Protein 5AZ9 (pdb70)

B-factor: mean 36.37, std 15.9, range [17.92, 110.33]

Foldseek 3Di:
DFDPQAFEEEDAPQFLQVLLVVLQVVLCVVPVHHYHYDHDDPLLVPCVPDHTFKYKDWLLSCLVCVVVVFFDFDDADDVLCVQFDVVQQLSQFHPLTGFWAFWFKWWKWKKFQCVLPVDQDQAPVCQVVVQVVVVVVQAAAEAEALLFCLFQQLQLPFQPADQFDDDNRYTDLVHGRLQDPSNLQRLVSVLVCCVVPRDPLPGHHVNRLVCVLQVRYGIYMDIPVSVVSSVVSPRNMDTAADHHYPNGGRAHEMITTTMTGTSPHPCNVVVNCSVSVRQLDLSNQCSRCVSPNRQQTRRVVNSVVVCVPVNSVRRVVNNVRHDHPHSDPLVVLQRVLVSQLSSCCSVVVDPNNVSSVRSVVSSVVVVVLVVLLVVLVVCVVVPCPDPRLVSVLSNQVSDPDCPVVLVVVCVPDDPVVNVVNVVVD

CATH classification: 1.20.960.10

GO terms:
  GO:0030943 mitochondrion targeting sequence binding (F, IDA)
  GO:0014850 response to muscle activity (P, IEP)
  GO:1905242 response to 3,3',5-triiodo-L-thyronine (P, IEP)
  GO:0005515 protein binding (F, IPI)
  GO:0005741 mitochondrial outer membrane (C, IDA)
  GO:0030150 protein import into mitochondrial matrix (P, IMP)

Structure (mmCIF, N/CA/C/O backbone):
data_5AZ9
#
_entry.id   5AZ9
#
_cell.length_a   160.476
_cell.length_b   71.396
_cell.length_c   47.538
_cell.angle_alpha   90.00
_cell.angle_beta   104.91
_cell.angle_gamma   90.00
#
_symmetry.space_group_name_H-M   'C 1 2 1'
#
loop_
_entity.id
_entity.type
_entity.pdbx_description
1 polymer 'Maltose-binding periplasmic protein,Mitochondrial import receptor subunit TOM20 homolog'
2 water water
#
loop_
_atom_site.group_PDB
_atom_site.id
_atom_site.type_symbol
_atom_site.label_atom_id
_atom_site.label_alt_id
_atom_site.label_comp_id
_atom_site.label_asym_id
_atom_site.label_entity_id
_atom_site.label_seq_id
_atom_site.pdbx_PDB_ins_code
_atom_site.Cartn_x
_atom_site.Cartn_y
_atom_site.Cartn_z
_atom_site.occupancy
_atom_site.B_iso_or_equiv
_atom_site.auth_seq_id
_atom_site.auth_comp_id
_atom_site.auth_asym_id
_atom_site.auth_atom_id
_atom_site.pdbx_PDB_model_num
ATOM 1 N N . LYS A 1 2 ? 172.347 -11.817 40.392 1.00 53.08 2 LYS A N 1
ATOM 2 C CA . LYS A 1 2 ? 173.056 -10.487 40.331 1.00 54.64 2 LYS A CA 1
ATOM 3 C C . LYS A 1 2 ? 174.588 -10.577 40.229 1.00 55.54 2 LYS A C 1
ATOM 4 O O . LYS A 1 2 ? 175.236 -11.207 41.047 1.00 60.76 2 LYS A O 1
ATOM 10 N N . ILE A 1 3 ? 175.144 -9.908 39.217 1.00 47.67 3 ILE A N 1
ATOM 11 C CA . ILE A 1 3 ? 176.560 -9.616 39.092 1.00 41.51 3 ILE A CA 1
ATOM 12 C C . ILE A 1 3 ? 177.007 -8.592 40.154 1.00 43.37 3 ILE A C 1
ATOM 13 O O . ILE A 1 3 ? 176.418 -7.525 40.247 1.00 47.18 3 ILE A O 1
ATOM 18 N N . GLU A 1 4 ? 178.077 -8.861 40.879 1.00 40.75 4 GLU A N 1
ATOM 19 C CA . GLU A 1 4 ? 178.617 -7.898 41.858 1.00 42.55 4 GLU A CA 1
ATOM 20 C C . GLU A 1 4 ? 180.068 -7.770 41.603 1.00 40.14 4 GLU A C 1
ATOM 21 O O . GLU A 1 4 ? 180.732 -8.763 41.242 1.00 35.58 4 GLU A O 1
ATOM 27 N N . GLU A 1 5 ? 180.582 -6.572 41.823 1.00 36.76 5 GLU A N 1
ATOM 28 C CA . GLU A 1 5 ? 181.975 -6.349 41.678 1.00 38.97 5 GLU A CA 1
ATOM 29 C C . GLU A 1 5 ? 182.684 -7.203 42.704 1.00 41.65 5 GLU A C 1
ATOM 30 O O . GLU A 1 5 ? 182.213 -7.329 43.827 1.00 40.46 5 GLU A O 1
ATOM 36 N N . GLY A 1 6 ? 183.797 -7.822 42.297 1.00 36.13 6 GLY A N 1
ATOM 37 C CA . GLY A 1 6 ? 184.657 -8.583 43.184 1.00 33.97 6 GLY A CA 1
ATOM 38 C C . GLY A 1 6 ? 184.315 -10.040 43.430 1.00 35.56 6 GLY A C 1
ATOM 39 O O . GLY A 1 6 ? 184.925 -10.668 44.264 1.00 35.63 6 GLY A O 1
ATOM 40 N N . LYS A 1 7 ? 183.347 -10.562 42.715 1.00 30.42 7 LYS A N 1
ATOM 41 C CA . LYS A 1 7 ? 183.180 -11.970 42.587 1.00 32.97 7 LYS A CA 1
ATOM 42 C C . LYS A 1 7 ? 182.853 -12.313 41.115 1.00 30.61 7 LYS A C 1
ATOM 43 O O . LYS A 1 7 ? 182.470 -11.413 40.308 1.00 31.31 7 LYS A O 1
ATOM 49 N N . LEU A 1 8 ? 182.903 -13.613 40.815 1.00 28.29 8 LEU A N 1
ATOM 50 C CA . LEU A 1 8 ? 182.508 -14.114 39.499 1.00 27.11 8 LEU A CA 1
ATOM 51 C C . LEU A 1 8 ? 181.363 -15.086 39.603 1.00 27.06 8 LEU A C 1
ATOM 52 O O . LEU A 1 8 ? 181.319 -15.963 40.488 1.00 29.96 8 LEU A O 1
ATOM 57 N N . VAL A 1 9 ? 180.394 -14.906 38.719 1.00 28.11 9 VAL A N 1
ATOM 58 C CA . VAL A 1 9 ? 179.321 -15.872 38.469 1.00 27.29 9 VAL A CA 1
ATOM 59 C C . VAL A 1 9 ? 179.480 -16.367 37.026 1.00 27.53 9 VAL A C 1
ATOM 60 O O . VAL A 1 9 ? 179.652 -15.594 36.122 1.00 26.36 9 VAL A O 1
ATOM 64 N N . ILE A 1 10 ? 179.407 -17.674 36.871 1.00 24.45 10 ILE A N 1
ATOM 65 C CA . ILE A 1 10 ? 179.592 -18.338 35.591 1.00 25.29 10 ILE A CA 1
ATOM 66 C C . ILE A 1 10 ? 178.438 -19.251 35.282 1.00 26.86 10 ILE A C 1
ATOM 67 O O . ILE A 1 10 ? 177.990 -20.001 36.158 1.00 29.64 10 ILE A O 1
ATOM 72 N N . TRP A 1 11 ? 177.924 -19.202 34.050 1.00 23.65 11 TRP A N 1
ATOM 73 C CA . TRP A 1 11 ? 176.888 -20.139 33.577 1.00 27.40 11 TRP A CA 1
ATOM 74 C C . TRP A 1 11 ? 177.408 -21.119 32.531 1.00 24.29 11 TRP A C 1
ATOM 75 O O . TRP A 1 11 ? 178.165 -20.726 31.659 1.00 24.64 11 TRP A O 1
ATOM 86 N N . ILE A 1 12 ? 177.022 -22.384 32.676 1.00 22.36 12 ILE A N 1
ATOM 87 C CA . ILE A 1 12 ? 177.373 -23.451 31.758 1.00 24.17 12 ILE A CA 1
ATOM 88 C C . ILE A 1 12 ? 176.204 -24.425 31.769 1.00 22.54 12 ILE A C 1
ATOM 89 O O . ILE A 1 12 ? 175.424 -24.539 32.730 1.00 26.08 12 ILE A O 1
ATOM 94 N N . ASN A 1 13 ? 175.991 -25.100 30.686 1.00 22.30 13 ASN A N 1
ATOM 95 C CA . ASN A 1 13 ? 174.826 -25.958 30.580 1.00 26.98 13 ASN A CA 1
ATOM 96 C C . ASN A 1 13 ? 174.960 -27.174 31.453 1.00 28.04 13 ASN A C 1
ATOM 97 O O . ASN A 1 13 ? 176.067 -27.601 31.757 1.00 25.69 13 ASN A O 1
ATOM 102 N N . GLY A 1 14 ? 173.818 -27.671 31.863 1.00 26.22 14 GLY A N 1
ATOM 103 C CA . GLY A 1 14 ? 173.684 -28.865 32.706 1.00 25.86 14 GLY A CA 1
ATOM 104 C C . GLY A 1 14 ? 174.177 -30.157 32.201 1.00 26.30 14 GLY A C 1
ATOM 105 O O . GLY A 1 14 ? 174.300 -31.091 32.993 1.00 29.22 14 GLY A O 1
ATOM 106 N N . ASP A 1 15 ? 174.509 -30.241 30.918 1.00 27.02 15 ASP A N 1
ATOM 107 C CA . ASP A 1 15 ? 175.154 -31.421 30.370 1.00 26.21 15 ASP A CA 1
ATOM 108 C C . ASP A 1 15 ? 176.658 -31.373 30.393 1.00 25.55 15 ASP A C 1
ATOM 109 O O . ASP A 1 15 ? 177.269 -32.334 29.957 1.00 26.77 15 ASP A O 1
ATOM 114 N N . LYS A 1 16 ? 177.286 -30.319 30.905 1.00 23.48 16 LYS A N 1
ATOM 115 C CA . LYS A 1 16 ? 178.727 -30.244 30.893 1.00 25.46 16 LYS A CA 1
ATOM 116 C C . LYS A 1 16 ? 179.224 -30.495 32.326 1.00 24.76 16 LYS A C 1
ATOM 117 O O . LYS A 1 16 ? 178.426 -30.679 33.269 1.00 26.41 16 LYS A O 1
ATOM 123 N N . GLY A 1 17 ? 180.531 -30.463 32.447 1.00 24.03 17 GLY A N 1
ATOM 124 C CA . GLY A 1 17 ? 181.266 -30.808 33.702 1.00 23.27 17 GLY A CA 1
ATOM 125 C C . GLY A 1 17 ? 181.281 -29.646 34.661 1.00 22.01 17 GLY A C 1
ATOM 126 O O . GLY A 1 17 ? 182.360 -29.107 34.983 1.00 21.51 17 GLY A O 1
ATOM 127 N N . TYR A 1 18 ? 180.089 -29.247 35.146 1.00 20.81 18 TYR A N 1
ATOM 128 C CA . TYR A 1 18 ? 180.023 -28.020 35.956 1.00 24.11 18 TYR A CA 1
ATOM 129 C C . TYR A 1 18 ? 180.637 -28.133 37.382 1.00 24.25 18 TYR A C 1
ATOM 130 O O . TYR A 1 18 ? 181.207 -27.154 37.960 1.00 23.39 18 TYR A O 1
ATOM 139 N N . ASN A 1 19 ? 180.627 -29.354 37.919 1.00 23.40 19 ASN A N 1
ATOM 140 C CA . ASN A 1 19 ? 181.357 -29.615 39.166 1.00 23.62 19 ASN A CA 1
ATOM 141 C C . ASN A 1 19 ? 182.836 -29.500 38.969 1.00 24.21 19 ASN A C 1
ATOM 142 O O . ASN A 1 19 ? 183.565 -28.916 39.809 1.00 26.14 19 ASN A O 1
ATOM 147 N N . GLY A 1 20 ? 183.333 -29.969 37.831 1.00 25.45 20 GLY A N 1
ATOM 148 C CA . GLY A 1 20 ? 184.772 -29.804 37.521 1.00 24.82 20 GLY A CA 1
ATOM 149 C C . GLY A 1 20 ? 185.117 -28.339 37.364 1.00 24.61 20 GLY A C 1
ATOM 150 O O . GLY A 1 20 ? 186.136 -27.864 37.840 1.00 23.78 20 GLY A O 1
ATOM 151 N N . LEU A 1 21 ? 184.251 -27.606 36.653 1.00 22.60 21 LEU A N 1
ATOM 152 C CA . LEU A 1 21 ? 184.462 -26.167 36.495 1.00 22.73 21 LEU A CA 1
ATOM 153 C C . LEU A 1 21 ? 184.450 -25.462 37.862 1.00 21.94 21 LEU A C 1
ATOM 154 O O . LEU A 1 21 ? 185.273 -24.614 38.124 1.00 21.09 21 LEU A O 1
ATOM 159 N N . ALA A 1 22 ? 183.574 -25.903 38.782 1.00 23.50 22 ALA A N 1
ATOM 160 C CA . ALA A 1 22 ? 183.535 -25.335 40.110 1.00 26.65 22 ALA A CA 1
ATOM 161 C C . ALA A 1 22 ? 184.799 -25.607 40.901 1.00 28.58 22 ALA A C 1
ATOM 162 O O . ALA A 1 22 ? 185.203 -24.787 41.715 1.00 26.56 22 ALA A O 1
ATOM 164 N N . GLU A 1 23 ? 185.409 -26.769 40.704 1.00 28.48 23 GLU A N 1
ATOM 165 C CA . GLU A 1 23 ? 186.723 -27.008 41.266 1.00 29.33 23 GLU A CA 1
ATOM 166 C C . GLU A 1 23 ? 187.761 -26.014 40.768 1.00 28.59 23 GLU A C 1
ATOM 167 O O . GLU A 1 23 ? 188.639 -25.592 41.540 1.00 27.52 23 GLU A O 1
ATOM 173 N N . VAL A 1 24 ? 187.699 -25.632 39.487 1.00 25.96 24 VAL A N 1
ATOM 174 C CA . VAL A 1 24 ? 188.687 -24.640 39.005 1.00 25.62 24 VAL A CA 1
ATOM 175 C C . VAL A 1 24 ? 188.402 -23.319 39.772 1.00 25.39 24 VAL A C 1
ATOM 176 O O . VAL A 1 24 ? 189.287 -22.554 40.148 1.00 27.00 24 VAL A O 1
ATOM 180 N N . GLY A 1 25 ? 187.125 -23.080 39.962 1.00 23.14 25 GLY A N 1
ATOM 181 C CA . GLY A 1 25 ? 186.642 -21.914 40.658 1.00 27.59 25 GLY A CA 1
ATOM 182 C C . GLY A 1 25 ? 187.144 -21.879 42.100 1.00 27.70 25 GLY A C 1
ATOM 183 O O . GLY A 1 25 ? 187.517 -20.828 42.620 1.00 27.88 25 GLY A O 1
ATOM 184 N N . LYS A 1 26 ? 187.122 -23.026 42.741 1.00 29.00 26 LYS A N 1
ATOM 185 C CA . LYS A 1 26 ? 187.651 -23.149 44.098 1.00 32.07 26 LYS A CA 1
ATOM 186 C C . LYS A 1 26 ? 189.105 -22.880 44.192 1.00 33.07 26 LYS A C 1
ATOM 187 O O . LYS A 1 26 ? 189.567 -22.236 45.120 1.00 32.68 26 LYS A O 1
ATOM 193 N N . LYS A 1 27 ? 189.862 -23.344 43.224 1.00 30.59 27 LYS A N 1
ATOM 194 C CA . LYS A 1 27 ? 191.275 -23.018 43.174 1.00 31.19 27 LYS A CA 1
ATOM 195 C C . LYS A 1 27 ? 191.476 -21.524 43.002 1.00 29.81 27 LYS A C 1
ATOM 196 O O . LYS A 1 27 ? 192.281 -20.883 43.731 1.00 29.35 27 LYS A O 1
ATOM 202 N N . PHE A 1 28 ? 190.700 -20.946 42.099 1.00 27.68 28 PHE A N 1
ATOM 203 C CA . PHE A 1 28 ? 190.817 -19.534 41.831 1.00 25.97 28 PHE A CA 1
ATOM 204 C C . PHE A 1 28 ? 190.567 -18.725 43.138 1.00 30.28 28 PHE A C 1
ATOM 205 O O . PHE A 1 28 ? 191.343 -17.785 43.472 1.00 29.53 28 PHE A O 1
ATOM 213 N N . GLU A 1 29 ? 189.499 -19.099 43.835 1.00 30.24 29 GLU A N 1
ATOM 214 C CA . GLU A 1 29 ? 189.121 -18.444 45.097 1.00 33.50 29 GLU A CA 1
ATOM 215 C C . GLU A 1 29 ? 190.183 -18.568 46.183 1.00 37.73 29 GLU A C 1
ATOM 216 O O . GLU A 1 29 ? 190.563 -17.571 46.853 1.00 35.98 29 GLU A O 1
ATOM 222 N N . LYS A 1 30 ? 190.691 -19.782 46.337 1.00 33.66 30 LYS A N 1
ATOM 223 C CA . LYS A 1 30 ? 191.783 -19.998 47.248 1.00 38.42 30 LYS A CA 1
ATOM 224 C C . LYS A 1 30 ? 192.984 -19.129 46.906 1.00 43.74 30 LYS A C 1
ATOM 225 O O . LYS A 1 30 ? 193.614 -18.606 47.812 1.00 39.98 30 LYS A O 1
ATOM 231 N N . ASP A 1 31 ? 193.364 -18.963 45.635 1.00 33.74 31 ASP A N 1
ATOM 232 C CA . ASP A 1 31 ? 194.601 -18.214 45.371 1.00 32.32 31 ASP A CA 1
ATOM 233 C C . ASP A 1 31 ? 194.314 -16.723 45.449 1.00 36.07 31 ASP A C 1
ATOM 234 O O . ASP A 1 31 ? 195.176 -15.979 45.851 1.00 40.42 31 ASP A O 1
ATOM 239 N N . THR A 1 32 ? 193.134 -16.271 45.027 1.00 34.16 32 THR A N 1
ATOM 240 C CA . THR A 1 32 ? 192.876 -14.847 44.844 1.00 34.97 32 THR A CA 1
ATOM 241 C C . THR A 1 32 ? 191.933 -14.218 45.822 1.00 33.92 32 THR A C 1
ATOM 242 O O . THR A 1 32 ? 191.767 -13.008 45.822 1.00 31.67 32 THR A O 1
ATOM 246 N N . GLY A 1 33 ? 191.283 -15.025 46.631 1.00 35.19 33 GLY A N 1
ATOM 247 C CA . GLY A 1 33 ? 190.228 -14.519 47.456 1.00 36.40 33 GLY A CA 1
ATOM 248 C C . GLY A 1 33 ? 188.931 -14.245 46.771 1.00 39.81 33 GLY A C 1
ATOM 249 O O . GLY A 1 33 ? 187.935 -13.913 47.429 1.00 37.06 33 GLY A O 1
ATOM 250 N N . ILE A 1 34 ? 188.875 -14.395 45.453 1.00 37.90 34 ILE A N 1
ATOM 251 C CA . ILE A 1 34 ? 187.644 -14.094 44.727 1.00 35.70 34 ILE A CA 1
ATOM 252 C C . ILE A 1 34 ? 186.695 -15.312 44.624 1.00 36.27 34 ILE A C 1
ATOM 253 O O . ILE A 1 34 ? 187.043 -16.369 44.083 1.00 35.46 34 ILE A O 1
ATOM 258 N N . LYS A 1 35 ? 185.482 -15.129 45.132 1.00 34.29 35 LYS A N 1
ATOM 259 C CA . LYS A 1 35 ? 184.431 -16.115 45.135 1.00 36.26 35 LYS A CA 1
ATOM 260 C C . LYS A 1 35 ? 183.977 -16.425 43.679 1.00 32.03 35 LYS A C 1
ATOM 261 O O . LYS A 1 35 ? 183.787 -15.491 42.884 1.00 32.25 35 LYS A O 1
ATOM 267 N N . VAL A 1 36 ? 183.866 -17.695 43.319 1.00 29.60 36 VAL A N 1
ATOM 268 C CA . VAL A 1 36 ? 183.463 -18.085 41.925 1.00 29.42 36 VAL A CA 1
ATOM 269 C C . VAL A 1 36 ? 182.290 -18.991 42.125 1.00 30.50 36 VAL A C 1
ATOM 270 O O . VAL A 1 36 ? 182.423 -19.968 42.862 1.00 34.40 36 VAL A O 1
ATOM 274 N N . THR A 1 37 ? 181.140 -18.625 41.569 1.00 28.66 37 THR A N 1
ATOM 275 C CA . THR A 1 37 ? 179.955 -19.431 41.644 1.00 27.00 37 THR A CA 1
ATOM 276 C C . THR A 1 37 ? 179.602 -19.912 40.234 1.00 28.98 37 THR A C 1
ATOM 277 O O . THR A 1 37 ? 179.460 -19.077 39.332 1.00 26.72 37 THR A O 1
ATOM 281 N N . VAL A 1 38 ? 179.563 -21.224 40.045 1.00 25.15 38 VAL A N 1
ATOM 282 C CA . VAL A 1 38 ? 179.081 -21.837 38.844 1.00 24.68 38 VAL A CA 1
ATOM 283 C C . VAL A 1 38 ? 177.637 -22.242 38.927 1.00 29.33 38 VAL A C 1
ATOM 284 O O . VAL A 1 38 ? 177.259 -22.961 39.843 1.00 26.40 38 VAL A O 1
ATOM 288 N N . GLU A 1 39 ? 176.804 -21.853 37.940 1.00 23.16 39 GLU A N 1
ATOM 289 C CA . GLU A 1 39 ? 175.428 -22.274 37.886 1.00 24.50 39 GLU A CA 1
ATOM 290 C C . GLU A 1 39 ? 175.128 -22.906 36.576 1.00 27.48 39 GLU A C 1
ATOM 291 O O . GLU A 1 39 ? 175.820 -22.654 35.570 1.00 25.92 39 GLU A O 1
ATOM 297 N N . HIS A 1 40 ? 174.099 -23.718 36.556 1.00 23.76 40 HIS A N 1
ATOM 298 C CA . HIS A 1 40 ? 173.598 -24.328 35.298 1.00 28.85 40 HIS A CA 1
ATOM 299 C C . HIS A 1 40 ? 172.117 -24.140 35.087 1.00 25.79 40 HIS A C 1
ATOM 300 O O . HIS A 1 40 ? 171.338 -25.103 35.005 1.00 25.16 40 HIS A O 1
ATOM 307 N N . PRO A 1 41 ? 171.687 -22.878 34.911 1.00 31.60 41 PRO A N 1
ATOM 308 C CA . PRO A 1 41 ? 170.231 -22.638 34.835 1.00 31.23 41 PRO A CA 1
ATOM 309 C C . PRO A 1 41 ? 169.544 -23.195 33.643 1.00 29.95 41 PRO A C 1
ATOM 310 O O . PRO A 1 41 ? 170.130 -23.349 32.600 1.00 29.62 41 PRO A O 1
ATOM 314 N N . ASP A 1 42 ? 168.280 -23.514 33.790 1.00 29.40 42 ASP A N 1
ATOM 315 C CA . ASP A 1 42 ? 167.448 -23.809 32.653 1.00 30.46 42 ASP A CA 1
ATOM 316 C C . ASP A 1 42 ? 167.413 -22.616 31.697 1.00 28.28 42 ASP A C 1
ATOM 317 O O . ASP A 1 42 ? 167.432 -21.490 32.133 1.00 30.27 42 ASP A O 1
ATOM 322 N N . LYS A 1 43 ? 167.392 -22.894 30.406 1.00 33.46 43 LYS A N 1
ATOM 323 C CA . LYS A 1 43 ? 167.239 -21.808 29.391 1.00 38.29 43 LYS A CA 1
ATOM 324 C C . LYS A 1 43 ? 168.285 -20.674 29.535 1.00 34.15 43 LYS A C 1
ATOM 325 O O . LYS A 1 43 ? 168.033 -19.495 29.296 1.00 34.19 43 LYS A O 1
ATOM 331 N N . LEU A 1 44 ? 169.501 -21.045 29.930 1.00 31.43 44 LEU A N 1
ATOM 332 C CA . LEU A 1 44 ? 170.470 -20.042 30.269 1.00 32.22 44 LEU A CA 1
ATOM 333 C C . LEU A 1 44 ? 170.763 -19.169 29.065 1.00 27.90 44 LEU A C 1
ATOM 334 O O . LEU A 1 44 ? 171.044 -17.951 29.221 1.00 27.15 44 LEU A O 1
ATOM 339 N N . GLU A 1 45 ? 170.690 -19.775 27.877 1.00 28.98 45 GLU A N 1
ATOM 340 C CA . GLU A 1 45 ? 171.127 -19.061 26.641 1.00 31.99 45 GLU A CA 1
ATOM 341 C C . GLU A 1 45 ? 170.017 -18.118 26.199 1.00 35.46 45 GLU A C 1
ATOM 342 O O . GLU A 1 45 ? 170.293 -17.089 25.575 1.00 36.42 45 GLU A O 1
ATOM 348 N N . GLU A 1 46 ? 168.798 -18.422 26.654 1.00 35.07 46 GLU A N 1
ATOM 349 C CA . GLU A 1 46 ? 167.641 -17.506 26.537 1.00 34.97 46 GLU A CA 1
ATOM 350 C C . GLU A 1 46 ? 167.608 -16.377 27.564 1.00 37.61 46 GLU A C 1
ATOM 351 O O . GLU A 1 46 ? 167.134 -15.261 27.252 1.00 37.76 46 GLU A O 1
ATOM 357 N N . LYS A 1 47 ? 168.112 -16.615 28.773 1.00 29.90 47 LYS A N 1
ATOM 358 C CA . LYS A 1 47 ? 168.145 -15.619 29.843 1.00 30.47 47 LYS A CA 1
ATOM 359 C C . LYS A 1 47 ? 169.302 -14.684 29.770 1.00 35.00 47 LYS A C 1
ATOM 360 O O . LYS A 1 47 ? 169.253 -13.587 30.349 1.00 33.84 47 LYS A O 1
ATOM 366 N N . PHE A 1 48 ? 170.372 -15.080 29.079 1.00 30.28 48 PHE A N 1
ATOM 367 C CA . PHE A 1 48 ? 171.561 -14.238 29.137 1.00 30.47 48 PHE A CA 1
ATOM 368 C C . PHE A 1 48 ? 171.298 -12.780 28.756 1.00 31.07 48 PHE A C 1
ATOM 369 O O . PHE A 1 48 ? 171.835 -11.888 29.396 1.00 36.84 48 PHE A O 1
ATOM 377 N N . PRO A 1 49 ? 170.532 -12.550 27.681 1.00 31.77 49 PRO A N 1
ATOM 378 C CA . PRO A 1 49 ? 170.333 -11.153 27.204 1.00 37.49 49 PRO A CA 1
ATOM 379 C C . PRO A 1 49 ? 169.642 -10.185 28.185 1.00 43.35 49 PRO A C 1
ATOM 380 O O . PRO A 1 49 ? 169.730 -8.981 28.019 1.00 44.51 49 PRO A O 1
ATOM 384 N N . GLN A 1 50 ? 168.951 -10.696 29.187 1.00 42.41 50 GLN A N 1
ATOM 385 C CA . GLN A 1 50 ? 168.246 -9.808 30.087 1.00 49.90 50 GLN A CA 1
ATOM 386 C C . GLN A 1 50 ? 169.017 -9.699 31.371 1.00 43.26 50 GLN A C 1
ATOM 387 O O . GLN A 1 50 ? 169.382 -8.606 31.772 1.00 44.74 50 GLN A O 1
ATOM 393 N N . VAL A 1 51 ? 169.221 -10.815 32.037 1.00 42.98 51 VAL A N 1
ATOM 394 C CA . VAL A 1 51 ? 169.981 -10.829 33.269 1.00 49.19 51 VAL A CA 1
ATOM 395 C C . VAL A 1 51 ? 170.961 -11.948 33.104 1.00 45.76 51 VAL A C 1
ATOM 396 O O . VAL A 1 51 ? 170.576 -13.096 33.090 1.00 58.12 51 VAL A O 1
ATOM 400 N N . GLY A 1 52 ? 172.217 -11.619 33.006 1.00 40.43 52 GLY A N 1
ATOM 401 C CA . GLY A 1 52 ? 173.238 -12.651 32.848 1.00 36.10 52 GLY A CA 1
ATOM 402 C C . GLY A 1 52 ? 174.373 -12.522 33.832 1.00 33.79 52 GLY A C 1
ATOM 403 O O . GLY A 1 52 ? 174.563 -11.497 34.452 1.00 33.92 52 GLY A O 1
ATOM 404 N N . PRO A 1 53 ? 175.228 -13.571 33.909 1.00 28.78 53 PRO A N 1
ATOM 405 C CA . PRO A 1 53 ? 176.371 -13.694 34.794 1.00 29.34 53 PRO A CA 1
ATOM 406 C C . PRO A 1 53 ? 177.610 -13.020 34.187 1.00 28.13 53 PRO A C 1
ATOM 407 O O . PRO A 1 53 ? 177.473 -12.373 33.076 1.00 29.24 53 PRO A O 1
ATOM 411 N N . ASP A 1 54 ? 178.757 -13.146 34.874 1.00 26.46 54 ASP A N 1
ATOM 412 C CA . ASP A 1 54 ? 180.012 -12.571 34.385 1.00 25.36 54 ASP A CA 1
ATOM 413 C C . ASP A 1 54 ? 180.497 -13.312 33.145 1.00 25.49 54 ASP A C 1
ATOM 414 O O . ASP A 1 54 ? 181.016 -12.698 32.211 1.00 24.27 54 ASP A O 1
ATOM 419 N N . ILE A 1 55 ? 180.401 -14.628 33.208 1.00 23.39 55 ILE A N 1
ATOM 420 C CA . ILE A 1 55 ? 180.947 -15.494 32.143 1.00 25.33 55 ILE A CA 1
ATOM 421 C C . ILE A 1 55 ? 179.870 -16.470 31.733 1.00 24.28 55 ILE A C 1
ATOM 422 O O . ILE A 1 55 ? 179.177 -17.039 32.607 1.00 23.66 55 ILE A O 1
ATOM 427 N N . ILE A 1 56 ? 179.689 -16.679 30.417 1.00 22.57 56 ILE A N 1
ATOM 428 C CA . ILE A 1 56 ? 178.787 -17.663 29.866 1.00 23.38 56 ILE A CA 1
ATOM 429 C C . ILE A 1 56 ? 179.539 -18.649 28.956 1.00 23.88 56 ILE A C 1
ATOM 430 O O . ILE A 1 56 ? 180.304 -18.237 28.093 1.00 24.56 56 ILE A O 1
ATOM 435 N N . PHE A 1 57 ? 179.302 -19.940 29.181 1.00 22.75 57 PHE A N 1
ATOM 436 C CA . PHE A 1 57 ? 179.777 -21.024 28.327 1.00 22.52 57 PHE A CA 1
ATOM 437 C C . PHE A 1 57 ? 178.657 -21.593 27.496 1.00 24.86 57 PHE A C 1
ATOM 43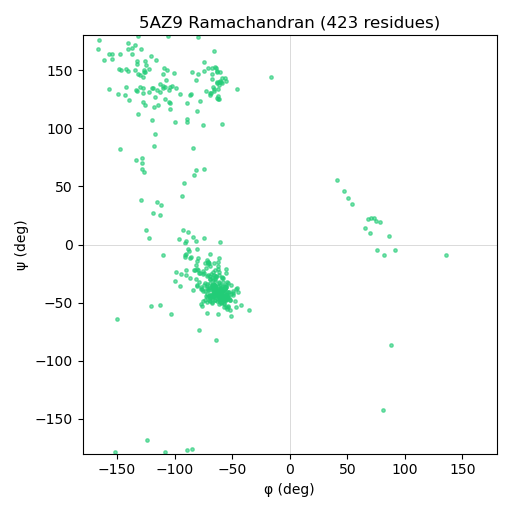8 O O . PHE A 1 57 ? 177.618 -22.052 28.039 1.00 24.24 57 PHE A O 1
ATOM 446 N N . TRP A 1 58 ? 178.856 -21.567 26.172 1.00 23.31 5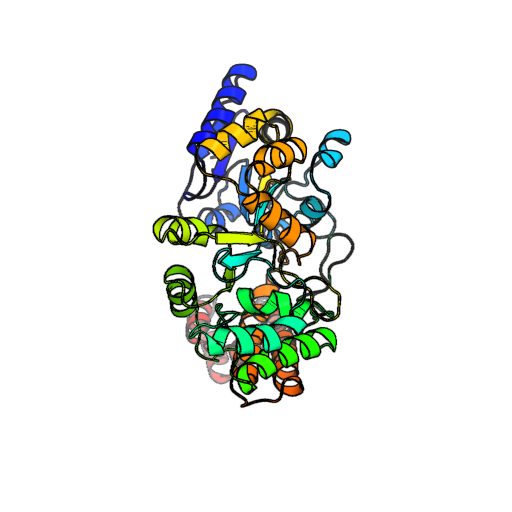8 TRP A N 1
ATOM 447 C CA . TRP A 1 58 ? 177.853 -22.032 25.201 1.00 24.73 58 TRP A CA 1
ATOM 448 C C . TRP A 1 58 ? 178.519 -22.311 23.855 1.00 21.68 58 TRP A C 1
ATOM 449 O O . TRP A 1 58 ? 179.629 -21.921 23.675 1.00 20.40 58 TRP A O 1
ATOM 460 N N . ALA A 1 59 ? 177.884 -23.123 23.026 1.00 24.17 59 ALA A N 1
ATOM 461 C CA . ALA A 1 59 ? 178.277 -23.264 21.625 1.00 25.39 59 ALA A CA 1
ATOM 462 C C . ALA A 1 59 ? 178.516 -21.842 21.014 1.00 24.79 59 ALA A C 1
ATOM 463 O O . ALA A 1 59 ? 177.713 -20.908 21.140 1.00 23.85 59 ALA A O 1
ATOM 465 N N . HIS A 1 60 ? 179.638 -21.686 20.290 1.00 20.86 60 HIS A N 1
ATOM 466 C CA . HIS A 1 60 ? 180.008 -20.397 19.695 1.00 21.23 60 HIS A CA 1
ATOM 467 C C . HIS A 1 60 ? 178.969 -19.798 18.825 1.00 23.59 60 HIS A C 1
ATOM 468 O O . HIS A 1 60 ? 178.941 -18.575 18.769 1.00 24.11 60 HIS A O 1
ATOM 475 N N . ASP A 1 61 ? 178.167 -20.603 18.122 1.00 22.75 61 ASP A N 1
ATOM 476 C CA . ASP A 1 61 ? 177.271 -20.028 17.107 1.00 24.67 61 ASP A CA 1
ATOM 477 C C . ASP A 1 61 ? 176.180 -19.157 17.739 1.00 27.82 61 ASP A C 1
ATOM 478 O O . ASP A 1 61 ? 175.827 -18.119 17.168 1.00 29.98 61 ASP A O 1
ATOM 483 N N . ARG A 1 62 ? 175.860 -19.390 19.017 1.00 25.56 62 ARG A N 1
ATOM 484 C CA . ARG A 1 62 ? 174.850 -18.572 19.659 1.00 26.97 62 ARG A CA 1
ATOM 485 C C . ARG A 1 62 ? 175.411 -17.194 19.962 1.00 30.92 62 ARG A C 1
ATOM 486 O O . ARG A 1 62 ? 174.654 -16.214 20.089 1.00 31.84 62 ARG A O 1
ATOM 494 N N . PHE A 1 63 ? 176.725 -17.089 20.099 1.00 27.88 63 PHE A N 1
ATOM 495 C CA . PHE A 1 63 ? 177.298 -15.833 20.494 1.00 26.78 63 PHE A CA 1
ATOM 496 C C . PHE A 1 63 ? 177.196 -14.726 19.435 1.00 28.24 63 PHE A C 1
ATOM 497 O O . PHE A 1 63 ? 177.403 -13.569 19.799 1.00 29.31 63 PHE A O 1
ATOM 505 N N . GLY A 1 64 ? 176.959 -15.043 18.153 1.00 29.66 64 GLY A N 1
ATOM 506 C CA . GLY A 1 64 ? 176.811 -13.983 17.141 1.00 30.07 64 GLY A CA 1
ATOM 507 C C . GLY A 1 64 ? 175.643 -13.048 17.510 1.00 30.35 64 GLY A C 1
ATOM 508 O O . GLY A 1 64 ? 175.789 -11.817 17.469 1.00 31.12 64 GLY A O 1
ATOM 509 N N . GLY A 1 65 ? 174.537 -13.638 17.930 1.00 29.07 65 GLY A N 1
ATOM 510 C CA . GLY A 1 65 ? 173.334 -12.860 18.359 1.00 32.69 65 GLY A CA 1
ATOM 511 C C . GLY A 1 65 ? 173.648 -11.891 19.491 1.00 34.33 65 GLY A C 1
ATOM 512 O O . GLY A 1 65 ? 173.352 -10.677 19.451 1.00 33.67 65 GLY A O 1
ATOM 513 N N . TYR A 1 66 ? 174.293 -12.432 20.510 1.00 30.99 66 TYR A N 1
ATOM 514 C CA . TYR A 1 66 ? 174.744 -11.652 21.601 1.00 28.86 66 TYR A CA 1
ATOM 515 C C . TYR A 1 66 ? 175.673 -10.576 21.161 1.00 29.18 66 TYR A C 1
ATOM 516 O O . TYR A 1 66 ? 175.592 -9.461 21.643 1.00 30.58 66 TYR A O 1
ATOM 525 N N . ALA A 1 67 ? 176.615 -10.869 20.281 1.00 26.50 67 ALA A N 1
ATOM 526 C CA . ALA A 1 67 ? 177.523 -9.842 19.896 1.00 28.99 67 ALA A CA 1
ATOM 527 C C . ALA A 1 67 ? 176.801 -8.768 19.072 1.00 27.13 67 ALA A C 1
ATOM 528 O O . ALA A 1 67 ? 177.145 -7.577 19.172 1.00 30.66 67 ALA A O 1
ATOM 530 N N . GLN A 1 68 ? 175.862 -9.205 18.257 1.00 32.27 68 GLN A N 1
ATOM 531 C CA . GLN A 1 68 ? 175.087 -8.260 17.404 1.00 36.66 68 GLN A CA 1
ATOM 532 C C . GLN A 1 68 ? 174.391 -7.230 18.285 1.00 38.11 68 GLN A C 1
ATOM 533 O O . GLN A 1 68 ? 174.234 -6.072 17.893 1.00 36.49 68 GLN A O 1
ATOM 539 N N . SER A 1 69 ? 174.009 -7.662 19.486 1.00 35.63 69 SER A N 1
ATOM 540 C CA . SER A 1 69 ? 173.344 -6.802 20.491 1.00 36.02 69 SER A CA 1
ATOM 541 C C . SER A 1 69 ? 174.290 -6.107 21.427 1.00 34.15 69 SER A C 1
ATOM 542 O O . SER A 1 69 ? 173.816 -5.498 22.333 1.00 36.48 69 SER A O 1
ATOM 545 N N . GLY A 1 70 ? 175.610 -6.255 21.266 1.00 32.41 70 GLY A N 1
ATOM 546 C CA . GLY A 1 70 ? 176.573 -5.597 22.129 1.00 32.07 70 GLY A CA 1
ATOM 547 C C . GLY A 1 70 ? 176.700 -6.218 23.505 1.00 30.85 70 GLY A C 1
ATOM 548 O O . GLY A 1 70 ? 177.181 -5.581 24.424 1.00 30.69 70 GLY A O 1
ATOM 549 N N . LEU A 1 71 ? 176.281 -7.474 23.639 1.00 29.46 71 LEU A N 1
ATOM 550 C CA . LEU A 1 71 ? 176.156 -8.112 24.992 1.00 29.84 71 LEU A CA 1
ATOM 551 C C . LEU A 1 71 ? 177.465 -8.755 25.477 1.00 31.91 71 LEU A C 1
ATOM 552 O O . LEU A 1 71 ? 177.581 -9.121 26.671 1.00 28.84 71 LEU A O 1
ATOM 557 N N . LEU A 1 72 ? 178.457 -8.888 24.584 1.00 27.55 72 LEU A N 1
ATOM 558 C CA . LEU A 1 72 ? 179.757 -9.532 24.964 1.00 26.79 72 LEU A CA 1
ATOM 559 C C . LEU A 1 72 ? 180.864 -8.530 24.938 1.00 29.21 72 LEU A C 1
ATOM 560 O O . LEU A 1 72 ? 180.922 -7.696 24.027 1.00 33.22 72 LEU A O 1
ATOM 565 N N . ALA A 1 73 ? 181.728 -8.587 25.930 1.00 24.87 73 ALA A N 1
ATOM 566 C CA . ALA A 1 73 ? 182.939 -7.833 25.925 1.00 27.38 73 ALA A CA 1
ATOM 567 C C . ALA A 1 73 ? 183.887 -8.363 24.824 1.00 30.32 73 ALA A C 1
ATOM 568 O O . ALA A 1 73 ? 183.931 -9.571 24.552 1.00 26.15 73 ALA A O 1
ATOM 570 N N . GLU A 1 74 ? 184.597 -7.440 24.170 1.00 27.97 74 GLU A N 1
ATOM 571 C CA . GLU A 1 74 ? 185.741 -7.781 23.355 1.00 30.15 74 GLU A CA 1
ATOM 572 C C . GLU A 1 74 ? 186.798 -8.405 24.245 1.00 27.00 74 GLU A C 1
ATOM 573 O O . GLU A 1 74 ? 187.213 -7.882 25.291 1.00 28.22 74 GLU A O 1
ATOM 579 N N . ILE A 1 75 ? 187.218 -9.582 23.872 1.00 25.01 75 ILE A N 1
ATOM 580 C CA . ILE A 1 75 ? 188.273 -10.221 24.618 1.00 25.32 75 ILE A CA 1
ATOM 581 C C . ILE A 1 75 ? 189.636 -9.732 24.122 1.00 29.62 75 ILE A C 1
ATOM 582 O O . ILE A 1 75 ? 189.795 -9.356 22.971 1.00 33.23 75 ILE A O 1
ATOM 587 N N . THR A 1 76 ? 190.579 -9.692 25.027 1.00 25.62 76 THR A N 1
ATOM 588 C CA . THR A 1 76 ? 191.858 -9.094 24.799 1.00 28.83 76 THR A CA 1
ATOM 589 C C . THR A 1 76 ? 192.936 -10.032 25.304 1.00 26.10 76 THR A C 1
ATOM 590 O O . THR A 1 76 ? 193.486 -9.814 26.359 1.00 29.16 76 THR A O 1
ATOM 594 N N . PRO A 1 77 ? 193.187 -11.150 24.600 1.00 28.89 77 PRO A N 1
ATOM 595 C CA . PRO A 1 77 ? 194.020 -12.199 25.168 1.00 27.59 77 PRO A CA 1
ATOM 596 C C . PRO A 1 77 ? 195.490 -11.859 25.188 1.00 31.51 77 PRO A C 1
ATOM 597 O O . PRO A 1 77 ? 195.939 -11.111 24.342 1.00 29.93 77 PRO A O 1
ATOM 601 N N . ASP A 1 78 ? 196.238 -12.369 26.167 1.00 28.50 78 ASP A N 1
ATOM 602 C CA . ASP A 1 78 ? 197.697 -12.184 26.143 1.00 29.09 78 ASP A CA 1
ATOM 603 C C . ASP A 1 78 ? 198.252 -12.845 24.865 1.00 34.62 78 ASP A C 1
ATOM 604 O O . ASP A 1 78 ? 197.651 -13.796 24.314 1.00 30.36 78 ASP A O 1
ATOM 609 N N . LYS A 1 79 ? 199.332 -12.252 24.353 1.00 36.13 79 LYS A N 1
ATOM 610 C CA . LYS A 1 79 ? 199.856 -12.523 22.970 1.00 35.75 79 LYS A CA 1
ATOM 611 C C . LYS A 1 79 ? 200.407 -13.968 22.842 1.00 31.40 79 LYS A C 1
ATOM 612 O O . LYS A 1 79 ? 200.003 -14.726 21.946 1.00 30.10 79 LYS A O 1
ATOM 618 N N . ALA A 1 80 ? 201.266 -14.380 23.775 1.00 29.78 80 ALA A N 1
ATOM 619 C CA . ALA A 1 80 ? 201.730 -15.754 23.751 1.00 29.85 80 ALA A CA 1
ATOM 620 C C . ALA A 1 80 ? 200.602 -16.760 24.013 1.00 29.78 80 ALA A C 1
ATOM 621 O O . ALA A 1 80 ? 200.578 -17.861 23.447 1.00 27.13 80 ALA A O 1
ATOM 623 N N . PHE A 1 81 ? 199.661 -16.392 24.879 1.00 27.26 81 PHE A N 1
ATOM 624 C CA . PHE A 1 81 ? 198.514 -17.256 25.137 1.00 27.53 81 PHE A CA 1
ATOM 625 C C . PHE A 1 81 ? 197.702 -17.605 23.869 1.00 26.37 81 PHE A C 1
ATOM 626 O O . PHE A 1 81 ? 197.268 -18.706 23.703 1.00 25.39 81 PHE A O 1
ATOM 634 N N . GLN A 1 82 ? 197.523 -16.649 22.977 1.00 26.75 82 GLN A N 1
ATOM 635 C CA . GLN A 1 82 ? 196.789 -16.864 21.743 1.00 29.22 82 GLN A CA 1
ATOM 636 C C . GLN A 1 82 ? 197.337 -17.993 20.888 1.00 25.84 82 GLN A C 1
ATOM 637 O O . GLN A 1 82 ? 196.608 -18.816 20.320 1.00 26.13 82 GLN A O 1
ATOM 643 N N . ASP A 1 83 ? 198.645 -18.076 20.875 1.00 25.26 83 ASP A N 1
ATOM 644 C CA . ASP A 1 83 ? 199.343 -19.123 20.134 1.00 28.28 83 ASP A CA 1
ATOM 645 C C . ASP A 1 83 ? 199.201 -20.481 20.781 1.00 28.96 83 ASP A C 1
ATOM 646 O O . ASP A 1 83 ? 199.558 -21.475 20.190 1.00 28.09 83 ASP A O 1
ATOM 651 N N . LYS A 1 84 ? 198.730 -20.530 22.021 1.00 24.24 84 LYS A N 1
ATOM 652 C CA . LYS A 1 84 ? 198.560 -21.782 22.711 1.00 23.55 84 LYS A CA 1
ATOM 653 C C . LYS A 1 84 ? 197.286 -22.528 22.303 1.00 23.17 84 LYS A C 1
ATOM 654 O O . LYS A 1 84 ? 197.137 -23.717 22.689 1.00 21.27 84 LYS A O 1
ATOM 660 N N . LEU A 1 85 ? 196.383 -21.871 21.585 1.00 22.36 85 LEU A N 1
ATOM 661 C CA . LEU A 1 85 ? 195.167 -22.505 21.086 1.00 25.29 85 LEU A CA 1
ATOM 662 C C . LEU A 1 85 ? 195.249 -22.674 19.610 1.00 23.67 85 LEU A C 1
ATOM 663 O O . LEU A 1 85 ? 195.905 -21.928 18.968 1.00 26.15 85 LEU A O 1
ATOM 668 N N . TYR A 1 86 ? 194.574 -23.674 19.080 1.00 25.71 86 TYR A N 1
ATOM 669 C CA . TYR A 1 86 ? 194.630 -23.945 17.633 1.00 27.88 86 TYR A CA 1
ATOM 670 C C . TYR A 1 86 ? 194.049 -22.724 16.931 1.00 26.84 86 TYR A C 1
ATOM 671 O O . TYR A 1 86 ? 193.038 -22.229 17.309 1.00 24.56 86 TYR A O 1
ATOM 680 N N . PRO A 1 87 ? 194.709 -22.222 15.881 1.00 26.27 87 PRO A N 1
ATOM 681 C CA . PRO A 1 87 ? 194.219 -21.040 15.218 1.00 26.15 87 PRO A CA 1
ATOM 682 C C . PRO A 1 87 ? 192.835 -21.091 14.704 1.00 22.05 87 PRO A C 1
ATOM 683 O O . PRO A 1 87 ? 192.135 -20.090 14.782 1.00 26.59 87 PRO A O 1
ATOM 687 N N . PHE A 1 88 ? 192.416 -22.234 14.178 1.00 25.67 88 PHE A N 1
ATOM 688 C CA . PHE A 1 88 ? 191.090 -22.275 13.626 1.00 25.64 88 PHE A CA 1
ATOM 689 C C . PHE A 1 88 ? 190.010 -22.037 14.713 1.00 25.00 88 PHE A C 1
ATOM 690 O O . PHE A 1 88 ? 188.890 -21.627 14.388 1.00 24.88 88 PHE A O 1
ATOM 698 N N . THR A 1 89 ? 190.309 -22.368 15.959 1.00 23.65 89 THR A N 1
ATOM 699 C CA . THR A 1 89 ? 189.339 -22.152 17.018 1.00 22.55 89 THR A CA 1
ATOM 700 C C . THR A 1 89 ? 189.062 -20.689 17.240 1.00 23.68 89 THR A C 1
ATOM 701 O O . THR A 1 89 ? 187.901 -20.286 17.556 1.00 25.64 89 THR A O 1
ATOM 705 N N . TRP A 1 90 ? 190.041 -19.836 17.083 1.00 24.15 90 TRP A N 1
ATOM 706 C CA . TRP A 1 90 ? 189.798 -18.405 17.267 1.00 26.72 90 TRP A CA 1
ATOM 707 C C . TRP A 1 90 ? 188.842 -17.862 16.200 1.00 26.79 90 TRP A C 1
ATOM 708 O O . TRP A 1 90 ? 188.112 -16.884 16.404 1.00 27.75 90 TRP A O 1
ATOM 719 N N . ASP A 1 91 ? 188.813 -18.502 15.059 1.00 27.28 91 ASP A N 1
ATOM 720 C CA . ASP A 1 91 ? 187.876 -18.106 14.019 1.00 31.67 91 ASP A CA 1
ATOM 721 C C . ASP A 1 91 ? 186.455 -18.417 14.322 1.00 31.60 91 ASP A C 1
ATOM 722 O O . ASP A 1 91 ? 185.547 -17.955 13.625 1.00 34.45 91 ASP A O 1
ATOM 727 N N . ALA A 1 92 ? 186.228 -19.274 15.287 1.00 28.03 92 ALA A N 1
ATOM 728 C CA . ALA A 1 92 ? 184.834 -19.549 15.700 1.00 25.05 92 ALA A CA 1
ATOM 729 C C . ALA A 1 92 ? 184.287 -18.464 16.633 1.00 24.22 92 ALA A C 1
ATOM 730 O O . ALA A 1 92 ? 183.073 -18.463 16.879 1.00 26.43 92 ALA A O 1
ATOM 732 N N . VAL A 1 93 ? 185.181 -17.613 17.173 1.00 21.60 93 VAL A N 1
ATOM 733 C CA . VAL A 1 93 ? 184.813 -16.644 18.212 1.00 23.51 93 VAL A CA 1
ATOM 734 C C . VAL A 1 93 ? 185.059 -15.220 17.700 1.00 24.86 93 VAL A C 1
ATOM 735 O O . VAL A 1 93 ? 185.271 -14.295 18.470 1.00 25.60 93 VAL A O 1
ATOM 739 N N . ARG A 1 94 ? 184.985 -15.069 16.364 1.00 26.42 94 ARG A N 1
ATOM 740 C CA . ARG A 1 94 ? 184.999 -13.746 15.724 1.00 28.40 94 ARG A CA 1
ATOM 741 C C . ARG A 1 94 ? 183.638 -13.308 15.286 1.00 27.84 94 ARG A C 1
ATOM 742 O O . ARG A 1 94 ? 182.887 -14.058 14.668 1.00 28.43 94 ARG A O 1
ATOM 750 N N . TYR A 1 95 ? 183.337 -12.040 15.556 1.00 29.85 95 TYR A N 1
ATOM 751 C CA . TYR A 1 95 ? 182.111 -11.431 15.092 1.00 28.46 95 TYR A CA 1
ATOM 752 C C . TYR A 1 95 ? 182.415 -10.030 14.644 1.00 30.56 95 TYR A C 1
ATOM 753 O O . TYR A 1 95 ? 182.996 -9.218 15.377 1.00 28.20 95 TYR A O 1
ATOM 762 N N . ASN A 1 96 ? 182.048 -9.750 13.393 1.00 36.96 96 ASN A N 1
ATOM 763 C CA . ASN A 1 96 ? 182.375 -8.471 12.815 1.00 40.78 96 ASN A CA 1
ATOM 764 C C . ASN A 1 96 ? 183.842 -8.140 12.979 1.00 42.07 96 ASN A C 1
ATOM 765 O O . ASN A 1 96 ? 184.198 -7.023 13.322 1.00 38.77 96 ASN A O 1
ATOM 770 N N . GLY A 1 97 ? 184.700 -9.147 12.802 1.00 38.55 97 GLY A N 1
ATOM 771 C CA . GLY A 1 97 ? 186.132 -8.933 12.919 1.00 39.92 97 GLY A CA 1
ATOM 772 C C . GLY A 1 97 ? 186.721 -8.925 14.334 1.00 43.13 97 GLY A C 1
ATOM 773 O O . GLY A 1 97 ? 187.956 -8.947 14.453 1.00 40.26 97 GLY A O 1
ATOM 774 N N . LYS A 1 98 ? 185.886 -8.924 15.403 1.00 37.23 98 LYS A N 1
ATOM 775 C CA . LYS A 1 98 ? 186.395 -8.756 16.774 1.00 34.39 98 LYS A CA 1
ATOM 776 C C . LYS A 1 98 ? 186.260 -10.060 17.552 1.00 27.54 98 LYS A C 1
ATOM 777 O O . LYS A 1 98 ? 185.306 -10.761 17.337 1.00 25.35 98 LYS A O 1
ATOM 783 N N . LEU A 1 99 ? 187.196 -10.309 18.456 1.00 27.46 99 LEU A N 1
ATOM 784 C CA . LEU A 1 99 ? 187.178 -11.535 19.327 1.00 25.80 99 LEU A CA 1
ATOM 785 C C . LEU A 1 99 ? 186.189 -11.295 20.413 1.00 20.92 99 LEU A C 1
ATOM 786 O O . LEU A 1 99 ? 186.267 -10.323 21.158 1.00 22.71 99 LEU A O 1
ATOM 791 N N . ILE A 1 100 ? 185.231 -12.206 20.495 1.00 23.39 100 ILE A N 1
ATOM 792 C CA . ILE A 1 100 ? 184.131 -12.085 21.458 1.00 24.05 100 ILE A CA 1
ATOM 793 C C . ILE A 1 100 ? 183.980 -13.252 22.438 1.00 25.76 100 ILE A C 1
ATOM 794 O O . ILE A 1 100 ? 183.010 -13.294 23.189 1.00 22.75 100 ILE A O 1
ATOM 799 N N . ALA A 1 101 ? 184.905 -14.200 22.419 1.00 22.59 101 ALA A N 1
ATOM 800 C CA . ALA A 1 101 ? 184.861 -15.272 23.410 1.00 21.88 101 ALA A CA 1
ATOM 801 C C . ALA A 1 101 ? 186.183 -15.995 23.359 1.00 24.77 101 ALA A C 1
ATOM 802 O O . ALA A 1 101 ? 186.974 -15.782 22.431 1.00 24.57 101 ALA A O 1
ATOM 804 N N . TYR A 1 102 ? 186.413 -16.843 24.367 1.00 20.85 102 TYR A N 1
ATOM 805 C CA . TYR A 1 102 ? 187.542 -17.785 24.339 1.00 20.64 102 TYR A CA 1
ATOM 806 C C . TYR A 1 102 ? 187.039 -19.107 23.908 1.00 24.08 102 TYR A C 1
ATOM 807 O O . TYR A 1 102 ? 186.100 -19.648 24.480 1.00 23.27 102 TYR A O 1
ATOM 816 N N . PRO A 1 103 ? 187.758 -19.773 22.970 1.00 22.29 103 PRO A N 1
ATOM 817 C CA . PRO A 1 103 ? 187.337 -21.104 22.609 1.00 21.86 103 PRO A CA 1
ATOM 818 C C . PRO A 1 103 ? 187.804 -22.099 23.628 1.00 21.08 103 PRO A C 1
ATOM 819 O O . PRO A 1 103 ? 188.896 -21.949 24.133 1.00 23.29 103 PRO A O 1
ATOM 823 N N . ILE A 1 104 ? 187.021 -23.139 23.849 1.00 20.84 104 ILE A N 1
ATOM 824 C CA . ILE A 1 104 ? 187.344 -24.189 24.861 1.00 20.84 104 ILE A CA 1
ATOM 825 C C . ILE A 1 104 ? 187.474 -25.586 24.256 1.00 20.84 104 ILE A C 1
ATOM 826 O O . ILE A 1 104 ? 188.496 -26.273 24.450 1.00 21.94 104 ILE A O 1
ATOM 831 N N . ALA A 1 105 ? 186.456 -26.030 23.502 1.00 20.79 105 ALA A N 1
ATOM 832 C CA . ALA A 1 105 ? 186.461 -27.363 22.932 1.00 19.76 105 ALA A CA 1
ATOM 833 C C . ALA A 1 105 ? 185.747 -27.387 21.596 1.00 23.08 105 ALA A C 1
ATOM 834 O O . ALA A 1 105 ? 185.007 -26.436 21.263 1.00 22.76 105 ALA A O 1
ATOM 836 N N . VAL A 1 106 ? 185.976 -28.455 20.865 1.00 20.87 106 VAL A N 1
ATOM 837 C CA . VAL A 1 106 ? 185.499 -28.572 19.486 1.00 21.07 106 VAL A CA 1
ATOM 838 C C . VAL A 1 106 ? 184.833 -29.906 19.300 1.00 20.93 106 VAL A C 1
ATOM 839 O O . VAL A 1 106 ? 185.258 -30.946 19.862 1.00 19.91 106 VAL A O 1
ATOM 843 N N . GLU A 1 107 ? 183.818 -29.896 18.454 1.00 19.30 107 GLU A N 1
ATOM 844 C CA . GLU A 1 107 ? 183.067 -31.083 18.148 1.00 20.46 107 GLU A CA 1
ATOM 845 C C . GLU A 1 107 ? 182.657 -31.133 16.682 1.00 21.98 107 GLU A C 1
ATOM 846 O O . GLU A 1 107 ? 182.259 -30.096 16.099 1.00 23.25 107 GLU A O 1
ATOM 852 N N . ALA A 1 108 ? 182.837 -32.310 16.082 1.00 19.65 108 ALA A N 1
ATOM 853 C CA . ALA A 1 108 ? 182.429 -32.518 14.717 1.00 19.54 108 ALA A CA 1
ATOM 854 C C . ALA A 1 108 ? 182.220 -33.989 14.502 1.00 19.41 108 ALA A C 1
ATOM 855 O O . ALA A 1 108 ? 182.768 -34.859 15.251 1.00 22.04 108 ALA A O 1
ATOM 857 N N . LEU A 1 109 ? 181.541 -34.299 13.423 1.00 19.38 109 LEU A N 1
ATOM 858 C CA . LEU A 1 109 ? 181.376 -35.690 12.988 1.00 19.53 109 LEU A CA 1
ATOM 859 C C . LEU A 1 109 ? 182.717 -36.348 12.581 1.00 22.60 109 LEU A C 1
ATOM 860 O O . LEU A 1 109 ? 183.583 -35.697 12.017 1.00 19.81 109 LEU A O 1
ATOM 865 N N . SER A 1 110 ? 182.776 -37.668 12.718 1.00 19.71 110 SER A N 1
ATOM 866 C CA . SER A 1 110 ? 183.830 -38.475 12.164 1.00 21.84 110 SER A CA 1
ATOM 867 C C . SER A 1 110 ? 183.265 -39.702 11.468 1.00 21.28 110 SER A C 1
ATOM 868 O O . SER A 1 110 ? 182.089 -40.033 11.598 1.00 22.74 110 SER A O 1
ATOM 871 N N . LEU A 1 111 ? 184.144 -40.396 10.789 1.00 21.17 111 LEU A N 1
ATOM 872 C CA . LEU A 1 111 ? 183.842 -41.710 10.232 1.00 21.77 111 LEU A CA 1
ATOM 873 C C . LEU A 1 111 ? 184.084 -42.753 11.304 1.00 23.51 111 LEU A C 1
ATOM 874 O O . LEU A 1 111 ? 185.143 -42.759 11.947 1.00 21.79 111 LEU A O 1
ATOM 879 N N . ILE A 1 112 ? 183.093 -43.603 11.497 1.00 20.39 112 ILE A N 1
ATOM 880 C CA . ILE A 1 112 ? 183.187 -44.604 12.521 1.00 22.79 112 ILE A CA 1
ATOM 881 C C . ILE A 1 112 ? 183.092 -45.894 11.754 1.00 22.85 112 ILE A C 1
ATOM 882 O O . ILE A 1 112 ? 182.218 -46.024 10.881 1.00 24.07 112 ILE A O 1
ATOM 887 N N . TYR A 1 113 ? 183.969 -46.866 12.083 1.00 23.52 113 TYR A N 1
ATOM 888 C CA . TYR A 1 113 ? 184.128 -48.074 11.270 1.00 22.10 113 TYR A CA 1
ATOM 889 C C . TYR A 1 113 ? 184.328 -49.340 12.101 1.00 25.51 113 TYR A C 1
ATOM 890 O O . TYR A 1 113 ? 184.856 -49.294 13.192 1.00 24.55 113 TYR A O 1
ATOM 899 N N . ASN A 1 114 ? 183.849 -50.449 11.537 1.00 23.26 114 ASN A N 1
ATOM 900 C CA . ASN A 1 114 ? 183.980 -51.773 12.171 1.00 24.64 114 ASN A CA 1
ATOM 901 C C . ASN A 1 114 ? 185.271 -52.416 11.736 1.00 21.23 114 ASN A C 1
ATOM 902 O O . ASN A 1 114 ? 185.417 -52.794 10.585 1.00 26.43 114 ASN A O 1
ATOM 907 N N . LYS A 1 115 ? 186.260 -52.434 12.660 1.00 23.51 115 LYS A N 1
ATOM 908 C CA . LYS A 1 115 ? 187.570 -52.893 12.323 1.00 23.57 115 LYS A CA 1
ATOM 909 C C . LYS A 1 115 ? 187.635 -54.372 11.939 1.00 26.82 115 LYS A C 1
ATOM 910 O O . LYS A 1 115 ? 188.523 -54.807 11.171 1.00 27.24 115 LYS A O 1
ATOM 916 N N . ASP A 1 116 ? 186.715 -55.161 12.480 1.00 27.76 116 ASP A N 1
ATOM 917 C CA . ASP A 1 116 ? 186.648 -56.559 12.082 1.00 30.85 116 ASP A CA 1
ATOM 918 C C . ASP A 1 116 ? 186.155 -56.703 10.659 1.00 31.39 116 ASP A C 1
ATOM 919 O O . ASP A 1 116 ? 186.736 -57.459 9.898 1.00 33.63 116 ASP A O 1
ATOM 924 N N . LEU A 1 117 ? 185.073 -56.016 10.293 1.00 29.94 117 LEU A N 1
ATOM 925 C CA . LEU A 1 117 ? 184.567 -56.049 8.926 1.00 30.12 117 LEU A CA 1
ATOM 926 C C . LEU A 1 117 ? 185.454 -55.354 7.938 1.00 33.49 117 LEU A C 1
ATOM 927 O O . LEU A 1 117 ? 185.481 -55.719 6.744 1.00 35.95 117 LEU A O 1
ATOM 932 N N . LEU A 1 118 ? 186.181 -54.333 8.422 1.00 28.54 118 LEU A N 1
ATOM 933 C CA . LEU A 1 118 ? 186.804 -53.348 7.531 1.00 27.29 118 LEU A CA 1
ATOM 934 C C . LEU A 1 118 ? 188.116 -52.838 8.123 1.00 26.08 118 LEU A C 1
ATOM 935 O O . LEU A 1 118 ? 188.142 -51.769 8.750 1.00 27.83 118 LEU A O 1
ATOM 940 N N . PRO A 1 119 ? 189.203 -53.602 7.929 1.00 25.89 119 PRO A N 1
ATOM 941 C CA . PRO A 1 119 ? 190.445 -53.204 8.588 1.00 24.70 119 PRO A CA 1
ATOM 942 C C . PRO A 1 119 ? 191.067 -51.994 7.913 1.00 25.45 119 PRO A C 1
ATOM 943 O O . PRO A 1 119 ? 191.946 -51.396 8.484 1.00 26.00 119 PRO A O 1
ATOM 947 N N . ASN A 1 120 ? 190.633 -51.670 6.692 1.00 26.04 120 ASN A N 1
ATOM 948 C CA . ASN A 1 120 ? 191.244 -50.634 5.930 1.00 27.00 120 ASN A CA 1
ATOM 949 C C . ASN A 1 120 ? 190.141 -49.689 5.464 1.00 27.52 120 ASN A C 1
ATOM 950 O O . ASN A 1 120 ? 189.751 -49.723 4.338 1.00 27.56 120 ASN A O 1
ATOM 955 N N . PRO A 1 121 ? 189.610 -48.876 6.351 1.00 26.24 121 PRO A N 1
ATOM 956 C CA . PRO A 1 121 ? 188.553 -47.934 5.952 1.00 27.61 121 PRO A CA 1
ATOM 957 C C . PRO A 1 121 ? 188.975 -47.022 4.794 1.00 28.23 121 PRO A C 1
ATOM 958 O O . PRO A 1 121 ? 190.153 -46.640 4.661 1.00 24.42 121 PRO A O 1
ATOM 962 N N . PRO A 1 122 ? 188.051 -46.771 3.871 1.00 27.92 122 PRO A N 1
ATOM 963 C CA . PRO A 1 122 ? 188.401 -46.075 2.655 1.00 26.28 122 PRO A CA 1
ATOM 964 C C . PRO A 1 122 ? 188.805 -44.647 2.918 1.00 24.85 122 PRO A C 1
ATOM 965 O O . PRO A 1 122 ? 188.133 -43.980 3.689 1.00 26.73 122 PRO A O 1
ATOM 969 N N . LYS A 1 123 ? 189.893 -44.204 2.283 1.00 24.01 123 LYS A N 1
ATOM 970 C CA . LYS A 1 123 ? 190.289 -42.758 2.304 1.00 25.14 123 LYS A CA 1
ATOM 971 C C . LYS A 1 123 ? 189.402 -41.863 1.470 1.00 24.36 123 LYS A C 1
ATOM 972 O O . LYS A 1 123 ? 189.348 -40.693 1.709 1.00 26.06 123 LYS A O 1
ATOM 978 N N . THR A 1 124 ? 188.667 -42.430 0.502 1.00 25.26 124 THR A N 1
ATOM 979 C CA . THR A 1 124 ? 187.818 -41.653 -0.446 1.00 26.20 124 THR A CA 1
ATOM 980 C C . THR A 1 124 ? 186.370 -42.144 -0.475 1.00 26.14 124 THR A C 1
ATOM 981 O O . THR A 1 124 ? 186.087 -43.340 -0.316 1.00 26.47 124 THR A O 1
ATOM 985 N N . TRP A 1 125 ? 185.447 -41.236 -0.751 1.00 24.24 125 TRP A N 1
ATOM 986 C CA . TRP A 1 125 ? 184.085 -41.583 -0.938 1.00 23.79 125 TRP A CA 1
ATOM 987 C C . TRP A 1 125 ? 183.978 -42.453 -2.186 1.00 25.78 125 TRP A C 1
ATOM 988 O O . TRP A 1 125 ? 183.114 -43.336 -2.279 1.00 25.71 125 TRP A O 1
ATOM 999 N N . GLU A 1 126 ? 184.866 -42.189 -3.131 1.00 28.41 126 GLU A N 1
ATOM 1000 C CA . G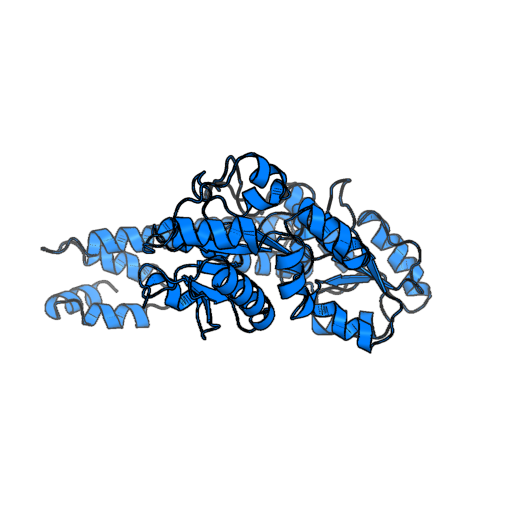LU A 1 126 ? 184.795 -42.823 -4.466 1.00 27.52 126 GLU A CA 1
ATOM 1001 C C . GLU A 1 126 ? 185.016 -44.335 -4.413 1.00 31.81 126 GLU A C 1
ATOM 1002 O O . GLU A 1 126 ? 184.493 -45.070 -5.259 1.00 29.23 126 GLU A O 1
ATOM 1008 N N . GLU A 1 127 ? 185.751 -44.777 -3.406 1.00 26.60 127 GLU A N 1
ATOM 1009 C CA . GLU A 1 127 ? 185.939 -46.160 -3.128 1.00 30.58 127 GLU A CA 1
ATOM 1010 C C . GLU A 1 127 ? 184.747 -46.944 -2.573 1.00 26.84 127 GLU A C 1
ATOM 1011 O O . GLU A 1 127 ? 184.788 -48.162 -2.602 1.00 29.05 127 GLU A O 1
ATOM 1017 N N . ILE A 1 128 ? 183.730 -46.262 -2.065 1.00 27.64 128 ILE A N 1
ATOM 1018 C CA . ILE A 1 128 ? 182.660 -46.862 -1.303 1.00 31.14 128 ILE A CA 1
ATOM 1019 C C . ILE A 1 128 ? 181.744 -47.737 -2.149 1.00 32.80 128 ILE A C 1
ATOM 1020 O O . ILE A 1 128 ? 181.334 -48.774 -1.667 1.00 30.07 128 ILE A O 1
ATOM 1025 N N . PRO A 1 129 ? 181.457 -47.347 -3.405 1.00 32.81 129 PRO A N 1
ATOM 1026 C CA . PRO A 1 129 ? 180.693 -48.313 -4.232 1.00 33.66 129 PRO A CA 1
ATOM 1027 C C . PRO A 1 129 ? 181.318 -49.680 -4.411 1.00 31.78 129 PRO A C 1
ATOM 1028 O O . PRO A 1 129 ? 180.622 -50.679 -4.161 1.00 34.81 129 PRO A O 1
ATOM 1032 N N . ALA A 1 130 ? 182.577 -49.747 -4.821 1.00 37.49 130 ALA A N 1
ATOM 1033 C CA . ALA A 1 130 ? 183.228 -51.051 -4.951 1.00 37.40 130 ALA A CA 1
ATOM 1034 C C . ALA A 1 130 ? 183.325 -51.799 -3.601 1.00 41.11 130 ALA A C 1
ATOM 1035 O O . ALA A 1 130 ? 183.144 -53.028 -3.534 1.00 36.21 130 ALA A O 1
ATOM 1037 N N . LEU A 1 131 ? 183.539 -51.075 -2.494 1.00 34.01 131 LEU A N 1
ATOM 1038 C CA . LEU A 1 131 ? 183.542 -51.727 -1.206 1.00 31.37 131 LEU A CA 1
ATOM 1039 C C . LEU A 1 131 ? 182.161 -52.285 -0.806 1.00 29.70 131 LEU A C 1
ATOM 1040 O O . LEU A 1 131 ? 182.081 -53.424 -0.284 1.00 35.23 131 LEU A O 1
ATOM 1045 N N . ASP A 1 132 ? 181.105 -51.524 -1.012 1.00 30.15 132 ASP A N 1
ATOM 1046 C CA . ASP A 1 132 ? 179.766 -52.002 -0.703 1.00 32.95 132 ASP A CA 1
ATOM 1047 C C . ASP A 1 132 ? 179.419 -53.312 -1.475 1.00 34.49 132 ASP A C 1
ATOM 1048 O O . ASP A 1 132 ? 178.872 -54.245 -0.897 1.00 35.93 132 ASP A O 1
ATOM 1053 N N . LYS A 1 133 ? 179.735 -53.330 -2.748 1.00 41.97 133 LYS A N 1
ATOM 1054 C CA . LYS A 1 133 ? 179.546 -54.504 -3.574 1.00 46.75 133 LYS A CA 1
ATOM 1055 C C . LYS A 1 133 ? 180.261 -55.707 -2.961 1.00 46.36 133 LYS A C 1
ATOM 1056 O O . LYS A 1 133 ? 179.692 -56.776 -2.886 1.00 41.24 133 LYS A O 1
ATOM 1062 N N . GLU A 1 134 ? 181.473 -55.521 -2.480 1.00 43.48 134 GLU A N 1
ATOM 1063 C CA . GLU A 1 134 ? 182.187 -56.599 -1.817 1.00 43.42 134 GLU A CA 1
ATOM 1064 C C . GLU A 1 134 ? 181.511 -57.020 -0.531 1.00 43.78 134 GLU A C 1
ATOM 1065 O O . GLU A 1 134 ? 181.295 -58.219 -0.274 1.00 49.25 134 GLU A O 1
ATOM 1071 N N . LEU A 1 135 ? 181.103 -56.059 0.278 1.00 35.79 135 LEU A N 1
ATOM 1072 C CA . LEU A 1 135 ? 180.482 -56.402 1.557 1.00 37.45 135 LEU A CA 1
ATOM 1073 C C . LEU A 1 135 ? 179.088 -57.039 1.348 1.00 39.29 135 LEU A C 1
ATOM 1074 O O . LEU A 1 135 ? 178.687 -57.886 2.152 1.00 38.38 135 LEU A O 1
ATOM 1079 N N . LYS A 1 136 ? 178.364 -56.617 0.312 1.00 37.36 136 LYS A N 1
ATOM 1080 C CA . LYS A 1 136 ? 177.005 -57.157 0.049 1.00 38.99 136 LYS A CA 1
ATOM 1081 C C . LYS A 1 136 ? 177.108 -58.666 -0.234 1.00 43.36 136 LYS A C 1
ATOM 1082 O O . LYS A 1 136 ? 176.309 -59.449 0.275 1.00 47.75 136 LYS A O 1
ATOM 1088 N N . ALA A 1 137 ? 178.135 -59.061 -0.967 1.00 42.42 137 ALA A N 1
ATOM 1089 C CA . ALA A 1 137 ? 178.483 -60.483 -1.128 1.00 45.43 137 ALA A CA 1
ATOM 1090 C C . ALA A 1 137 ? 178.833 -61.221 0.163 1.00 52.42 137 ALA A C 1
ATOM 1091 O O . ALA A 1 137 ? 179.178 -62.384 0.099 1.00 60.52 137 ALA A O 1
ATOM 1093 N N . LYS A 1 138 ? 178.767 -60.564 1.316 1.00 46.73 138 LYS A N 1
ATOM 1094 C CA . LYS A 1 138 ? 178.974 -61.200 2.629 1.00 42.98 138 LYS A CA 1
ATOM 1095 C C . LYS A 1 138 ? 177.799 -60.960 3.526 1.00 38.91 138 LYS A C 1
ATOM 1096 O O . LYS A 1 138 ? 177.884 -61.164 4.742 1.00 48.37 138 LYS A O 1
ATOM 1102 N N . GLY A 1 139 ? 176.698 -60.478 2.959 1.00 35.47 139 GLY A N 1
ATOM 1103 C CA . GLY A 1 139 ? 175.539 -60.163 3.741 1.00 38.58 139 GLY A CA 1
ATOM 1104 C C . GLY A 1 139 ? 175.628 -58.846 4.487 1.00 39.64 139 GLY A C 1
ATOM 1105 O O . GLY A 1 139 ? 174.846 -58.596 5.395 1.00 40.17 139 GLY A O 1
ATOM 1106 N N . LYS A 1 140 ? 176.529 -57.960 4.071 1.00 37.04 140 LYS A N 1
ATOM 1107 C CA . LYS A 1 140 ? 176.747 -56.752 4.854 1.00 35.49 140 LYS A CA 1
ATOM 1108 C C . LYS A 1 140 ? 176.714 -55.541 3.888 1.00 37.64 140 LYS A C 1
ATOM 1109 O O . LYS A 1 140 ? 176.529 -55.720 2.705 1.00 39.63 140 LYS A O 1
ATOM 1115 N N . SER A 1 141 ? 176.883 -54.335 4.425 1.00 34.82 141 SER A N 1
ATOM 1116 C CA . SER A 1 141 ? 176.895 -53.108 3.630 1.00 32.49 141 SER A CA 1
ATOM 1117 C C . SER A 1 141 ? 178.092 -52.264 4.063 1.00 31.83 141 SER A C 1
ATOM 1118 O O . SER A 1 141 ? 178.615 -52.419 5.190 1.00 30.74 141 SER A O 1
ATOM 1121 N N . ALA A 1 142 ? 178.516 -51.372 3.173 1.00 32.74 142 ALA A N 1
ATOM 1122 C CA . ALA A 1 142 ? 179.629 -50.507 3.516 1.00 32.69 142 ALA A CA 1
ATOM 1123 C C . ALA A 1 142 ? 179.266 -49.437 4.483 1.00 28.81 142 ALA A C 1
ATOM 1124 O O . ALA A 1 142 ? 179.958 -49.288 5.506 1.00 29.08 142 ALA A O 1
ATOM 1126 N N . LEU A 1 143 ? 178.175 -48.739 4.237 1.00 28.34 143 LEU A N 1
ATOM 1127 C CA . LEU A 1 143 ? 177.908 -47.505 4.950 1.00 29.69 143 LEU A CA 1
ATOM 1128 C C . LEU A 1 143 ? 176.466 -47.238 5.138 1.00 30.64 143 LEU A C 1
ATOM 1129 O O . LEU A 1 143 ? 175.708 -47.274 4.173 1.00 32.26 143 LEU A O 1
ATOM 1134 N N . MET A 1 144 ? 176.119 -46.953 6.368 1.00 29.89 144 MET A N 1
ATOM 1135 C CA . MET A 1 144 ? 174.865 -46.365 6.735 1.00 28.42 144 MET A CA 1
ATOM 1136 C C . MET A 1 144 ? 175.008 -45.200 7.700 1.00 27.20 144 MET A C 1
ATOM 1137 O O . MET A 1 144 ? 175.627 -45.282 8.811 1.00 29.80 144 MET A O 1
ATOM 1142 N N . PHE A 1 145 ? 174.325 -44.127 7.356 1.00 27.01 145 PHE A N 1
ATOM 1143 C CA . PHE A 1 145 ? 174.249 -42.951 8.247 1.00 26.26 145 PHE A CA 1
ATOM 1144 C C . PHE A 1 145 ? 172.980 -42.124 8.000 1.00 29.87 145 PHE A C 1
ATOM 1145 O O . PHE A 1 145 ? 172.308 -42.339 7.006 1.00 34.68 145 PHE A O 1
ATOM 1153 N N . ASN A 1 146 ? 172.638 -41.258 8.935 1.00 28.93 146 ASN A N 1
ATOM 1154 C CA . ASN A 1 146 ? 171.438 -40.461 8.883 1.00 30.58 146 ASN A CA 1
ATOM 1155 C C . ASN A 1 146 ? 171.374 -39.567 7.625 1.00 33.08 146 ASN A C 1
ATOM 1156 O O . ASN A 1 146 ? 172.052 -38.557 7.525 1.00 35.64 146 ASN A O 1
ATOM 1161 N N . LEU A 1 147 ? 170.560 -39.966 6.650 1.00 27.47 147 LEU A N 1
ATOM 1162 C CA . LEU A 1 147 ? 170.419 -39.193 5.445 1.00 31.17 147 LEU A CA 1
ATOM 1163 C C . LEU A 1 147 ? 169.346 -38.122 5.546 1.00 34.15 147 LEU A C 1
ATOM 1164 O O . LEU A 1 147 ? 169.209 -37.288 4.648 1.00 35.99 147 LEU A O 1
ATOM 1169 N N . GLN A 1 148 ? 168.618 -38.106 6.628 1.00 33.67 148 GLN A N 1
ATOM 1170 C CA . GLN A 1 148 ? 167.443 -37.196 6.697 1.00 37.85 148 GLN A CA 1
ATOM 1171 C C . GLN A 1 148 ? 167.770 -35.764 7.085 1.00 37.30 148 GLN A C 1
ATOM 1172 O O . GLN A 1 148 ? 166.998 -34.854 6.842 1.00 34.36 148 GLN A O 1
ATOM 1178 N N . GLU A 1 149 ? 168.908 -35.551 7.742 1.00 35.15 149 GLU A N 1
ATOM 1179 C CA . GLU A 1 149 ? 169.251 -34.247 8.294 1.00 29.67 149 GLU A CA 1
ATOM 1180 C C . GLU A 1 149 ? 170.514 -33.724 7.620 1.00 30.70 149 GLU A C 1
ATOM 1181 O O . GLU A 1 149 ? 171.527 -34.420 7.584 1.00 30.55 149 GLU A O 1
ATOM 1187 N N . PRO A 1 150 ? 170.465 -32.518 7.093 1.00 27.98 150 PRO A N 1
ATOM 1188 C CA . PRO A 1 150 ? 171.636 -32.045 6.419 1.00 28.53 150 PRO A CA 1
ATOM 1189 C C . PRO A 1 150 ? 172.864 -31.902 7.250 1.00 25.11 150 PRO A C 1
ATOM 1190 O O . PRO A 1 150 ? 173.933 -31.852 6.671 1.00 23.23 150 PRO A O 1
ATOM 1194 N N . TYR A 1 151 ? 172.735 -31.798 8.571 1.00 28.44 151 TYR A N 1
ATOM 1195 C CA . TYR A 1 151 ? 173.924 -31.866 9.432 1.00 23.55 151 TYR A CA 1
ATOM 1196 C C . TYR A 1 151 ? 174.778 -33.057 9.075 1.00 23.83 151 TYR A C 1
ATOM 1197 O O . TYR A 1 151 ? 176.037 -32.944 9.011 1.00 24.56 151 TYR A O 1
ATOM 1206 N N . PHE A 1 152 ? 174.153 -34.210 8.781 1.00 22.76 152 PHE A N 1
ATOM 1207 C CA . PHE A 1 152 ? 174.921 -35.423 8.432 1.00 24.64 152 PHE A CA 1
ATOM 1208 C C . PHE A 1 152 ? 175.428 -35.564 6.989 1.00 23.32 152 PHE A C 1
ATOM 1209 O O . PHE A 1 152 ? 176.428 -36.253 6.721 1.00 22.39 152 PHE A O 1
ATOM 1217 N N . THR A 1 153 ? 174.697 -34.982 6.031 1.00 24.02 153 THR A N 1
ATOM 1218 C CA . THR A 1 153 ? 174.993 -35.148 4.608 1.00 25.21 153 THR A CA 1
ATOM 1219 C C . THR A 1 153 ? 175.876 -33.984 4.069 1.00 22.91 153 THR A C 1
ATOM 1220 O O . THR A 1 153 ? 176.609 -34.115 3.070 1.00 26.40 153 THR A O 1
ATOM 1224 N N . TRP A 1 154 ? 175.800 -32.831 4.728 1.00 23.67 154 TRP A N 1
ATOM 1225 C CA . TRP A 1 154 ? 176.633 -31.697 4.398 1.00 24.34 154 TRP A CA 1
ATOM 1226 C C . TRP A 1 154 ? 178.131 -31.954 4.260 1.00 24.01 154 TRP A C 1
ATOM 1227 O O . TRP A 1 154 ? 178.764 -31.363 3.335 1.00 24.96 154 TRP A O 1
ATOM 1238 N N . PRO A 1 155 ? 178.758 -32.764 5.137 1.00 26.04 155 PRO A N 1
ATOM 1239 C CA . PRO A 1 155 ? 180.187 -32.945 4.929 1.00 22.38 155 PRO A CA 1
ATOM 1240 C C . PRO A 1 155 ? 180.589 -33.341 3.517 1.00 25.71 155 PRO A C 1
ATOM 1241 O O . PRO A 1 155 ? 181.655 -32.884 3.016 1.00 21.72 155 PRO A O 1
ATOM 1245 N N . LEU A 1 156 ? 179.818 -34.263 2.925 1.00 23.71 156 LEU A N 1
ATOM 1246 C CA . LEU A 1 156 ? 180.030 -34.650 1.541 1.00 23.92 156 LEU A CA 1
ATOM 1247 C C . LEU A 1 156 ? 179.717 -33.552 0.536 1.00 22.92 156 LEU A C 1
ATOM 1248 O O . LEU A 1 156 ? 180.476 -33.337 -0.421 1.00 22.62 156 LEU A O 1
ATOM 1253 N N . ILE A 1 157 ? 178.595 -32.859 0.749 1.00 25.50 157 ILE A N 1
ATOM 1254 C CA . ILE A 1 157 ? 178.132 -31.824 -0.171 1.00 22.82 157 ILE A CA 1
ATOM 1255 C C . ILE A 1 157 ? 179.104 -30.674 -0.205 1.00 23.01 157 ILE A C 1
ATOM 1256 O O . ILE A 1 157 ? 179.347 -30.060 -1.262 1.00 23.91 157 ILE A O 1
ATOM 1261 N N . ALA A 1 158 ? 179.687 -30.331 0.939 1.00 21.46 158 ALA A N 1
ATOM 1262 C CA . ALA A 1 158 ? 180.638 -29.220 1.026 1.00 21.35 158 ALA A CA 1
ATOM 1263 C C . ALA A 1 158 ? 182.017 -29.544 0.457 1.00 21.47 158 ALA A C 1
ATOM 1264 O O . ALA A 1 158 ? 182.769 -28.621 0.119 1.00 21.46 158 ALA A O 1
ATOM 1266 N N . ALA A 1 159 ? 182.387 -30.811 0.379 1.00 22.21 159 ALA A N 1
ATOM 1267 C CA . ALA A 1 159 ? 183.793 -31.175 0.104 1.00 23.47 159 ALA A CA 1
ATOM 1268 C C . ALA A 1 159 ? 184.404 -30.515 -1.124 1.00 23.13 159 ALA A C 1
ATOM 1269 O O . ALA A 1 159 ? 185.481 -29.945 -1.065 1.00 21.71 159 ALA A O 1
ATOM 1271 N N . ASP A 1 160 ? 183.657 -30.525 -2.238 1.00 23.29 160 ASP A N 1
ATOM 1272 C CA . ASP A 1 160 ? 184.197 -29.991 -3.496 1.00 24.81 160 ASP A CA 1
ATOM 1273 C C . ASP A 1 160 ? 183.848 -28.540 -3.684 1.00 27.91 160 ASP A C 1
ATOM 1274 O O . ASP A 1 160 ? 184.045 -27.998 -4.768 1.00 27.14 160 ASP A O 1
ATOM 1279 N N . GLY A 1 161 ? 183.356 -27.867 -2.636 1.00 24.87 161 GLY A N 1
ATOM 1280 C CA . GLY A 1 161 ? 183.134 -26.435 -2.741 1.00 27.05 161 GLY A CA 1
ATOM 1281 C C . GLY A 1 161 ? 181.847 -25.837 -2.213 1.00 25.51 161 GLY A C 1
ATOM 1282 O O . GLY A 1 161 ? 181.703 -24.647 -2.223 1.00 27.01 161 GLY A O 1
ATOM 1283 N N . GLY A 1 162 ? 180.887 -26.666 -1.838 1.00 27.78 162 GLY A N 1
ATOM 1284 C CA . GLY A 1 162 ? 179.705 -26.183 -1.104 1.00 28.37 162 GLY A CA 1
ATOM 1285 C C . GLY A 1 162 ? 180.029 -25.423 0.202 1.00 25.48 162 GLY A C 1
ATOM 1286 O O . GLY A 1 162 ? 181.017 -25.654 0.855 1.00 28.05 162 GLY A O 1
ATOM 1287 N N . TYR A 1 163 ? 179.255 -24.397 0.498 1.00 26.02 163 TYR A N 1
ATOM 1288 C CA . TYR A 1 163 ? 179.377 -23.697 1.756 1.00 28.42 163 TYR A CA 1
ATOM 1289 C C . TYR A 1 163 ? 178.026 -23.039 2.086 1.00 29.72 163 TYR A C 1
ATOM 1290 O O . TYR A 1 163 ? 177.213 -22.839 1.195 1.00 25.67 163 TYR A O 1
ATOM 1299 N N . ALA A 1 164 ? 177.827 -22.715 3.364 1.00 29.22 164 ALA A N 1
ATOM 1300 C CA . ALA A 1 164 ? 176.593 -22.062 3.765 1.00 28.77 164 ALA A CA 1
ATOM 1301 C C . ALA A 1 164 ? 176.677 -20.575 3.403 1.00 25.28 164 ALA A C 1
ATOM 1302 O O . ALA A 1 164 ? 176.028 -20.132 2.465 1.00 27.85 164 ALA A O 1
ATOM 1304 N N . PHE A 1 165 ? 177.471 -19.847 4.159 1.00 27.56 165 PHE A N 1
ATOM 1305 C CA . PHE A 1 165 ? 177.802 -18.436 3.886 1.00 28.36 165 PHE A CA 1
ATOM 1306 C C . PHE A 1 165 ? 179.306 -18.249 3.880 1.00 29.25 165 PHE A C 1
ATOM 1307 O O . PHE A 1 165 ? 180.039 -18.839 4.684 1.00 29.72 165 PHE A O 1
ATOM 1315 N N . LYS A 1 166 ? 179.761 -17.379 3.006 1.00 31.46 166 LYS A N 1
ATOM 1316 C CA . LYS A 1 166 ? 181.181 -17.112 2.866 1.00 34.78 166 LYS A CA 1
ATOM 1317 C C . LYS A 1 166 ? 181.815 -16.374 4.062 1.00 37.27 166 LYS A C 1
ATOM 1318 O O . LYS A 1 166 ? 181.285 -15.368 4.512 1.00 30.59 166 LYS A O 1
ATOM 1324 N N . TYR A 1 167 ? 182.918 -16.907 4.600 1.00 30.05 167 TYR A N 1
ATOM 1325 C CA . TYR A 1 167 ? 183.577 -16.309 5.772 1.00 33.33 167 TYR A CA 1
ATOM 1326 C C . TYR A 1 167 ? 184.849 -15.737 5.307 1.00 37.14 167 TYR A C 1
ATOM 1327 O O . TYR A 1 167 ? 185.573 -16.390 4.540 1.00 29.72 167 TYR A O 1
ATOM 1336 N N . GLU A 1 168 ? 185.122 -14.524 5.759 1.00 38.75 168 GLU A N 1
ATOM 1337 C CA . GLU A 1 168 ? 186.384 -13.845 5.463 1.00 44.69 168 GLU A CA 1
ATOM 1338 C C . GLU A 1 168 ? 186.650 -12.786 6.536 1.00 43.30 168 GLU A C 1
ATOM 1339 O O . GLU A 1 168 ? 185.706 -12.069 6.921 1.00 39.57 168 GLU A O 1
ATOM 1345 N N . ASN A 1 169 ? 187.904 -12.761 7.034 1.00 45.17 169 ASN A N 1
ATOM 1346 C CA . ASN A 1 169 ? 188.382 -11.830 8.089 1.00 46.57 169 ASN A CA 1
ATOM 1347 C C . ASN A 1 169 ? 187.379 -11.600 9.239 1.00 41.85 169 ASN A C 1
ATOM 1348 O O . ASN A 1 169 ? 187.007 -10.475 9.547 1.00 38.84 169 ASN A O 1
ATOM 1353 N N . GLY A 1 170 ? 186.955 -12.702 9.856 1.00 40.99 170 GLY A N 1
ATOM 1354 C CA . GLY A 1 170 ? 186.065 -12.659 11.032 1.00 43.71 170 GLY A CA 1
ATOM 1355 C C . GLY A 1 170 ? 184.641 -12.167 10.777 1.00 45.03 170 GLY A C 1
ATOM 1356 O O . GLY A 1 170 ? 183.978 -11.698 11.732 1.00 40.35 170 GLY A O 1
ATOM 1357 N N . LYS A 1 171 ? 184.195 -12.264 9.512 1.00 33.85 171 LYS A N 1
ATOM 1358 C CA . LYS A 1 171 ? 182.860 -11.878 9.078 1.00 39.13 171 LYS A CA 1
ATOM 1359 C C . LYS A 1 171 ? 182.305 -12.835 8.010 1.00 32.98 171 LYS A C 1
ATOM 1360 O O . LYS A 1 171 ? 183.068 -13.413 7.275 1.00 37.30 171 LYS A O 1
ATOM 1366 N N . TYR A 1 172 ? 180.964 -12.981 7.953 1.00 30.76 172 TYR A N 1
ATOM 1367 C CA . TYR A 1 172 ? 180.220 -13.741 6.976 1.00 31.19 172 TYR A CA 1
ATOM 1368 C C . TYR A 1 172 ? 179.532 -12.769 6.063 1.00 40.24 172 TYR A C 1
ATOM 1369 O O . TYR A 1 172 ? 179.041 -11.735 6.508 1.00 35.85 172 TYR A O 1
ATOM 1378 N N . ASP A 1 173 ? 179.476 -13.095 4.781 1.00 34.71 173 ASP A N 1
ATOM 1379 C CA . ASP A 1 173 ? 178.737 -12.313 3.834 1.00 32.16 173 ASP A CA 1
ATOM 1380 C C . ASP A 1 173 ? 177.415 -12.963 3.575 1.00 30.82 173 ASP A C 1
ATOM 1381 O O . ASP A 1 173 ? 177.343 -13.969 2.904 1.00 31.67 173 ASP A O 1
ATOM 1386 N N . ILE A 1 174 ? 176.304 -12.413 4.118 1.00 35.34 174 ILE A N 1
ATOM 1387 C CA . ILE A 1 174 ? 174.993 -13.118 3.987 1.00 38.15 174 ILE A CA 1
ATOM 1388 C C . ILE A 1 174 ? 174.481 -13.109 2.560 1.00 37.16 174 ILE A C 1
ATOM 1389 O O . ILE A 1 174 ? 173.532 -13.784 2.235 1.00 38.57 174 ILE A O 1
ATOM 1394 N N . LYS A 1 175 ? 175.144 -12.357 1.686 1.00 36.59 175 LYS A N 1
ATOM 1395 C CA . LYS A 1 175 ? 174.744 -12.363 0.287 1.00 36.38 175 LYS A CA 1
ATOM 1396 C C . LYS A 1 175 ? 175.412 -13.492 -0.447 1.00 34.49 175 LYS A C 1
ATOM 1397 O O . LYS A 1 175 ? 175.009 -13.793 -1.526 1.00 35.97 175 LYS A O 1
ATOM 1403 N N . ASP A 1 176 ? 176.390 -14.176 0.147 1.00 32.10 176 ASP A N 1
ATOM 1404 C CA . ASP A 1 176 ? 177.160 -15.112 -0.632 1.00 31.60 176 ASP A CA 1
ATOM 1405 C C . ASP A 1 176 ? 176.943 -16.499 -0.086 1.00 28.75 176 ASP A C 1
ATOM 1406 O O . ASP A 1 176 ? 177.567 -16.866 0.917 1.00 30.52 176 ASP A O 1
ATOM 1411 N N . VAL A 1 177 ? 176.000 -17.197 -0.695 1.00 29.13 177 VAL A N 1
ATOM 1412 C CA . VAL A 1 177 ? 175.524 -18.496 -0.254 1.00 31.99 177 VAL A CA 1
ATOM 1413 C C . VAL A 1 177 ? 176.035 -19.542 -1.240 1.00 29.00 177 VAL A C 1
ATOM 1414 O O . VAL A 1 177 ? 175.951 -19.332 -2.438 1.00 30.38 177 VAL A O 1
ATOM 1418 N N . GLY A 1 178 ? 176.531 -20.650 -0.741 1.00 30.85 178 GLY A N 1
ATOM 1419 C CA . GLY A 1 178 ? 177.261 -21.656 -1.579 1.00 28.46 178 GLY A CA 1
ATOM 1420 C C . GLY A 1 178 ? 176.522 -22.956 -1.730 1.00 30.47 178 GLY A C 1
ATOM 1421 O O . GLY A 1 178 ? 177.162 -24.054 -1.732 1.00 28.84 178 GLY A O 1
ATOM 1422 N N . VAL A 1 179 ? 175.180 -22.877 -1.779 1.00 29.77 179 VAL A N 1
ATOM 1423 C CA . VAL A 1 179 ? 174.415 -24.088 -1.782 1.00 30.08 179 VAL A CA 1
ATOM 1424 C C . VAL A 1 179 ? 174.204 -24.674 -3.144 1.00 29.77 179 VAL A C 1
ATOM 1425 O O . VAL A 1 179 ? 174.000 -25.897 -3.254 1.00 33.56 179 VAL A O 1
ATOM 1429 N N . ASP A 1 180 ? 174.176 -23.839 -4.183 1.00 29.08 180 ASP A N 1
ATOM 1430 C CA . ASP A 1 180 ? 173.948 -24.377 -5.503 1.00 33.93 180 ASP A CA 1
ATOM 1431 C C . ASP A 1 180 ? 175.168 -24.251 -6.397 1.00 34.17 180 ASP A C 1
ATOM 1432 O O . ASP A 1 180 ? 175.051 -24.309 -7.598 1.00 42.93 180 ASP A O 1
ATOM 1437 N N . ASN A 1 181 ? 176.344 -24.186 -5.829 1.00 31.58 181 ASN A N 1
ATOM 1438 C CA . ASN A 1 181 ? 177.508 -24.166 -6.711 1.00 31.12 181 ASN A CA 1
ATOM 1439 C C . ASN A 1 181 ? 177.925 -25.531 -7.264 1.00 30.24 181 ASN A C 1
ATOM 1440 O O . ASN A 1 181 ? 177.318 -26.564 -6.964 1.00 30.63 181 ASN A O 1
ATOM 1445 N N . ALA A 1 182 ? 178.962 -25.546 -8.088 1.00 28.80 182 ALA A N 1
ATOM 1446 C CA . ALA A 1 182 ? 179.357 -26.786 -8.730 1.00 29.31 182 ALA A CA 1
ATOM 1447 C C . ALA A 1 182 ? 179.790 -27.839 -7.688 1.00 29.41 182 ALA A C 1
ATOM 1448 O O . ALA A 1 182 ? 179.553 -29.020 -7.835 1.00 28.01 182 ALA A O 1
ATOM 1450 N N . GLY A 1 183 ? 180.476 -27.381 -6.659 1.00 24.56 183 GLY A N 1
ATOM 1451 C CA . GLY A 1 183 ? 180.958 -28.312 -5.612 1.00 26.93 183 GLY A CA 1
ATOM 1452 C C . GLY A 1 183 ? 179.807 -28.955 -4.852 1.00 23.86 183 GLY A C 1
ATOM 1453 O O . GLY A 1 183 ? 179.819 -30.177 -4.619 1.00 24.30 183 GLY A O 1
ATOM 1454 N N . ALA A 1 184 ? 178.855 -28.132 -4.434 1.00 24.86 184 ALA A N 1
ATOM 1455 C CA . ALA A 1 184 ? 177.641 -28.684 -3.796 1.00 25.17 184 ALA A CA 1
ATOM 1456 C C . ALA A 1 184 ? 176.902 -29.618 -4.705 1.00 26.23 184 ALA A C 1
ATOM 1457 O O . ALA A 1 184 ? 176.399 -30.669 -4.266 1.00 25.65 184 ALA A O 1
ATOM 1459 N N . LYS A 1 185 ? 176.792 -29.288 -6.000 1.00 26.92 185 LYS A N 1
ATOM 1460 C CA . LYS A 1 185 ? 176.114 -30.221 -6.900 1.00 27.87 185 LYS A CA 1
ATOM 1461 C C . LYS A 1 185 ? 176.874 -31.554 -7.059 1.00 26.16 185 LYS A C 1
ATOM 1462 O O . LYS A 1 185 ? 176.284 -32.664 -7.091 1.00 29.49 185 LYS A O 1
ATOM 1468 N N . ALA A 1 186 ? 178.196 -31.454 -7.154 1.00 28.08 186 ALA A N 1
ATOM 1469 C CA . ALA A 1 186 ? 179.054 -32.658 -7.330 1.00 25.84 186 ALA A CA 1
ATOM 1470 C C . ALA A 1 186 ? 178.853 -33.623 -6.159 1.00 27.93 186 ALA A C 1
ATOM 1471 O O . ALA A 1 186 ? 178.599 -34.844 -6.338 1.00 25.71 186 ALA A O 1
ATOM 1473 N N . GLY A 1 187 ? 178.871 -33.070 -4.959 1.00 27.26 187 GLY A N 1
ATOM 1474 C CA . GLY A 1 187 ? 178.715 -33.901 -3.734 1.00 28.21 187 GLY A CA 1
ATOM 1475 C C . GLY A 1 187 ? 177.334 -34.497 -3.602 1.00 27.44 187 GLY A C 1
ATOM 1476 O O . GLY A 1 187 ? 177.181 -35.679 -3.282 1.00 27.76 187 GLY A O 1
ATOM 1477 N N . LEU A 1 188 ? 176.300 -33.687 -3.821 1.00 25.22 188 LEU A N 1
ATOM 1478 C CA . LEU A 1 188 ? 174.943 -34.228 -3.704 1.00 27.90 188 LEU A CA 1
ATOM 1479 C C . LEU A 1 188 ? 174.656 -35.281 -4.829 1.00 28.87 188 LEU A C 1
ATOM 1480 O O . LEU A 1 188 ? 173.954 -36.259 -4.600 1.00 27.61 188 LEU A O 1
ATOM 1485 N N . THR A 1 189 ? 175.213 -35.039 -6.020 1.00 30.53 189 THR A N 1
ATOM 1486 C CA . THR A 1 189 ? 175.208 -36.049 -7.103 1.00 32.96 189 THR A CA 1
ATOM 1487 C C . THR A 1 189 ? 175.819 -37.381 -6.664 1.00 35.13 189 THR A C 1
ATOM 1488 O O . THR A 1 189 ? 175.240 -38.466 -6.913 1.00 30.23 189 THR A O 1
ATOM 1492 N N . PHE A 1 190 ? 176.991 -37.314 -6.020 1.00 31.62 190 PHE A N 1
ATOM 1493 C CA . PHE A 1 190 ? 177.612 -38.539 -5.518 1.00 31.14 190 PHE A CA 1
ATOM 1494 C C . PHE A 1 190 ? 176.720 -39.252 -4.521 1.00 28.82 190 PHE A C 1
ATOM 1495 O O . PHE A 1 190 ? 176.544 -40.466 -4.606 1.00 33.36 190 PHE A O 1
ATOM 1503 N N . LEU A 1 191 ? 176.115 -38.495 -3.627 1.00 26.79 191 LEU A N 1
ATOM 1504 C CA . LEU A 1 191 ? 175.188 -39.068 -2.614 1.00 32.14 191 LEU A CA 1
ATOM 1505 C C . LEU A 1 191 ? 173.953 -39.771 -3.254 1.00 35.45 191 LEU A C 1
ATOM 1506 O O . LEU A 1 191 ? 173.639 -40.918 -2.965 1.00 32.47 191 LEU A O 1
ATOM 1511 N N . VAL A 1 192 ? 173.308 -39.042 -4.139 1.00 32.36 192 VAL A N 1
ATOM 1512 C CA . VAL A 1 192 ? 172.191 -39.530 -4.919 1.00 34.64 192 VAL A CA 1
ATOM 1513 C C . VAL A 1 192 ? 172.522 -40.771 -5.720 1.00 33.76 192 VAL A C 1
ATOM 1514 O O . VAL A 1 192 ? 171.771 -41.777 -5.680 1.00 38.20 192 VAL A O 1
ATOM 1518 N N . ASP A 1 193 ? 173.664 -40.746 -6.374 1.00 32.65 193 ASP A N 1
ATOM 1519 C CA . ASP A 1 193 ? 174.158 -41.901 -7.060 1.00 33.97 193 ASP A CA 1
ATOM 1520 C C . ASP A 1 193 ? 174.352 -43.086 -6.132 1.00 39.09 193 ASP A C 1
ATOM 1521 O O . ASP A 1 193 ? 173.957 -44.196 -6.493 1.00 34.54 193 ASP A O 1
ATOM 1526 N N . LEU A 1 194 ? 174.904 -42.899 -4.924 1.00 33.05 194 LEU A N 1
ATOM 1527 C CA . LEU A 1 194 ? 175.017 -44.063 -4.035 1.00 30.83 194 LEU A CA 1
ATOM 1528 C C . LEU A 1 194 ? 173.658 -44.727 -3.818 1.00 36.67 194 LEU A C 1
ATOM 1529 O O . LEU A 1 194 ? 173.559 -45.963 -3.680 1.00 41.22 194 LEU A O 1
ATOM 1534 N N . ILE A 1 195 ? 172.618 -43.905 -3.735 1.00 37.93 195 ILE A N 1
ATOM 1535 C CA . ILE A 1 195 ? 171.287 -44.395 -3.443 1.00 41.26 195 ILE A CA 1
ATOM 1536 C C . ILE A 1 195 ? 170.697 -45.073 -4.667 1.00 42.16 195 ILE A C 1
ATOM 1537 O O . ILE A 1 195 ? 170.202 -46.201 -4.540 1.00 39.42 195 ILE A O 1
ATOM 1542 N N . LYS A 1 196 ? 170.764 -44.423 -5.830 1.00 42.71 196 LYS A N 1
ATOM 1543 C CA . LYS A 1 196 ? 170.333 -45.052 -7.109 1.00 40.89 196 LYS A CA 1
ATOM 1544 C C . LYS A 1 196 ? 171.028 -46.368 -7.387 1.00 47.68 196 LYS A C 1
ATOM 1545 O O . LYS A 1 196 ? 170.419 -47.280 -7.967 1.00 50.27 196 LYS A O 1
ATOM 1551 N N . ASN A 1 197 ? 172.300 -46.495 -6.997 1.00 36.49 197 ASN A N 1
ATOM 1552 C CA . ASN A 1 197 ? 173.032 -47.743 -7.163 1.00 35.78 197 ASN A CA 1
ATOM 1553 C C . ASN A 1 197 ? 172.929 -48.743 -6.048 1.00 30.51 197 ASN A C 1
ATOM 1554 O O . ASN A 1 197 ? 173.678 -49.716 -6.016 1.00 35.21 197 ASN A O 1
ATOM 1559 N N . LYS A 1 198 ? 172.015 -48.495 -5.142 1.00 34.86 198 LYS A N 1
ATOM 1560 C CA . LYS A 1 198 ? 171.636 -49.426 -4.105 1.00 42.16 198 LYS A CA 1
ATOM 1561 C C . LYS A 1 198 ? 172.736 -49.617 -3.033 1.00 45.70 198 LYS A C 1
ATOM 1562 O O . LYS A 1 198 ? 172.730 -50.604 -2.310 1.00 41.28 198 LYS A O 1
ATOM 1568 N N . HIS A 1 199 ? 173.634 -48.637 -2.900 1.00 39.65 199 HIS A N 1
ATOM 1569 C CA . HIS A 1 199 ? 174.629 -48.686 -1.859 1.00 35.71 199 HIS A CA 1
ATOM 1570 C C . HIS A 1 199 ? 174.126 -47.999 -0.577 1.00 36.37 199 HIS A C 1
ATOM 1571 O O . HIS A 1 199 ? 174.579 -48.278 0.546 1.00 34.31 199 HIS A O 1
ATOM 1578 N N . MET A 1 200 ? 173.144 -47.111 -0.690 1.00 33.88 200 MET A N 1
ATOM 1579 C CA . MET A 1 200 ? 172.422 -46.672 0.459 1.00 30.73 200 MET A CA 1
ATOM 1580 C C . MET A 1 200 ? 170.919 -46.544 0.082 1.00 34.20 200 MET A C 1
ATOM 1581 O O . MET A 1 200 ? 170.576 -46.552 -1.087 1.00 36.76 200 MET A O 1
ATOM 1586 N N . ASN A 1 201 ? 170.097 -46.384 1.102 1.00 36.10 201 ASN A N 1
ATOM 1587 C CA . ASN A 1 201 ? 168.644 -46.281 1.015 1.00 43.99 201 ASN A CA 1
ATOM 1588 C C . ASN A 1 201 ? 168.260 -44.902 1.410 1.00 42.14 201 ASN A C 1
ATOM 1589 O O . ASN A 1 201 ? 168.690 -44.446 2.466 1.00 39.54 201 ASN A O 1
ATOM 1594 N N . ALA A 1 202 ? 167.423 -44.250 0.609 1.00 39.33 202 ALA A N 1
ATOM 1595 C CA . ALA A 1 202 ? 166.909 -42.941 0.957 1.00 38.43 202 ALA A CA 1
ATOM 1596 C C . ALA A 1 202 ? 166.191 -42.829 2.312 1.00 36.70 202 ALA A C 1
ATOM 1597 O O . ALA A 1 202 ? 166.134 -41.732 2.871 1.00 37.78 202 ALA A O 1
ATOM 1599 N N . ASP A 1 203 ? 165.634 -43.905 2.877 1.00 36.65 203 ASP A N 1
ATOM 1600 C CA . ASP A 1 203 ? 164.931 -43.797 4.178 1.00 39.04 203 ASP A CA 1
ATOM 1601 C C . ASP A 1 203 ? 165.797 -43.974 5.420 1.00 35.03 203 ASP A C 1
ATOM 1602 O O . ASP A 1 203 ? 165.315 -43.824 6.556 1.00 34.52 203 ASP A O 1
ATOM 1607 N N . THR A 1 204 ? 167.077 -44.282 5.213 1.00 39.72 204 THR A N 1
ATOM 1608 C CA . THR A 1 204 ? 167.940 -44.448 6.379 1.00 36.87 204 THR A CA 1
ATOM 1609 C C . THR A 1 204 ? 168.018 -43.134 7.158 1.00 38.06 204 THR A C 1
ATOM 1610 O O . THR A 1 204 ? 168.283 -42.069 6.588 1.00 39.30 204 THR A O 1
ATOM 1614 N N . ASP A 1 205 ? 167.738 -43.244 8.450 1.00 31.99 205 ASP A N 1
ATOM 1615 C CA . ASP A 1 205 ? 167.733 -42.161 9.392 1.00 34.19 205 ASP A CA 1
ATOM 1616 C C . ASP A 1 205 ? 168.681 -42.508 10.523 1.00 27.17 205 ASP A C 1
ATOM 1617 O O . ASP A 1 205 ? 169.405 -43.489 10.419 1.00 30.73 205 ASP A O 1
ATOM 1622 N N . TYR A 1 206 ? 168.617 -41.744 11.596 1.00 30.91 206 TYR A N 1
ATOM 1623 C CA . TYR A 1 206 ? 169.507 -41.877 12.741 1.00 33.90 206 TYR A CA 1
ATOM 1624 C C . TYR A 1 206 ? 169.398 -43.237 13.429 1.00 38.56 206 TYR A C 1
ATOM 1625 O O . TYR A 1 206 ? 170.401 -43.925 13.671 1.00 29.94 206 TYR A O 1
ATOM 1634 N N . SER A 1 207 ? 168.166 -43.667 13.690 1.00 38.20 207 SER A N 1
ATOM 1635 C CA . SER A 1 207 ? 167.945 -44.922 14.430 1.00 36.18 207 SER A CA 1
ATOM 1636 C C . SER A 1 207 ? 168.335 -46.103 13.659 1.00 33.25 207 SER A C 1
ATOM 1637 O O . SER A 1 207 ? 168.935 -47.035 14.194 1.00 35.30 207 SER A O 1
ATOM 1640 N N . ILE A 1 208 ? 167.940 -46.100 12.407 1.00 31.42 208 ILE A N 1
ATOM 1641 C CA . ILE A 1 208 ? 168.207 -47.182 11.524 1.00 32.53 208 ILE A CA 1
ATOM 1642 C C . ILE A 1 208 ? 169.721 -47.332 11.331 1.00 35.95 208 ILE A C 1
ATOM 1643 O O . ILE A 1 208 ? 170.221 -48.425 11.227 1.00 27.92 208 ILE A O 1
ATOM 1648 N N . ALA A 1 209 ? 170.469 -46.243 11.217 1.00 32.12 209 ALA A N 1
ATOM 1649 C CA . ALA A 1 209 ? 171.941 -46.416 10.916 1.00 30.07 209 ALA A CA 1
ATOM 1650 C C . ALA A 1 209 ? 172.635 -46.838 12.196 1.00 29.78 209 ALA A C 1
ATOM 1651 O O . ALA A 1 209 ? 173.534 -47.682 12.162 1.00 31.02 209 ALA A O 1
ATOM 1653 N N . GLU A 1 210 ? 172.192 -46.262 13.319 1.00 29.15 210 GLU A N 1
ATOM 1654 C CA . GLU A 1 210 ? 172.738 -46.569 14.593 1.00 31.82 210 GLU A CA 1
ATOM 1655 C C . GLU A 1 210 ? 172.597 -48.060 14.894 1.00 37.40 210 GLU A C 1
ATOM 1656 O O . GLU A 1 210 ? 173.567 -48.729 15.325 1.00 28.90 210 GLU A O 1
ATOM 1662 N N . ALA A 1 211 ? 171.409 -48.594 14.657 1.00 34.08 211 ALA A N 1
ATOM 1663 C CA . ALA A 1 211 ? 171.167 -49.943 15.050 1.00 35.37 211 ALA A CA 1
ATOM 1664 C C . ALA A 1 211 ? 171.941 -50.810 14.113 1.00 33.14 211 ALA A C 1
ATOM 1665 O O . ALA A 1 211 ? 172.540 -51.771 14.529 1.00 32.81 211 ALA A O 1
ATOM 1667 N N . ALA A 1 212 ? 171.941 -50.508 12.814 1.00 31.75 212 ALA A N 1
ATOM 1668 C CA . ALA A 1 212 ? 172.717 -51.348 11.901 1.00 30.75 212 ALA A CA 1
ATOM 1669 C C . ALA A 1 212 ? 174.197 -51.402 12.236 1.00 36.10 212 ALA A C 1
ATOM 1670 O O . ALA A 1 212 ? 174.816 -52.467 12.277 1.00 32.23 212 ALA A O 1
ATOM 1672 N N . PHE A 1 213 ? 174.814 -50.254 12.427 1.00 32.05 213 PHE A N 1
ATOM 1673 C CA . PHE A 1 213 ? 176.237 -50.329 12.804 1.00 27.24 213 PHE A CA 1
ATOM 1674 C C . PHE A 1 213 ? 176.474 -51.086 14.141 1.00 26.76 213 PHE A C 1
ATOM 1675 O O . PHE A 1 213 ? 177.404 -51.888 14.266 1.00 29.33 213 PHE A O 1
ATOM 1683 N N . ASN A 1 214 ? 175.667 -50.784 15.153 1.00 30.41 214 ASN A N 1
ATOM 1684 C CA . ASN A 1 214 ? 175.834 -51.393 16.457 1.00 30.47 214 ASN A CA 1
ATOM 1685 C C . ASN A 1 214 ? 175.453 -52.881 16.511 1.00 33.82 214 ASN A C 1
ATOM 1686 O O . ASN A 1 214 ? 175.894 -53.580 17.411 1.00 31.43 214 ASN A O 1
ATOM 1691 N N . LYS A 1 215 ? 174.755 -53.371 15.503 1.00 33.45 215 LYS A N 1
ATOM 1692 C CA . LYS A 1 215 ? 174.537 -54.813 15.366 1.00 37.08 215 LYS A CA 1
ATOM 1693 C C . LYS A 1 215 ? 175.533 -55.496 14.438 1.00 39.41 215 LYS A C 1
ATOM 1694 O O . LYS A 1 215 ? 175.371 -56.685 14.191 1.00 35.39 215 LYS A O 1
ATOM 1700 N N . GLY A 1 216 ? 176.556 -54.787 13.902 1.00 34.74 216 GLY A N 1
ATOM 1701 C CA . GLY A 1 216 ? 177.512 -55.397 12.984 1.00 31.19 216 GLY A CA 1
ATOM 1702 C C . GLY A 1 216 ? 177.011 -55.701 11.595 1.00 31.75 216 GLY A C 1
ATOM 1703 O O . GLY A 1 216 ? 177.570 -56.479 10.896 1.00 35.68 216 GLY A O 1
ATOM 1704 N N . GLU A 1 217 ? 175.972 -55.024 11.163 1.00 31.01 217 GLU A N 1
ATOM 1705 C CA . GLU A 1 217 ? 175.418 -55.220 9.857 1.00 33.09 217 GLU A CA 1
ATOM 1706 C C . GLU A 1 217 ? 176.010 -54.343 8.813 1.00 33.98 217 GLU A C 1
ATOM 1707 O O . GLU A 1 217 ? 176.005 -54.721 7.648 1.00 32.74 217 GLU A O 1
ATOM 1713 N N . THR A 1 218 ? 176.536 -53.168 9.214 1.00 34.14 218 THR A N 1
ATOM 1714 C CA . THR A 1 218 ? 177.184 -52.278 8.247 1.00 32.98 218 THR A CA 1
ATOM 1715 C C . THR A 1 218 ? 178.611 -51.939 8.775 1.00 30.84 218 THR A C 1
ATOM 1716 O O . THR A 1 218 ? 178.845 -51.863 9.997 1.00 29.61 218 THR A O 1
ATOM 1720 N N . ALA A 1 219 ? 179.525 -51.726 7.838 1.00 28.57 219 ALA A N 1
ATOM 1721 C CA . ALA A 1 219 ? 180.942 -51.519 8.174 1.00 30.88 219 ALA A CA 1
ATOM 1722 C C . ALA A 1 219 ? 181.297 -50.108 8.635 1.00 27.83 219 ALA A C 1
ATOM 1723 O O . ALA A 1 219 ? 182.321 -49.957 9.319 1.00 26.93 219 ALA A O 1
ATOM 1725 N N . MET A 1 220 ? 180.465 -49.123 8.289 1.00 26.75 220 MET A N 1
ATOM 1726 C CA . MET A 1 220 ? 180.734 -47.687 8.600 1.00 24.78 220 MET A CA 1
ATOM 1727 C C . MET A 1 220 ? 179.459 -46.947 8.863 1.00 26.53 220 MET A C 1
ATOM 1728 O O . MET A 1 220 ? 178.400 -47.260 8.297 1.00 27.14 220 MET A O 1
ATOM 1733 N N . THR A 1 221 ? 179.586 -45.944 9.700 1.00 23.77 221 THR A N 1
ATOM 1734 C CA . THR A 1 221 ? 178.597 -44.966 9.938 1.00 24.25 221 THR A CA 1
ATOM 1735 C C . THR A 1 221 ? 179.289 -43.656 10.070 1.00 23.76 221 THR A C 1
ATOM 1736 O O . THR A 1 221 ? 180.533 -43.630 10.033 1.00 23.45 221 THR A O 1
ATOM 1740 N N . ILE A 1 222 ? 178.502 -42.598 10.158 1.00 22.36 222 ILE A N 1
ATOM 1741 C CA . ILE A 1 222 ? 179.064 -41.237 10.362 1.00 24.32 222 ILE A CA 1
ATOM 1742 C C . ILE A 1 222 ? 178.349 -40.672 11.521 1.00 22.28 222 ILE A C 1
ATOM 1743 O O . ILE A 1 222 ? 177.117 -40.546 11.498 1.00 24.48 222 ILE A O 1
ATOM 1748 N N . ASN A 1 223 ? 179.063 -40.274 12.555 1.00 22.06 223 ASN A N 1
ATOM 1749 C CA . ASN A 1 223 ? 178.385 -39.797 13.710 1.00 21.64 223 ASN A CA 1
ATOM 1750 C C . ASN A 1 223 ? 179.354 -39.079 14.594 1.00 23.45 223 ASN A C 1
ATOM 1751 O O . ASN A 1 223 ? 180.529 -38.984 14.253 1.00 21.61 223 ASN A O 1
ATOM 1756 N N . GLY A 1 224 ? 178.864 -38.515 15.669 1.00 21.32 224 GLY A N 1
ATOM 1757 C CA . GLY A 1 224 ? 179.649 -37.698 16.596 1.00 22.64 224 GLY A CA 1
ATOM 1758 C C . GLY A 1 224 ? 179.901 -38.383 17.918 1.00 23.25 224 GLY A C 1
ATOM 1759 O O . GLY A 1 224 ? 179.477 -39.538 18.120 1.00 24.93 224 GLY A O 1
ATOM 1760 N N . PRO A 1 225 ? 180.584 -37.702 18.817 1.00 23.91 225 PRO A N 1
ATOM 1761 C CA . PRO A 1 225 ? 181.031 -38.282 20.087 1.00 23.06 225 PRO A CA 1
ATOM 1762 C C . PRO A 1 225 ? 179.887 -38.683 21.004 1.00 26.16 225 PRO A C 1
ATOM 1763 O O . PRO A 1 225 ? 180.066 -39.606 21.791 1.00 25.77 225 PRO A O 1
ATOM 1767 N N . TRP A 1 226 ? 178.757 -37.980 20.918 1.00 24.65 226 TRP A N 1
ATOM 1768 C CA . TRP A 1 226 ? 177.488 -38.373 21.631 1.00 25.95 226 TRP A CA 1
ATOM 1769 C C . TRP A 1 226 ? 177.025 -39.803 21.304 1.00 28.23 226 TRP A C 1
ATOM 1770 O O . TRP A 1 226 ? 176.286 -40.444 22.064 1.00 30.97 226 TRP A O 1
ATOM 1781 N N . ALA A 1 227 ? 177.459 -40.360 20.202 1.00 24.22 227 ALA A N 1
ATOM 1782 C CA . ALA A 1 227 ? 177.073 -41.744 19.854 1.00 27.47 227 ALA A CA 1
ATOM 1783 C C . ALA A 1 227 ? 178.023 -42.826 20.362 1.00 25.43 227 ALA A C 1
ATOM 1784 O O . ALA A 1 227 ? 177.678 -44.028 20.206 1.00 28.16 227 ALA A O 1
ATOM 1786 N N . TRP A 1 228 ? 179.199 -42.456 20.906 1.00 23.94 228 TRP A N 1
ATOM 1787 C CA . TRP A 1 228 ? 180.248 -43.489 21.241 1.00 25.47 228 TRP A CA 1
ATOM 1788 C C . TRP A 1 228 ? 179.800 -44.498 22.326 1.00 26.45 228 TRP A C 1
ATOM 1789 O O . TRP A 1 228 ? 180.051 -45.684 22.216 1.00 28.15 228 TRP A O 1
ATOM 1800 N N . SER A 1 229 ? 179.111 -43.974 23.301 1.00 29.67 229 SER A N 1
ATOM 1801 C CA . SER A 1 229 ? 178.699 -44.759 24.513 1.00 31.97 229 SER A CA 1
ATOM 1802 C C . SER A 1 229 ? 177.814 -45.954 24.104 1.00 31.26 229 SER A C 1
ATOM 1803 O O . SER A 1 229 ? 178.053 -47.103 24.499 1.00 33.01 229 SER A O 1
ATOM 1806 N N . ASN A 1 230 ? 176.837 -45.712 23.245 1.00 29.79 230 ASN A N 1
ATOM 1807 C CA . ASN A 1 230 ? 176.069 -46.793 22.639 1.00 30.82 230 ASN A CA 1
ATOM 1808 C C . ASN A 1 230 ? 176.875 -47.833 21.866 1.00 32.55 230 ASN A C 1
ATOM 1809 O O . ASN A 1 230 ? 176.534 -49.038 21.892 1.00 28.24 230 ASN A O 1
ATOM 1814 N N . ILE A 1 231 ? 177.932 -47.397 21.133 1.00 27.85 231 ILE A N 1
ATOM 1815 C CA . ILE A 1 231 ? 178.690 -48.363 20.421 1.00 27.85 231 ILE A CA 1
ATOM 1816 C C . ILE A 1 231 ? 179.524 -49.193 21.462 1.00 26.03 231 ILE A C 1
ATOM 1817 O O . ILE A 1 231 ? 179.731 -50.388 21.276 1.00 30.18 231 ILE A O 1
ATOM 1822 N N . ASP A 1 232 ? 179.964 -48.531 22.536 1.00 28.28 232 ASP A N 1
ATOM 1823 C CA . ASP A 1 232 ? 180.727 -49.206 23.615 1.00 31.39 232 ASP A CA 1
ATOM 1824 C C . ASP A 1 232 ? 179.911 -50.385 24.187 1.00 32.31 232 ASP A C 1
ATOM 1825 O O . ASP A 1 232 ? 180.393 -51.530 24.311 1.00 28.66 232 ASP A O 1
ATOM 1830 N N . THR A 1 233 ? 178.661 -50.075 24.466 1.00 33.77 233 THR A N 1
ATOM 1831 C CA . THR A 1 233 ? 177.707 -51.050 24.952 1.00 35.81 233 THR A CA 1
ATOM 1832 C C . THR A 1 233 ? 177.556 -52.174 23.976 1.00 37.05 233 THR A C 1
ATOM 1833 O O . THR A 1 233 ? 177.507 -53.344 24.378 1.00 36.35 233 THR A O 1
ATOM 1837 N N . SER A 1 234 ? 177.526 -51.865 22.678 1.00 33.95 234 SER A N 1
ATOM 1838 C CA . SER A 1 234 ? 177.370 -52.883 21.693 1.00 30.86 234 SER A CA 1
ATOM 1839 C C . SER A 1 234 ? 178.546 -53.928 21.573 1.00 31.50 234 SER A C 1
ATOM 1840 O O . SER A 1 234 ? 178.399 -54.964 20.957 1.00 34.28 234 SER A O 1
ATOM 1843 N N . LYS A 1 235 ? 179.732 -53.566 22.021 1.00 29.45 235 LYS A N 1
ATOM 1844 C CA . LYS A 1 235 ? 180.929 -54.357 21.874 1.00 31.48 235 LYS A CA 1
ATOM 1845 C C . LYS A 1 235 ? 181.469 -54.479 20.472 1.00 28.82 235 LYS A C 1
ATOM 1846 O O . LYS A 1 235 ? 182.319 -55.308 20.247 1.00 30.91 235 LYS A O 1
ATOM 1852 N N . VAL A 1 236 ? 180.949 -53.703 19.497 1.00 27.89 236 VAL A N 1
ATOM 1853 C CA . VAL A 1 236 ? 181.556 -53.673 18.162 1.00 28.72 236 VAL A CA 1
ATOM 1854 C C . VAL A 1 236 ? 183.043 -53.211 18.303 1.00 25.53 236 VAL A C 1
ATOM 1855 O O . VAL A 1 236 ? 183.365 -52.325 19.140 1.00 27.39 236 VAL A O 1
ATOM 1859 N N . ASN A 1 237 ? 183.948 -53.841 17.559 1.00 28.22 237 ASN A N 1
ATOM 1860 C CA . ASN A 1 237 ? 185.362 -53.443 17.619 1.00 27.26 237 ASN A CA 1
ATOM 1861 C C . ASN A 1 237 ? 185.492 -52.268 16.646 1.00 29.08 237 ASN A C 1
ATOM 1862 O O . ASN A 1 237 ? 185.809 -52.469 15.453 1.00 26.30 237 ASN A O 1
ATOM 1867 N N . TYR A 1 238 ? 185.150 -51.092 17.146 1.00 27.72 238 TYR A N 1
ATOM 1868 C CA . TYR A 1 238 ? 185.076 -49.855 16.325 1.00 25.02 238 TYR A CA 1
ATOM 1869 C C . TYR A 1 238 ? 186.273 -48.930 16.442 1.00 24.51 238 TYR A C 1
ATOM 1870 O O . TYR A 1 238 ? 186.949 -48.794 17.490 1.00 21.81 238 TYR A O 1
ATOM 1879 N N . GLY A 1 239 ? 186.532 -48.266 15.326 1.00 23.45 239 GLY A N 1
ATOM 1880 C CA . GLY A 1 239 ? 187.457 -47.178 15.296 1.00 24.14 239 GLY A CA 1
ATOM 1881 C C . GLY A 1 239 ? 186.759 -45.894 14.833 1.00 22.81 239 GLY A C 1
ATOM 1882 O O . GLY A 1 239 ? 185.665 -45.941 14.260 1.00 25.74 239 GLY A O 1
ATOM 1883 N N . VAL A 1 240 ? 187.396 -44.769 15.104 1.00 20.97 240 VAL A N 1
ATOM 1884 C CA . VAL A 1 240 ? 186.910 -43.449 14.720 1.00 21.29 240 VAL A CA 1
ATOM 1885 C C . VAL A 1 240 ? 188.051 -42.811 13.999 1.00 21.47 240 VAL A C 1
ATOM 1886 O O . VAL A 1 240 ? 189.157 -42.783 14.524 1.00 20.92 240 VAL A O 1
ATOM 1890 N N . THR A 1 241 ? 187.797 -42.257 12.824 1.00 20.16 241 THR A N 1
ATOM 1891 C CA . THR A 1 241 ? 188.850 -41.766 11.957 1.00 21.71 241 THR A CA 1
ATOM 1892 C C . THR A 1 241 ? 188.376 -40.610 11.070 1.00 20.05 241 THR A C 1
ATOM 1893 O O . THR A 1 241 ? 187.258 -40.121 11.164 1.00 20.46 241 THR A O 1
ATOM 1897 N N . VAL A 1 242 ? 189.298 -40.154 10.250 1.00 18.41 242 VAL A N 1
ATOM 1898 C CA . VAL A 1 242 ? 189.041 -39.113 9.334 1.00 20.23 242 VAL A CA 1
ATOM 1899 C C . VAL A 1 242 ? 187.930 -39.506 8.333 1.00 20.18 242 VAL A C 1
ATOM 1900 O O . VAL A 1 242 ? 187.906 -40.589 7.835 1.00 20.44 242 VAL A O 1
ATOM 1904 N N . LEU A 1 243 ? 187.075 -38.560 8.021 1.00 19.99 243 LEU A N 1
ATOM 1905 C CA . LEU A 1 243 ? 186.086 -38.753 6.948 1.00 20.23 243 LEU A CA 1
ATOM 1906 C C . LEU A 1 243 ? 186.770 -38.944 5.619 1.00 23.41 243 LEU A C 1
ATOM 1907 O O . LEU A 1 243 ? 187.904 -38.463 5.391 1.00 22.22 243 LEU A O 1
ATOM 1912 N N . PRO A 1 244 ? 186.119 -39.708 4.755 1.00 22.45 244 PRO A N 1
ATOM 1913 C CA . PRO A 1 244 ? 186.660 -39.861 3.430 1.00 24.82 244 PRO A CA 1
ATOM 1914 C C . PRO A 1 244 ? 186.699 -38.524 2.680 1.00 21.85 244 PRO A C 1
ATOM 1915 O O . PRO A 1 244 ? 185.853 -37.636 2.903 1.00 23.52 244 PRO A O 1
ATOM 1919 N N . THR A 1 245 ? 187.690 -38.408 1.823 1.00 20.35 245 THR A N 1
ATOM 1920 C CA . THR A 1 245 ? 187.787 -37.301 0.879 1.00 21.86 245 THR A CA 1
ATOM 1921 C C . THR A 1 245 ? 186.787 -37.468 -0.269 1.00 23.27 245 THR A C 1
ATOM 1922 O O . THR A 1 245 ? 186.331 -38.601 -0.607 1.00 23.06 245 THR A O 1
ATOM 1926 N N . PHE A 1 246 ? 186.462 -36.359 -0.889 1.00 22.36 246 PHE A N 1
ATOM 1927 C CA . PHE A 1 246 ? 185.665 -36.456 -2.168 1.00 21.59 246 PHE A CA 1
ATOM 1928 C C . PHE A 1 246 ? 186.333 -35.532 -3.175 1.00 23.17 246 PHE A C 1
ATOM 1929 O O . PHE A 1 246 ? 186.704 -34.408 -2.840 1.00 24.77 246 PHE A O 1
ATOM 1937 N N . LYS A 1 247 ? 186.547 -36.046 -4.396 1.00 25.23 247 LYS A N 1
ATOM 1938 C CA . LYS A 1 247 ? 187.282 -35.283 -5.413 1.00 24.08 247 LYS A CA 1
ATOM 1939 C C . LYS A 1 247 ? 188.544 -34.704 -4.783 1.00 24.58 247 LYS A C 1
ATOM 1940 O O . LYS A 1 247 ? 188.892 -33.545 -4.980 1.00 24.84 247 LYS A O 1
ATOM 1946 N N . GLY A 1 248 ? 189.259 -35.571 -4.032 1.00 23.82 248 GLY A N 1
ATOM 1947 C CA . GLY A 1 248 ? 190.514 -35.289 -3.430 1.00 24.38 248 GLY A CA 1
ATOM 1948 C C . GLY A 1 248 ? 190.555 -34.230 -2.345 1.00 23.82 248 GLY A C 1
ATOM 1949 O O . GLY A 1 248 ? 191.620 -33.765 -1.986 1.00 24.21 248 GLY A O 1
ATOM 1950 N N . GLN A 1 249 ? 189.404 -33.833 -1.821 1.00 23.43 249 GLN A N 1
ATOM 1951 C CA . GLN A 1 249 ? 189.306 -32.809 -0.818 1.00 22.63 249 GLN A CA 1
ATOM 1952 C C . GLN A 1 249 ? 188.616 -33.378 0.390 1.00 19.36 249 GLN A C 1
ATOM 1953 O O . GLN A 1 249 ? 187.718 -34.218 0.286 1.00 22.06 249 GLN A O 1
ATOM 1959 N N . PRO A 1 250 ? 188.944 -32.837 1.570 1.00 23.62 250 PRO A N 1
ATOM 1960 C CA . PRO A 1 250 ? 188.282 -33.404 2.755 1.00 22.53 250 PRO A CA 1
ATOM 1961 C C . PRO A 1 250 ? 186.807 -33.149 2.839 1.00 21.42 250 PRO A C 1
ATOM 1962 O O . PRO A 1 250 ? 186.348 -32.103 2.391 1.00 21.39 250 PRO A O 1
ATOM 1966 N N . SER A 1 251 ? 186.051 -34.124 3.409 1.00 22.84 251 SER A N 1
ATOM 1967 C CA . SER A 1 251 ? 184.678 -33.911 3.842 1.00 23.25 251 SER A CA 1
ATOM 1968 C C . SER A 1 251 ? 184.722 -32.811 4.885 1.00 22.18 251 SER A C 1
ATOM 1969 O O . SER A 1 251 ? 185.714 -32.699 5.649 1.00 21.60 251 SER A O 1
ATOM 1972 N N . LYS A 1 252 ? 183.772 -31.933 4.832 1.00 19.12 252 LYS A N 1
ATOM 1973 C CA . LYS A 1 252 ? 183.826 -30.782 5.734 1.00 21.13 252 LYS A CA 1
ATOM 1974 C C . LYS A 1 252 ? 182.619 -30.772 6.671 1.00 25.08 252 LYS A C 1
ATOM 1975 O O . LYS A 1 252 ? 181.574 -30.070 6.403 1.00 22.24 252 LYS A O 1
ATOM 1981 N N . PRO A 1 253 ? 182.745 -31.518 7.793 1.00 22.95 253 PRO A N 1
ATOM 1982 C CA . PRO A 1 253 ? 181.685 -31.367 8.786 1.00 22.69 253 PRO A CA 1
ATOM 1983 C C . PRO A 1 253 ? 181.551 -29.988 9.418 1.00 20.84 253 PRO A C 1
ATOM 1984 O O . PRO A 1 253 ? 182.508 -29.224 9.471 1.00 20.47 253 PRO A O 1
ATOM 1988 N N . PHE A 1 254 ? 180.317 -29.666 9.838 1.00 20.80 254 PHE A N 1
ATOM 1989 C CA . PHE A 1 254 ? 180.091 -28.525 10.666 1.00 20.76 254 PHE A CA 1
ATOM 1990 C C . PHE A 1 254 ? 180.740 -28.704 12.046 1.00 20.29 254 PHE A C 1
ATOM 1991 O O . PHE A 1 254 ? 180.674 -29.780 12.649 1.00 24.29 254 PHE A O 1
ATOM 1999 N N . VAL A 1 255 ? 181.431 -27.648 12.469 1.00 21.11 255 VAL A N 1
ATOM 2000 C CA . VAL A 1 255 ? 182.190 -27.660 13.741 1.00 20.89 255 VAL A CA 1
ATOM 2001 C C . VAL A 1 255 ? 181.502 -26.786 14.767 1.00 20.82 255 VAL A C 1
ATOM 2002 O O . VAL A 1 255 ? 181.255 -25.564 14.513 1.00 20.30 255 VAL A O 1
ATOM 2006 N N . GLY A 1 256 ? 181.195 -27.357 15.931 1.00 22.84 256 GLY A N 1
ATOM 2007 C CA . GLY A 1 256 ? 180.724 -26.518 17.072 1.00 23.10 256 GLY A CA 1
ATOM 2008 C C . GLY A 1 256 ? 181.881 -26.378 18.086 1.00 20.37 256 GLY A C 1
ATOM 2009 O O . GLY A 1 256 ? 182.553 -27.353 18.433 1.00 20.09 256 GLY A O 1
ATOM 2010 N N . VAL A 1 257 ? 182.077 -25.186 18.568 1.00 21.09 257 VAL A N 1
ATOM 2011 C CA . VAL A 1 257 ? 183.135 -24.851 19.514 1.00 21.25 257 VAL A CA 1
ATOM 2012 C C . VAL A 1 257 ? 182.525 -24.301 20.814 1.00 22.39 257 VAL A C 1
ATOM 2013 O O . VAL A 1 257 ? 182.063 -23.154 20.876 1.00 24.24 257 VAL A O 1
ATOM 2017 N N . LEU A 1 258 ? 182.564 -25.081 21.869 1.00 20.16 258 LEU A N 1
ATOM 2018 C CA . LEU A 1 258 ? 182.158 -24.590 23.198 1.00 19.36 258 LEU A CA 1
ATOM 2019 C C . LEU A 1 258 ? 183.103 -23.449 23.547 1.00 20.71 258 LEU A C 1
ATOM 2020 O O . LEU A 1 258 ? 184.343 -23.563 23.455 1.00 21.26 258 LEU A O 1
ATOM 2025 N N . SER A 1 259 ? 182.506 -22.308 23.852 1.00 20.38 259 SER A N 1
ATOM 2026 C CA . SER A 1 259 ? 183.204 -21.078 24.075 1.00 19.34 259 SER A CA 1
ATOM 2027 C C . SER A 1 259 ? 182.732 -20.338 25.356 1.00 21.50 259 SER A C 1
ATOM 2028 O O . SER A 1 259 ? 181.672 -20.590 25.849 1.00 20.32 259 SER A O 1
ATOM 2031 N N . ALA A 1 260 ? 183.628 -19.524 25.874 1.00 20.31 260 ALA A N 1
ATOM 2032 C CA . ALA A 1 260 ? 183.367 -18.725 27.037 1.00 22.75 260 ALA A CA 1
ATOM 2033 C C . ALA A 1 260 ? 183.449 -17.262 26.742 1.00 21.72 260 ALA A C 1
ATOM 2034 O O . ALA A 1 260 ? 184.524 -16.716 26.450 1.00 20.08 260 ALA A O 1
ATOM 2036 N N . GLY A 1 261 ? 182.294 -16.610 26.946 1.00 23.80 261 GLY A N 1
ATOM 2037 C CA . GLY A 1 261 ? 182.149 -15.179 26.704 1.00 24.12 261 GLY A CA 1
ATOM 2038 C C . GLY A 1 261 ? 182.068 -14.425 28.001 1.00 24.03 261 GLY A C 1
ATOM 2039 O O . GLY A 1 261 ? 181.634 -15.002 29.043 1.00 25.78 261 GLY A O 1
ATOM 2040 N N . ILE A 1 262 ? 182.538 -13.179 27.982 1.00 26.43 262 ILE A N 1
ATOM 2041 C CA . ILE A 1 262 ? 182.496 -12.290 29.143 1.00 25.93 262 ILE A CA 1
ATOM 2042 C C . ILE A 1 262 ? 181.371 -11.249 28.886 1.00 29.59 262 ILE A C 1
ATOM 2043 O O . ILE A 1 262 ? 181.264 -10.647 27.820 1.00 25.88 262 ILE A O 1
ATOM 2048 N N . ASN A 1 263 ? 180.533 -11.046 29.897 1.00 27.65 263 ASN A N 1
ATOM 2049 C CA . ASN A 1 263 ? 179.347 -10.200 29.776 1.00 29.31 263 ASN A CA 1
ATOM 2050 C C . ASN A 1 263 ? 179.826 -8.751 29.605 1.00 23.49 263 ASN A C 1
ATOM 2051 O O . ASN A 1 263 ? 180.647 -8.280 30.389 1.00 25.51 263 ASN A O 1
ATOM 2056 N N . ALA A 1 264 ? 179.305 -8.045 28.595 1.00 26.91 264 ALA A N 1
ATOM 2057 C CA . ALA A 1 264 ? 179.721 -6.662 28.451 1.00 27.60 264 ALA A CA 1
ATOM 2058 C C . ALA A 1 264 ? 179.381 -5.868 29.735 1.00 29.86 264 ALA A C 1
ATOM 2059 O O . ALA A 1 264 ? 180.081 -4.916 30.077 1.00 34.22 264 ALA A O 1
ATOM 2061 N N . ALA A 1 265 ? 178.341 -6.284 30.448 1.00 33.27 265 ALA A N 1
ATOM 2062 C CA . ALA A 1 265 ? 177.929 -5.582 31.659 1.00 35.62 265 ALA A CA 1
ATOM 2063 C C . ALA A 1 265 ? 178.758 -5.924 32.890 1.00 35.79 265 ALA A C 1
ATOM 2064 O O . ALA A 1 265 ? 178.570 -5.330 33.914 1.00 33.97 265 ALA A O 1
ATOM 2066 N N . SER A 1 266 ? 179.707 -6.858 32.820 1.00 29.96 266 SER A N 1
ATOM 2067 C CA . SER A 1 266 ? 180.452 -7.203 34.011 1.00 27.87 266 SER A CA 1
ATOM 2068 C C . SER A 1 266 ? 181.455 -6.175 34.487 1.00 30.92 266 SER A C 1
ATOM 2069 O O . SER A 1 266 ? 182.243 -5.683 33.681 1.00 29.23 266 SER A O 1
ATOM 2072 N N . PRO A 1 267 ? 181.464 -5.829 35.808 1.00 33.84 267 PRO A N 1
ATOM 2073 C CA . PRO A 1 267 ? 182.552 -4.967 36.293 1.00 36.07 267 PRO A CA 1
ATOM 2074 C C . PRO A 1 267 ? 183.797 -5.776 36.625 1.00 34.37 267 PRO A C 1
ATOM 2075 O O . PRO A 1 267 ? 184.784 -5.228 37.136 1.00 34.10 267 PRO A O 1
ATOM 2079 N N . ASN A 1 268 ? 183.775 -7.071 36.310 1.00 30.91 268 ASN A N 1
ATOM 2080 C CA . ASN A 1 268 ? 184.870 -7.955 36.687 1.00 29.36 268 ASN A CA 1
ATOM 2081 C C . ASN A 1 268 ? 185.593 -8.511 35.471 1.00 30.51 268 ASN A C 1
ATOM 2082 O O . ASN A 1 268 ? 186.047 -9.652 35.483 1.00 30.39 268 ASN A O 1
ATOM 2087 N N . LYS A 1 269 ? 185.733 -7.713 34.431 1.00 28.27 269 LYS A N 1
ATOM 2088 C CA . LYS A 1 269 ? 186.283 -8.273 33.172 1.00 29.75 269 LYS A CA 1
ATOM 2089 C C . LYS A 1 269 ? 187.727 -8.739 33.291 1.00 30.23 269 LYS A C 1
ATOM 2090 O O . LYS A 1 269 ? 188.124 -9.749 32.621 1.00 26.74 269 LYS A O 1
ATOM 2096 N N . GLU A 1 270 ? 188.542 -8.042 34.103 1.00 30.43 270 GLU A N 1
ATOM 2097 C CA . GLU A 1 270 ? 189.918 -8.445 34.248 1.00 31.98 270 GLU A CA 1
ATOM 2098 C C . GLU A 1 270 ? 190.020 -9.755 35.038 1.00 29.96 270 GLU A C 1
ATOM 2099 O O . GLU A 1 270 ? 190.850 -10.653 34.727 1.00 27.62 270 GLU A O 1
ATOM 2105 N N . LEU A 1 271 ? 189.184 -9.881 36.069 1.00 24.51 271 LEU A N 1
ATOM 2106 C CA . LEU A 1 271 ? 189.108 -11.107 36.833 1.00 27.09 271 LEU A CA 1
ATOM 2107 C C . LEU A 1 271 ? 188.632 -12.282 35.963 1.00 26.35 271 LEU A C 1
ATOM 2108 O O . LEU A 1 271 ? 189.118 -13.430 36.141 1.00 24.61 271 LEU A O 1
ATOM 2113 N N . ALA A 1 272 ? 187.637 -12.037 35.103 1.00 24.42 272 ALA A N 1
ATOM 2114 C CA . ALA A 1 272 ? 187.170 -13.048 34.179 1.00 25.23 272 ALA A CA 1
ATOM 2115 C C . ALA A 1 272 ? 188.292 -13.524 33.254 1.00 28.88 272 ALA A C 1
ATOM 2116 O O . ALA 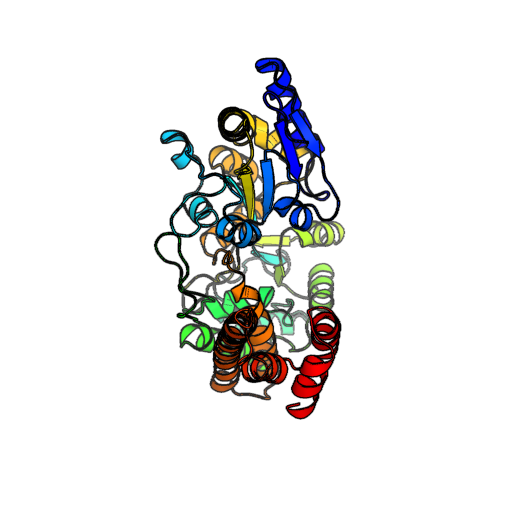A 1 272 ? 188.480 -14.745 33.036 1.00 24.67 272 ALA A O 1
ATOM 2118 N N . LYS A 1 273 ? 189.056 -12.575 32.737 1.00 25.43 273 LYS A N 1
ATOM 2119 C CA . LYS A 1 273 ? 190.190 -12.967 31.900 1.00 25.74 273 LYS A CA 1
ATOM 2120 C C . LYS A 1 273 ? 191.174 -13.831 32.684 1.00 25.80 273 LYS A C 1
ATOM 2121 O O . LYS A 1 273 ? 191.686 -14.841 32.168 1.00 24.86 273 LYS A O 1
ATOM 2127 N N . GLU A 1 274 ? 191.518 -13.396 33.895 1.00 24.09 274 GLU A N 1
ATOM 2128 C CA . GLU A 1 274 ? 192.427 -14.151 34.721 1.00 25.40 274 GLU A CA 1
ATOM 2129 C C . GLU A 1 274 ? 191.976 -15.588 34.920 1.00 25.15 274 GLU A C 1
ATOM 2130 O O . GLU A 1 274 ? 192.781 -16.562 34.815 1.00 26.41 274 GLU A O 1
ATOM 2136 N N . PHE A 1 275 ? 190.708 -15.722 35.246 1.00 24.32 275 PHE A N 1
ATOM 2137 C CA . PHE A 1 275 ? 190.131 -17.036 35.452 1.00 25.02 275 PHE A CA 1
ATOM 2138 C C . PHE A 1 275 ? 190.252 -17.865 34.187 1.00 23.94 275 PHE A C 1
ATOM 2139 O O . PHE A 1 275 ? 190.710 -19.046 34.203 1.00 23.79 275 PHE A O 1
ATOM 2147 N N . LEU A 1 276 ? 189.818 -17.275 33.088 1.00 22.45 276 LEU A N 1
ATOM 2148 C CA . LEU A 1 276 ? 189.722 -18.058 31.883 1.00 25.22 276 LEU A CA 1
ATOM 2149 C C . LEU A 1 276 ? 191.084 -18.379 31.282 1.00 23.72 276 LEU A C 1
ATOM 2150 O O . LEU A 1 276 ? 191.319 -19.562 30.910 1.00 23.42 276 LEU A O 1
ATOM 2155 N N . GLU A 1 277 ? 191.978 -17.407 31.209 1.00 20.99 277 GLU A N 1
ATOM 2156 C CA . GLU A 1 277 ? 193.283 -17.623 30.603 1.00 25.36 277 GLU A CA 1
ATOM 2157 C C . GLU A 1 277 ? 194.250 -18.277 31.510 1.00 25.80 277 GLU A C 1
ATOM 2158 O O . GLU A 1 277 ? 195.089 -19.044 31.047 1.00 25.51 277 GLU A O 1
ATOM 2164 N N . ASN A 1 278 ? 194.194 -17.962 32.821 1.00 22.70 278 ASN A N 1
ATOM 2165 C CA . ASN A 1 278 ? 195.271 -18.381 33.700 1.00 23.78 278 ASN A CA 1
ATOM 2166 C C . ASN A 1 278 ? 194.951 -19.633 34.470 1.00 23.16 278 ASN A C 1
ATOM 2167 O O . ASN A 1 278 ? 195.869 -20.316 34.938 1.00 25.11 278 ASN A O 1
ATOM 2172 N N . TYR A 1 279 ? 193.658 -19.900 34.646 1.00 22.93 279 TYR A N 1
ATOM 2173 C CA . TYR A 1 279 ? 193.192 -21.060 35.395 1.00 22.82 279 TYR A CA 1
ATOM 2174 C C . TYR A 1 279 ? 192.484 -22.114 34.545 1.00 21.84 279 TYR A C 1
ATOM 2175 O O . TYR A 1 279 ? 192.864 -23.296 34.595 1.00 24.76 279 TYR A O 1
ATOM 2184 N N . LEU A 1 280 ? 191.488 -21.722 33.755 1.00 20.65 280 LEU A N 1
ATOM 2185 C CA . LEU A 1 280 ? 190.654 -22.709 33.049 1.00 22.04 280 LEU A CA 1
ATOM 2186 C C . LEU A 1 280 ? 191.379 -23.270 31.828 1.00 24.79 280 LEU A C 1
ATOM 2187 O O . LEU A 1 280 ? 191.534 -24.516 31.695 1.00 21.51 280 LEU A O 1
ATOM 2192 N N . LEU A 1 281 ? 191.880 -22.371 30.999 1.00 23.56 281 LEU A N 1
ATOM 2193 C CA . LEU A 1 281 ? 192.561 -22.828 29.758 1.00 22.35 281 LEU A CA 1
ATOM 2194 C C . LEU A 1 281 ? 194.032 -23.219 29.982 1.00 20.43 281 LEU A C 1
ATOM 2195 O O . LEU A 1 281 ? 194.962 -22.576 29.462 1.00 20.89 281 LEU A O 1
ATOM 2200 N N . THR A 1 282 ? 194.220 -24.197 30.853 1.00 20.96 282 THR A N 1
ATOM 2201 C CA . THR A 1 282 ? 195.505 -24.771 31.239 1.00 22.50 282 THR A CA 1
ATOM 2202 C C . THR A 1 282 ? 195.321 -26.278 31.287 1.00 21.01 282 THR A C 1
ATOM 2203 O O . THR A 1 282 ? 194.225 -26.733 31.311 1.00 21.03 282 THR A O 1
ATOM 2207 N N . ASP A 1 283 ? 196.427 -27.045 31.290 1.00 21.83 283 ASP A N 1
ATOM 2208 C CA . ASP A 1 283 ? 196.309 -28.452 31.503 1.00 24.04 283 ASP A CA 1
ATOM 2209 C C . ASP A 1 283 ? 195.500 -28.817 32.749 1.00 24.76 283 ASP A C 1
ATOM 2210 O O . ASP A 1 283 ? 194.597 -29.695 32.709 1.00 23.13 283 ASP A O 1
ATOM 2215 N N . GLU A 1 284 ? 195.817 -28.166 33.878 1.00 23.57 284 GLU A N 1
ATOM 2216 C CA . GLU A 1 284 ? 195.127 -28.500 35.134 1.00 26.31 284 GLU A CA 1
ATOM 2217 C C . GLU A 1 284 ? 193.690 -28.130 35.109 1.00 27.10 284 GLU A C 1
ATOM 2218 O O . GLU A 1 284 ? 192.822 -28.850 35.611 1.00 23.98 284 GLU A O 1
ATOM 2224 N N . GLY A 1 285 ? 193.400 -26.976 34.495 1.00 25.35 285 GLY A N 1
ATOM 2225 C CA . GLY A 1 285 ? 192.019 -26.517 34.464 1.00 21.27 285 GLY A CA 1
ATOM 2226 C C . GLY A 1 285 ? 191.135 -27.372 33.587 1.00 21.23 285 GLY A C 1
ATOM 2227 O O . GLY A 1 285 ? 190.024 -27.740 33.966 1.00 20.79 285 GLY A O 1
ATOM 2228 N N . LEU A 1 286 ? 191.587 -27.645 32.384 1.00 20.31 286 LEU A N 1
ATOM 2229 C CA . LEU A 1 286 ? 190.800 -28.494 31.520 1.00 22.42 286 LEU A CA 1
ATOM 2230 C C . LEU A 1 286 ? 190.702 -29.931 32.014 1.00 23.67 286 LEU A C 1
ATOM 2231 O O . LEU A 1 286 ? 189.662 -30.546 31.832 1.00 22.98 286 LEU A O 1
ATOM 2236 N N . GLU A 1 287 ? 191.733 -30.412 32.697 1.00 22.12 287 GLU A N 1
ATOM 2237 C CA . GLU A 1 287 ? 191.683 -31.741 33.291 1.00 24.70 287 GLU A CA 1
ATOM 2238 C C . GLU A 1 287 ? 190.573 -31.826 34.319 1.00 24.65 287 GLU A C 1
ATOM 2239 O O . GLU A 1 287 ? 189.792 -32.780 34.343 1.00 23.88 287 GLU A O 1
ATOM 2245 N N . ALA A 1 288 ? 190.492 -30.816 35.156 1.00 23.79 288 ALA A N 1
ATOM 2246 C CA . ALA A 1 288 ? 189.438 -30.738 36.162 1.00 25.42 288 ALA A CA 1
ATOM 2247 C C . ALA A 1 288 ? 188.037 -30.854 35.572 1.00 24.88 288 ALA A C 1
ATOM 2248 O O . ALA A 1 288 ? 187.173 -31.580 36.069 1.00 27.02 288 ALA A O 1
ATOM 2250 N N . VAL A 1 289 ? 187.779 -30.139 34.474 1.00 23.52 289 VAL A N 1
ATOM 2251 C CA . VAL A 1 289 ? 186.506 -30.214 33.836 1.00 23.57 289 VAL A CA 1
ATOM 2252 C C . VAL A 1 289 ? 186.304 -31.556 33.158 1.00 21.21 289 VAL A C 1
ATOM 2253 O O . VAL A 1 289 ? 185.230 -32.201 33.290 1.00 25.05 289 VAL A O 1
ATOM 2257 N N . ASN A 1 290 ? 187.353 -31.985 32.458 1.00 23.46 290 ASN A N 1
ATOM 2258 C CA . ASN A 1 290 ? 187.250 -33.119 31.583 1.00 23.51 290 ASN A CA 1
ATOM 2259 C C . ASN A 1 290 ? 187.006 -34.385 32.447 1.00 26.94 290 ASN A C 1
ATOM 2260 O O . ASN A 1 290 ? 186.254 -35.297 32.034 1.00 25.67 290 ASN A O 1
ATOM 2265 N N . LYS A 1 291 ? 187.653 -34.447 33.613 1.00 26.44 291 LYS A N 1
ATOM 2266 C CA . LYS A 1 291 ? 187.473 -35.598 34.486 1.00 31.63 291 LYS A CA 1
ATOM 2267 C C . LYS A 1 291 ? 186.024 -35.740 34.913 1.00 33.30 291 LYS A C 1
ATOM 2268 O O . LYS A 1 291 ? 185.501 -36.871 35.103 1.00 32.17 291 LYS A O 1
ATOM 2274 N N . ASP A 1 292 ? 185.359 -34.602 35.102 1.00 27.53 292 ASP A N 1
ATOM 2275 C CA . ASP A 1 292 ? 183.962 -34.605 35.492 1.00 27.54 292 ASP A CA 1
ATOM 2276 C C . ASP A 1 292 ? 183.123 -35.048 34.341 1.00 27.80 292 ASP A C 1
ATOM 2277 O O . ASP A 1 292 ? 182.308 -35.971 34.472 1.00 28.11 292 ASP A O 1
ATOM 2282 N N . LYS A 1 293 ? 183.182 -34.340 33.211 1.00 25.09 293 LYS A N 1
ATOM 2283 C CA . LYS A 1 293 ? 182.413 -34.730 32.014 1.00 26.48 293 LYS A CA 1
ATOM 2284 C C . LYS A 1 293 ? 183.294 -34.418 30.823 1.00 26.96 293 LYS A C 1
ATOM 2285 O O . LYS A 1 293 ? 183.806 -33.324 30.739 1.00 22.95 293 LYS A O 1
ATOM 2291 N N . PRO A 1 294 ? 183.505 -35.383 29.910 1.00 26.98 294 PRO A N 1
ATOM 2292 C CA . PRO A 1 294 ? 184.540 -35.158 28.900 1.00 26.14 294 PRO A CA 1
ATOM 2293 C C . PRO A 1 294 ? 184.205 -33.982 28.014 1.00 24.87 294 PRO A C 1
ATOM 2294 O O . PRO A 1 294 ? 183.064 -33.822 27.647 1.00 23.39 294 PRO A O 1
ATOM 2298 N N . LEU A 1 295 ? 185.225 -33.194 27.706 1.00 24.87 295 LEU A N 1
ATOM 2299 C CA . LEU A 1 295 ? 185.124 -32.048 26.833 1.00 26.12 295 LEU A CA 1
ATOM 2300 C C . LEU A 1 295 ? 185.170 -32.374 25.349 1.00 25.53 295 LEU A C 1
ATOM 2301 O O . LEU A 1 295 ? 184.779 -31.543 24.536 1.00 25.48 295 LEU A O 1
ATOM 2306 N N . GLY A 1 296 ? 185.650 -33.573 25.039 1.00 27.28 296 GLY A N 1
ATOM 2307 C CA . GLY A 1 296 ? 186.008 -33.949 23.699 1.00 26.24 296 GLY A CA 1
ATOM 2308 C C . GLY A 1 296 ? 187.382 -33.416 23.355 1.00 24.71 296 GLY A C 1
ATOM 2309 O O . GLY A 1 296 ? 188.281 -33.402 24.169 1.00 24.95 296 GLY A O 1
ATOM 2310 N N . ALA A 1 297 ? 187.574 -32.988 22.125 1.00 20.94 297 ALA A N 1
ATOM 2311 C CA . ALA A 1 297 ? 188.792 -32.406 21.672 1.00 20.27 297 ALA A CA 1
ATOM 2312 C C . ALA A 1 297 ? 188.780 -30.934 22.119 1.00 21.65 297 ALA A C 1
ATOM 2313 O O . ALA A 1 297 ? 187.682 -30.320 22.199 1.00 26.33 297 ALA A O 1
ATOM 2315 N N . VAL A 1 298 ? 189.918 -30.426 22.537 1.00 21.78 298 VAL A N 1
ATOM 2316 C CA . VAL A 1 298 ? 190.028 -29.105 23.161 1.00 21.05 298 VAL A CA 1
ATOM 2317 C C . VAL A 1 298 ? 190.838 -28.162 22.360 1.00 20.86 298 VAL A C 1
ATOM 2318 O O . VAL A 1 298 ? 191.672 -28.573 21.532 1.00 23.11 298 VAL A O 1
ATOM 2322 N N . ALA A 1 299 ? 190.626 -26.858 22.622 1.00 21.82 299 ALA A N 1
ATOM 2323 C CA . ALA A 1 299 ? 191.285 -25.820 21.923 1.00 21.32 299 ALA A CA 1
ATOM 2324 C C . ALA A 1 299 ? 192.739 -25.619 22.325 1.00 22.73 299 ALA A C 1
ATOM 2325 O O . ALA A 1 299 ? 193.571 -25.094 21.550 1.00 21.67 299 ALA A O 1
ATOM 2327 N N . LEU A 1 300 ? 193.058 -26.005 23.545 1.00 22.57 300 LEU A N 1
ATOM 2328 C CA . LEU A 1 300 ? 194.400 -25.849 24.067 1.00 23.63 300 LEU A CA 1
ATOM 2329 C C . LEU A 1 300 ? 195.280 -26.962 23.577 1.00 20.54 300 LEU A C 1
ATOM 2330 O O . LEU A 1 300 ? 195.078 -28.136 23.930 1.00 20.73 300 LEU A O 1
ATOM 2335 N N . LYS A 1 301 ? 196.245 -26.593 22.796 1.00 21.87 301 LYS A N 1
ATOM 2336 C CA . LYS A 1 301 ? 197.106 -27.600 22.199 1.00 24.34 301 LYS A CA 1
ATOM 2337 C C . LYS A 1 301 ? 197.781 -28.511 23.208 1.00 23.81 301 LYS A C 1
ATOM 2338 O O . LYS A 1 301 ? 197.822 -29.723 23.030 1.00 24.09 301 LYS A O 1
ATOM 2344 N N . SER A 1 302 ? 198.347 -27.937 24.267 1.00 23.34 302 SER A N 1
ATOM 2345 C CA . SER A 1 302 ? 199.090 -28.827 25.213 1.00 24.93 302 SER A CA 1
ATOM 2346 C C . SER A 1 302 ? 198.192 -29.896 25.784 1.00 27.42 302 SER A C 1
ATOM 2347 O O . SER A 1 302 ? 198.582 -31.057 25.927 1.00 23.86 302 SER A O 1
ATOM 2350 N N . TYR A 1 303 ? 196.956 -29.540 26.122 1.00 22.37 303 TYR A N 1
ATOM 2351 C CA . TYR A 1 303 ? 196.070 -30.539 26.694 1.00 23.22 303 TYR A CA 1
ATOM 2352 C C . TYR A 1 303 ? 195.471 -31.515 25.661 1.00 22.07 303 TYR A C 1
ATOM 2353 O O . TYR A 1 303 ? 195.392 -32.738 25.931 1.00 25.40 303 TYR A O 1
ATOM 2362 N N . GLU A 1 304 ? 195.160 -31.014 24.462 1.00 21.61 304 GLU A N 1
ATOM 2363 C CA . GLU A 1 304 ? 194.724 -31.883 23.349 1.00 21.61 304 GLU A CA 1
ATOM 2364 C C . GLU A 1 304 ? 195.789 -32.968 23.138 1.00 22.86 304 GLU A C 1
ATOM 2365 O O . GLU A 1 304 ? 195.485 -34.131 22.939 1.00 25.47 304 GLU A O 1
ATOM 2371 N N . GLU A 1 305 ? 197.033 -32.540 23.125 1.00 26.08 305 GLU A N 1
ATOM 2372 C CA . GLU A 1 305 ? 198.187 -33.478 23.030 1.00 28.31 305 GLU A CA 1
ATOM 2373 C C . GLU A 1 305 ? 198.196 -34.606 24.103 1.00 32.36 305 GLU A C 1
ATOM 2374 O O . GLU A 1 305 ? 198.568 -35.719 23.779 1.00 28.47 305 GLU A O 1
ATOM 2380 N N . GLU A 1 306 ? 197.711 -34.361 25.321 1.00 31.62 306 GLU A N 1
ATOM 2381 C CA . GLU A 1 306 ? 197.463 -35.435 26.277 1.00 30.91 306 GLU A CA 1
ATOM 2382 C C . GLU A 1 306 ? 196.255 -36.268 25.959 1.00 30.16 306 GLU A C 1
ATOM 2383 O O . GLU A 1 306 ? 196.213 -37.497 26.171 1.00 32.60 306 GLU A O 1
ATOM 2389 N N . LEU A 1 307 ? 195.201 -35.614 25.519 1.00 27.38 307 LEU A N 1
ATOM 2390 C CA . LEU A 1 307 ? 193.929 -36.304 25.299 1.00 26.46 307 LEU A CA 1
ATOM 2391 C C . LEU A 1 307 ? 193.946 -37.316 24.141 1.00 28.90 307 LEU A C 1
ATOM 2392 O O . LEU A 1 307 ? 193.220 -38.315 24.182 1.00 27.96 307 LEU A O 1
ATOM 2397 N N . VAL A 1 308 ? 194.777 -37.059 23.158 1.00 27.94 308 VAL A N 1
ATOM 2398 C CA . VAL A 1 308 ? 194.819 -37.918 21.958 1.00 28.44 308 VAL A CA 1
ATOM 2399 C C . VAL A 1 308 ? 195.512 -39.277 22.184 1.00 32.10 308 VAL A C 1
ATOM 2400 O O . VAL A 1 308 ? 195.678 -39.956 21.210 1.00 31.21 308 VAL A O 1
ATOM 2404 N N . LYS A 1 309 ? 195.891 -39.604 23.440 1.00 29.90 309 LYS A N 1
ATOM 2405 C CA . LYS A 1 309 ? 196.040 -40.985 23.941 1.00 33.46 309 LYS A CA 1
ATOM 2406 C C . LYS A 1 309 ? 194.779 -41.749 23.482 1.00 32.72 309 LYS A C 1
ATOM 2407 O O . LYS A 1 309 ? 194.847 -42.924 23.160 1.00 31.67 309 LYS A O 1
ATOM 2413 N N . ASP A 1 310 ? 193.623 -41.076 23.516 1.00 28.60 310 ASP A N 1
ATOM 2414 C CA . ASP A 1 310 ? 192.394 -41.648 22.962 1.00 26.24 310 ASP A CA 1
ATOM 2415 C C . ASP A 1 310 ? 192.320 -41.249 21.505 1.00 25.47 310 ASP A C 1
ATOM 2416 O O . ASP A 1 310 ? 192.040 -40.067 21.181 1.00 24.54 310 ASP A O 1
ATOM 2421 N N . PRO A 1 311 ? 192.545 -42.204 20.584 1.00 24.95 311 PRO A N 1
ATOM 2422 C CA . PRO A 1 311 ? 192.591 -41.809 19.200 1.00 25.31 311 PRO A CA 1
ATOM 2423 C C . PRO A 1 311 ? 191.240 -41.293 18.635 1.00 23.94 311 PRO A C 1
ATOM 2424 O O . PRO A 1 311 ? 191.201 -40.746 17.532 1.00 21.85 311 PRO A O 1
ATOM 2428 N N . ARG A 1 312 ? 190.130 -41.548 19.326 1.00 22.30 312 ARG A N 1
ATOM 2429 C CA . ARG A 1 312 ? 188.851 -41.049 18.885 1.00 22.72 312 ARG A CA 1
ATOM 2430 C C . ARG A 1 312 ? 188.796 -39.537 18.984 1.00 23.61 312 ARG A C 1
ATOM 2431 O O . ARG A 1 312 ? 188.235 -38.866 18.100 1.00 21.40 312 ARG A O 1
ATOM 2439 N N . ILE A 1 313 ? 189.439 -38.980 20.012 1.00 20.34 313 ILE A N 1
ATOM 2440 C CA . ILE A 1 313 ? 189.538 -37.544 20.184 1.00 24.34 313 ILE A CA 1
ATOM 2441 C C . ILE A 1 313 ? 190.373 -36.913 19.087 1.00 22.14 313 ILE A C 1
ATOM 2442 O O . ILE A 1 313 ? 189.993 -35.858 18.546 1.00 21.46 313 ILE A O 1
ATOM 2447 N N . ALA A 1 314 ? 191.467 -37.567 18.696 1.00 22.48 314 ALA A N 1
ATOM 2448 C CA . ALA A 1 314 ? 192.276 -37.064 17.669 1.00 21.55 314 ALA A CA 1
ATOM 2449 C C . ALA A 1 314 ? 191.480 -37.039 16.366 1.00 20.70 314 ALA A C 1
ATOM 2450 O O . ALA A 1 314 ? 191.685 -36.169 15.509 1.00 20.93 314 ALA A O 1
ATOM 2452 N N . ALA A 1 315 ? 190.638 -38.050 16.166 1.00 20.59 315 ALA A N 1
ATOM 2453 C CA . ALA A 1 315 ? 189.807 -38.078 14.928 1.00 21.25 315 ALA A CA 1
ATOM 2454 C C . ALA A 1 315 ? 188.826 -36.902 14.919 1.00 22.21 315 ALA A C 1
ATOM 2455 O O . ALA A 1 315 ? 188.689 -36.223 13.854 1.00 20.65 315 ALA A O 1
ATOM 2457 N N . THR A 1 316 ? 188.096 -36.666 16.054 1.00 19.04 316 THR A N 1
ATOM 2458 C CA . THR A 1 316 ? 187.266 -35.474 16.154 1.00 19.76 316 THR A CA 1
ATOM 2459 C C . THR A 1 316 ? 188.004 -34.174 15.730 1.00 20.97 316 THR A C 1
ATOM 2460 O O . THR A 1 316 ? 187.507 -33.322 14.913 1.00 19.72 316 THR A O 1
ATOM 2464 N N . MET A 1 317 ? 189.204 -34.032 16.281 1.00 20.19 317 MET A N 1
ATOM 2465 C CA . MET A 1 317 ? 189.954 -32.849 16.003 1.00 20.53 317 MET A CA 1
ATOM 2466 C C . MET A 1 317 ? 190.378 -32.758 14.529 1.00 19.24 317 MET A C 1
ATOM 2467 O O . MET A 1 317 ? 190.315 -31.655 13.912 1.00 18.26 317 MET A O 1
ATOM 2472 N N . GLU A 1 318 ? 190.827 -33.869 13.969 1.00 21.23 318 GLU A N 1
ATOM 2473 C CA . GLU A 1 318 ? 191.271 -33.816 12.553 1.00 23.69 318 GLU A CA 1
ATOM 2474 C C . GLU A 1 318 ? 190.063 -33.420 11.656 1.00 22.00 318 GLU A C 1
ATOM 2475 O O . GLU A 1 318 ? 190.192 -32.608 10.769 1.00 19.05 318 GLU A O 1
ATOM 2481 N N . ASN A 1 319 ? 188.888 -33.998 11.917 1.00 22.86 319 ASN A N 1
ATOM 2482 C CA . ASN A 1 319 ? 187.685 -33.653 11.162 1.00 21.73 319 ASN A CA 1
ATOM 2483 C C . ASN A 1 319 ? 187.241 -32.185 11.402 1.00 19.55 319 ASN A C 1
ATOM 2484 O O . ASN A 1 319 ? 186.840 -31.512 10.476 1.00 21.40 319 ASN A O 1
ATOM 2489 N N . ALA A 1 320 ? 187.430 -31.663 12.603 1.00 19.62 320 ALA A N 1
ATOM 2490 C CA . ALA A 1 320 ? 187.078 -30.306 12.935 1.00 19.63 320 ALA A CA 1
ATOM 2491 C C . ALA A 1 320 ? 188.004 -29.362 12.207 1.00 21.59 320 ALA A C 1
ATOM 2492 O O . ALA A 1 320 ? 187.562 -28.346 11.714 1.00 22.71 320 ALA A O 1
ATOM 2494 N N . GLN A 1 321 ? 189.311 -29.669 12.179 1.00 21.24 321 GLN A N 1
ATOM 2495 C CA . GLN A 1 321 ? 190.288 -28.781 11.533 1.00 22.28 321 GLN A CA 1
ATOM 2496 C C . GLN A 1 321 ? 189.950 -28.665 10.057 1.00 24.12 321 GLN A C 1
ATOM 2497 O O . GLN A 1 321 ? 190.183 -27.663 9.442 1.00 22.60 321 GLN A O 1
ATOM 2503 N N . LYS A 1 322 ? 189.420 -29.738 9.495 1.00 21.08 322 LYS A N 1
ATOM 2504 C CA . LYS A 1 322 ? 189.084 -29.737 8.078 1.00 22.29 322 LYS A CA 1
ATOM 2505 C C . LYS A 1 322 ? 187.641 -29.264 7.734 1.00 22.99 322 LYS A C 1
ATOM 2506 O O . LYS A 1 322 ? 187.334 -29.095 6.543 1.00 23.20 322 LYS A O 1
ATOM 2512 N N . GLY A 1 323 ? 186.806 -29.064 8.749 1.00 22.09 323 GLY A N 1
ATOM 2513 C CA . GLY A 1 323 ? 185.426 -28.750 8.609 1.00 22.75 323 GLY A CA 1
ATOM 2514 C C . GLY A 1 323 ? 185.122 -27.274 8.522 1.00 21.61 323 GLY A C 1
ATOM 2515 O O . GLY A 1 323 ? 186.000 -26.449 8.386 1.00 24.82 323 GLY A O 1
ATOM 2516 N N . GLU A 1 324 ? 183.851 -27.020 8.453 1.00 23.81 324 GLU A N 1
ATOM 2517 C CA . GLU A 1 324 ? 183.288 -25.655 8.250 1.00 26.86 324 GLU A CA 1
ATOM 2518 C C . GLU A 1 324 ? 182.787 -25.254 9.631 1.00 24.77 324 GLU A C 1
ATOM 2519 O O . GLU A 1 324 ? 181.864 -25.889 10.137 1.00 27.89 324 GLU A O 1
ATOM 2525 N N . ILE A 1 325 ? 183.353 -24.209 10.222 1.00 23.14 325 ILE A N 1
ATOM 2526 C CA . ILE A 1 325 ? 182.872 -23.746 11.534 1.00 24.94 325 ILE A CA 1
ATOM 2527 C C . ILE A 1 325 ? 181.423 -23.361 11.285 1.00 24.00 325 ILE A C 1
ATOM 2528 O O . ILE A 1 325 ? 181.119 -22.688 10.278 1.00 23.00 325 ILE A O 1
ATOM 2533 N N . MET A 1 326 ? 180.514 -23.725 12.197 1.00 24.11 326 MET A N 1
ATOM 2534 C CA . MET A 1 326 ? 179.103 -23.291 12.024 1.00 23.94 326 MET A CA 1
ATOM 2535 C C . MET A 1 326 ? 179.017 -21.785 12.095 1.00 22.76 326 MET A C 1
ATOM 2536 O O . MET A 1 326 ? 179.467 -21.143 13.027 1.00 22.37 326 MET A O 1
ATOM 2541 N N . PRO A 1 327 ? 178.415 -21.166 11.060 1.00 21.25 327 PRO A N 1
ATOM 2542 C CA . PRO A 1 327 ? 178.349 -19.746 11.109 1.00 22.03 327 PRO A CA 1
ATOM 2543 C C . PRO A 1 327 ? 177.571 -19.237 12.294 1.00 21.88 327 PRO A C 1
ATOM 2544 O O . PRO A 1 327 ? 176.508 -19.803 12.592 1.00 26.06 327 PRO A O 1
ATOM 2548 N N . ASN A 1 328 ? 178.049 -18.175 12.911 1.00 22.37 328 ASN A N 1
ATOM 2549 C CA . ASN A 1 328 ? 177.419 -17.616 14.111 1.00 27.63 328 ASN A CA 1
ATOM 2550 C C . ASN A 1 328 ? 176.422 -16.507 13.804 1.00 29.12 328 ASN A C 1
ATOM 2551 O O . ASN A 1 328 ? 176.410 -15.476 14.474 1.00 30.14 328 ASN A O 1
ATOM 2556 N N . ILE A 1 329 ? 175.623 -16.701 12.758 1.00 26.99 329 ILE A N 1
ATOM 2557 C CA . ILE A 1 329 ? 174.663 -15.652 12.308 1.00 29.36 329 ILE A CA 1
ATOM 2558 C C . ILE A 1 329 ? 173.291 -16.281 12.255 1.00 27.29 329 ILE A C 1
ATOM 2559 O O . ILE A 1 329 ? 173.142 -17.495 11.983 1.00 27.16 329 ILE A O 1
ATOM 2564 N N . PRO A 1 330 ? 172.249 -15.461 12.523 1.00 32.05 330 PRO A N 1
ATOM 2565 C CA . PRO A 1 330 ? 170.900 -16.040 12.594 1.00 33.40 330 PRO A CA 1
ATOM 2566 C C . PRO A 1 330 ? 170.360 -16.476 11.215 1.00 34.67 330 PRO A C 1
ATOM 2567 O O . PRO A 1 330 ? 169.463 -17.332 11.139 1.00 33.64 330 PRO A O 1
ATOM 2571 N N . GLN A 1 331 ? 170.993 -16.014 10.144 1.00 33.28 331 GLN A N 1
ATOM 2572 C CA . GLN A 1 331 ? 170.594 -16.454 8.796 1.00 32.95 331 GLN A CA 1
ATOM 2573 C C . GLN A 1 331 ? 170.769 -17.960 8.562 1.00 33.79 331 GLN A C 1
ATOM 2574 O O . GLN A 1 331 ? 170.201 -18.553 7.578 1.00 30.92 331 GLN A O 1
ATOM 2580 N N . MET A 1 332 ? 171.527 -18.636 9.457 1.00 27.08 332 MET A N 1
ATOM 2581 C CA . MET A 1 332 ? 171.626 -20.076 9.334 1.00 28.23 332 MET A CA 1
ATOM 2582 C C . MET A 1 332 ? 170.282 -20.826 9.419 1.00 31.07 332 MET A C 1
ATOM 2583 O O . MET A 1 332 ? 170.145 -21.911 8.874 1.00 33.02 332 MET A O 1
ATOM 2588 N N . SER A 1 333 ? 169.304 -20.264 10.120 1.00 34.57 333 SER A N 1
ATOM 2589 C CA . SER A 1 333 ? 168.018 -20.946 10.207 1.00 37.01 333 SER A CA 1
ATOM 2590 C C . SER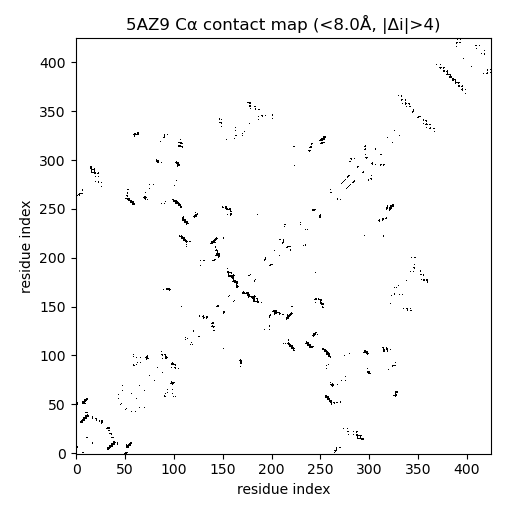 A 1 333 ? 167.461 -21.165 8.836 1.00 34.65 333 SER A C 1
ATOM 2591 O O . SER A 1 333 ? 167.026 -22.268 8.552 1.00 32.86 333 SER A O 1
ATOM 2594 N N . ALA A 1 334 ? 167.613 -20.183 7.935 1.00 33.36 334 ALA A N 1
ATOM 2595 C CA . ALA A 1 334 ? 167.097 -20.313 6.571 1.00 32.34 334 ALA A CA 1
ATOM 2596 C C . ALA A 1 334 ? 167.825 -21.382 5.759 1.00 32.75 334 ALA A C 1
ATOM 2597 O O . ALA A 1 334 ? 167.238 -22.118 4.963 1.00 28.98 334 ALA A O 1
ATOM 2599 N N . PHE A 1 335 ? 169.123 -21.504 6.013 1.00 28.58 335 PHE A N 1
ATOM 2600 C CA . PHE A 1 335 ? 169.936 -22.546 5.389 1.00 27.99 335 PHE A CA 1
ATOM 2601 C C . PHE A 1 335 ? 169.448 -23.933 5.729 1.00 27.16 335 PHE A C 1
ATOM 2602 O O . PHE A 1 335 ? 169.282 -24.743 4.855 1.00 27.07 335 PHE A O 1
ATOM 2610 N N . TRP A 1 336 ? 169.211 -24.234 6.994 1.00 31.68 336 TRP A N 1
ATOM 2611 C CA . TRP A 1 336 ? 168.869 -25.613 7.367 1.00 34.20 336 TRP A CA 1
ATOM 2612 C C . TRP A 1 336 ? 167.565 -26.091 6.756 1.00 30.05 336 TRP A C 1
ATOM 2613 O O . TRP A 1 336 ? 167.553 -27.159 6.171 1.00 30.04 336 TRP A O 1
ATOM 2624 N N . TYR A 1 337 ? 166.501 -25.296 6.865 1.00 35.86 337 TYR A N 1
ATOM 2625 C CA . TYR A 1 337 ? 165.186 -25.645 6.224 1.00 37.26 337 TYR A CA 1
ATOM 2626 C C . TYR A 1 337 ? 165.357 -25.898 4.729 1.00 32.49 337 TYR A C 1
ATOM 2627 O O . TYR A 1 337 ? 164.932 -26.917 4.227 1.00 31.09 337 TYR A O 1
ATOM 2636 N N . ALA A 1 338 ? 166.069 -25.029 4.008 1.00 30.28 338 ALA A N 1
ATOM 2637 C CA . ALA A 1 338 ? 166.197 -25.142 2.575 1.00 28.77 338 ALA A CA 1
ATOM 2638 C C . ALA A 1 338 ? 166.970 -26.339 2.162 1.00 32.49 338 ALA A C 1
ATOM 2639 O O . ALA A 1 338 ? 166.592 -27.015 1.229 1.00 29.08 338 ALA A O 1
ATOM 2641 N N . VAL A 1 339 ? 168.092 -26.595 2.825 1.00 28.71 339 VAL A N 1
ATOM 2642 C CA . VAL A 1 339 ? 168.908 -27.718 2.406 1.00 29.17 339 VAL A CA 1
ATOM 2643 C C . VAL A 1 339 ? 168.285 -29.049 2.815 1.00 28.37 339 VAL A C 1
ATOM 2644 O O . VAL A 1 339 ? 168.374 -30.021 2.092 1.00 30.57 339 VAL A O 1
ATOM 2648 N N . ARG A 1 340 ? 167.637 -29.087 3.938 1.00 28.40 340 ARG A N 1
ATOM 2649 C CA . ARG A 1 340 ? 167.009 -30.319 4.331 1.00 36.56 340 ARG A CA 1
ATOM 2650 C C . ARG A 1 340 ? 166.080 -30.806 3.203 1.00 35.70 340 ARG A C 1
ATOM 2651 O O . ARG A 1 340 ? 166.149 -31.948 2.783 1.00 34.29 340 ARG A O 1
ATOM 2659 N N . THR A 1 341 ? 165.298 -29.881 2.627 1.00 37.44 341 THR A N 1
ATOM 2660 C CA . THR A 1 341 ? 164.365 -30.218 1.525 1.00 36.24 341 THR A CA 1
ATOM 2661 C C . THR A 1 341 ? 165.001 -30.622 0.257 1.00 35.90 341 THR A C 1
ATOM 2662 O O . THR A 1 341 ? 164.592 -31.602 -0.402 1.00 41.32 341 THR A O 1
ATOM 2666 N N . ALA A 1 342 ? 166.026 -29.862 -0.093 1.00 32.44 342 ALA A N 1
ATOM 2667 C CA . ALA A 1 342 ? 166.813 -30.131 -1.225 1.00 32.29 342 ALA A CA 1
ATOM 2668 C C . ALA A 1 342 ? 167.346 -31.537 -1.199 1.00 31.98 342 ALA A C 1
ATOM 2669 O O . ALA A 1 342 ? 167.204 -32.283 -2.177 1.00 30.46 342 ALA A O 1
ATOM 2671 N N . VAL A 1 343 ? 168.011 -31.930 -0.099 1.00 30.69 343 VAL A N 1
ATOM 2672 C CA . VAL A 1 343 ? 168.677 -33.235 -0.114 1.00 33.65 343 VAL A CA 1
ATOM 2673 C C . VAL A 1 343 ? 167.698 -34.437 -0.186 1.00 36.40 343 VAL A C 1
ATOM 2674 O O . VAL A 1 343 ? 167.908 -35.386 -0.953 1.00 38.85 343 VAL A O 1
ATOM 2678 N N . ILE A 1 344 ? 166.642 -34.362 0.602 1.00 40.54 344 ILE A N 1
ATOM 2679 C CA . ILE A 1 344 ? 165.482 -35.292 0.501 1.00 49.33 344 ILE A CA 1
ATOM 2680 C C . ILE A 1 344 ? 164.882 -35.415 -0.910 1.00 48.82 344 ILE A C 1
ATOM 2681 O O . ILE A 1 344 ? 164.857 -36.490 -1.480 1.00 50.77 344 ILE A O 1
ATOM 2686 N N . ASN A 1 345 ? 164.469 -34.327 -1.511 1.00 49.71 345 ASN A N 1
ATOM 2687 C CA . ASN A 1 345 ? 164.014 -34.389 -2.901 1.00 53.84 345 ASN A CA 1
ATOM 2688 C C . ASN A 1 345 ? 164.973 -34.949 -3.911 1.00 54.02 345 ASN A C 1
ATOM 2689 O O . ASN A 1 345 ? 164.552 -35.587 -4.890 1.00 55.08 345 ASN A O 1
ATOM 2694 N N . ALA A 1 346 ? 166.255 -34.640 -3.752 1.00 39.52 346 ALA A N 1
ATOM 2695 C CA . ALA A 1 346 ? 167.209 -35.161 -4.691 1.00 38.07 346 ALA A CA 1
ATOM 2696 C C . ALA A 1 346 ? 167.447 -36.647 -4.410 1.00 38.44 346 ALA A C 1
ATOM 2697 O O . ALA A 1 346 ? 167.595 -37.426 -5.347 1.00 39.06 346 ALA A O 1
ATOM 2699 N N . ALA A 1 347 ? 167.520 -37.040 -3.134 1.00 36.72 347 ALA A N 1
ATOM 2700 C CA . ALA A 1 347 ? 167.848 -38.431 -2.803 1.00 39.86 347 ALA A CA 1
ATOM 2701 C C . ALA A 1 347 ? 166.683 -39.350 -3.216 1.00 43.73 347 ALA A C 1
ATOM 2702 O O . ALA A 1 347 ? 166.906 -40.469 -3.582 1.00 42.48 347 ALA A O 1
ATOM 2704 N N . SER A 1 348 ? 165.457 -38.814 -3.185 1.00 46.48 348 SER A N 1
ATOM 2705 C CA . SER A 1 348 ? 164.222 -39.465 -3.712 1.00 43.26 348 SER A CA 1
ATOM 2706 C C . SER A 1 348 ? 164.130 -39.622 -5.217 1.00 44.67 348 SER A C 1
ATOM 2707 O O . SER A 1 348 ? 163.366 -40.423 -5.676 1.00 54.08 348 SER A O 1
ATOM 2710 N N . GLY A 1 349 ? 164.804 -38.802 -6.003 1.00 44.55 349 GLY A N 1
ATOM 2711 C CA . GLY A 1 349 ? 164.587 -38.810 -7.448 1.00 44.76 349 GLY A CA 1
ATOM 2712 C C . GLY A 1 349 ? 163.526 -37.835 -7.952 1.00 49.58 349 GLY A C 1
ATOM 2713 O O . GLY A 1 349 ? 163.356 -37.679 -9.165 1.00 49.37 349 GLY A O 1
ATOM 2714 N N . ARG A 1 350 ? 162.830 -37.140 -7.057 1.00 50.10 350 ARG A N 1
ATOM 2715 C CA . ARG A 1 350 ? 161.816 -36.171 -7.532 1.00 52.80 350 ARG A CA 1
ATOM 2716 C C . ARG A 1 350 ? 162.389 -34.995 -8.268 1.00 57.87 350 ARG A C 1
ATOM 2717 O O . ARG A 1 350 ? 161.724 -34.451 -9.166 1.00 59.45 350 ARG A O 1
ATOM 2725 N N . GLN A 1 351 ? 163.585 -34.555 -7.865 1.00 51.82 351 GLN A N 1
ATOM 2726 C CA . GLN A 1 351 ? 164.204 -33.428 -8.538 1.00 43.46 351 GLN A CA 1
ATOM 2727 C C . GLN A 1 351 ? 165.564 -33.765 -9.024 1.00 38.29 351 GLN A C 1
ATOM 2728 O O . GLN A 1 351 ? 166.218 -34.655 -8.484 1.00 42.12 351 GLN A O 1
ATOM 2734 N N . THR A 1 352 ? 166.021 -33.069 -10.053 1.00 36.36 352 THR A N 1
ATOM 2735 C CA . THR A 1 352 ? 167.409 -33.228 -10.398 1.00 42.37 352 THR A CA 1
ATOM 2736 C C . THR A 1 352 ? 168.212 -32.630 -9.180 1.00 40.43 352 THR A C 1
ATOM 2737 O O . THR A 1 352 ? 167.634 -31.987 -8.324 1.00 36.43 352 THR A O 1
ATOM 2741 N N . VAL A 1 353 ? 169.500 -32.904 -9.141 1.00 42.89 353 VAL A N 1
ATOM 2742 C CA . VAL A 1 353 ? 170.379 -32.279 -8.162 1.00 40.23 353 VAL A CA 1
ATOM 2743 C C . VAL A 1 353 ? 170.431 -30.792 -8.490 1.00 41.76 353 VAL A C 1
ATOM 2744 O O . VAL A 1 353 ? 170.283 -29.937 -7.590 1.00 37.92 353 VAL A O 1
ATOM 2748 N N . ASP A 1 354 ? 170.582 -30.489 -9.778 1.00 41.74 354 ASP A N 1
ATOM 2749 C CA . ASP A 1 354 ? 170.667 -29.116 -10.259 1.00 41.28 354 ASP A CA 1
ATOM 2750 C C . ASP A 1 354 ? 169.485 -28.302 -9.745 1.00 38.96 354 ASP A C 1
ATOM 2751 O O . ASP A 1 354 ? 169.637 -27.180 -9.250 1.00 37.32 354 ASP A O 1
ATOM 2756 N N . GLU A 1 355 ? 168.321 -28.912 -9.747 1.00 42.14 355 GLU A N 1
ATOM 2757 C CA . GLU A 1 355 ? 167.076 -28.242 -9.441 1.00 46.49 355 GLU A CA 1
ATOM 2758 C C . GLU A 1 355 ? 166.790 -28.161 -7.955 1.00 44.21 355 GLU A C 1
ATOM 2759 O O . GLU A 1 355 ? 166.245 -27.149 -7.465 1.00 36.78 355 GLU A O 1
ATOM 2765 N N . ALA A 1 356 ? 167.111 -29.227 -7.218 1.00 41.65 356 ALA A N 1
ATOM 2766 C CA . ALA A 1 356 ? 166.907 -29.196 -5.762 1.00 39.07 356 ALA A CA 1
ATOM 2767 C C . ALA A 1 356 ? 167.744 -28.086 -5.101 1.00 31.28 356 ALA A C 1
ATOM 2768 O O . ALA A 1 356 ? 167.251 -27.404 -4.215 1.00 31.96 356 ALA A O 1
ATOM 2770 N N . LEU A 1 357 ? 169.005 -27.981 -5.504 1.00 36.22 357 LEU A N 1
ATOM 2771 C CA . LEU A 1 357 ? 169.937 -27.001 -4.953 1.00 31.42 357 LEU A CA 1
ATOM 2772 C C . LEU A 1 357 ? 169.664 -25.647 -5.494 1.00 35.16 357 LEU A C 1
ATOM 2773 O O . LEU A 1 357 ? 169.637 -24.714 -4.725 1.00 28.07 357 LEU A O 1
ATOM 2778 N N . LYS A 1 358 ? 169.307 -25.520 -6.775 1.00 37.38 358 LYS A N 1
ATOM 2779 C CA . LYS A 1 358 ? 168.590 -24.279 -7.183 1.00 40.40 358 LYS A CA 1
ATOM 2780 C C . LYS A 1 358 ? 167.421 -23.811 -6.307 1.00 39.48 358 LYS A C 1
ATOM 2781 O O . LYS A 1 358 ? 167.450 -22.659 -5.897 1.00 41.61 358 LYS A O 1
ATOM 2787 N N . ASP A 1 359 ? 166.402 -24.649 -6.020 1.00 37.78 359 ASP A N 1
ATOM 2788 C CA . ASP A 1 359 ? 165.363 -24.331 -5.049 1.00 38.91 359 ASP A CA 1
ATOM 2789 C C . ASP A 1 359 ? 165.900 -23.889 -3.689 1.00 39.24 359 ASP A C 1
ATOM 2790 O O . ASP A 1 359 ? 165.433 -22.873 -3.101 1.00 33.60 359 ASP A O 1
ATOM 2795 N N . ALA A 1 360 ? 166.861 -24.651 -3.144 1.00 34.15 360 ALA A N 1
ATOM 2796 C CA . ALA A 1 360 ? 167.361 -24.330 -1.853 1.00 29.40 360 ALA A CA 1
ATOM 2797 C C . ALA A 1 360 ? 167.968 -22.926 -1.839 1.00 30.43 360 ALA A C 1
ATOM 2798 O O . ALA A 1 360 ? 167.730 -22.139 -0.920 1.00 28.07 360 ALA A O 1
ATOM 2800 N N . GLN A 1 361 ? 168.789 -22.615 -2.839 1.00 32.30 361 GLN A N 1
ATOM 2801 C CA . GLN A 1 361 ? 169.419 -21.305 -2.895 1.00 31.30 361 GLN A CA 1
ATOM 2802 C C . GLN A 1 361 ? 168.342 -20.265 -3.022 1.00 33.73 361 GLN A C 1
ATOM 2803 O O . GLN A 1 361 ? 168.375 -19.261 -2.316 1.00 30.79 361 GLN A O 1
ATOM 2809 N N . THR A 1 362 ? 167.316 -20.516 -3.857 1.00 33.93 362 THR A N 1
ATOM 2810 C CA . THR A 1 362 ? 166.190 -19.537 -3.888 1.00 33.46 362 THR A CA 1
ATOM 2811 C C . THR A 1 362 ? 165.510 -19.349 -2.602 1.00 30.74 362 THR A C 1
ATOM 2812 O O . THR A 1 362 ? 165.207 -18.198 -2.202 1.00 34.03 362 THR A O 1
ATOM 2816 N N . ARG A 1 363 ? 165.186 -20.472 -1.953 1.00 29.73 363 ARG A N 1
ATOM 2817 C CA . ARG A 1 363 ? 164.560 -20.396 -0.676 1.00 34.50 363 ARG A CA 1
ATOM 2818 C C . ARG A 1 363 ? 165.326 -19.550 0.333 1.00 33.20 363 ARG A C 1
ATOM 2819 O O . ARG A 1 363 ? 164.757 -18.731 1.063 1.00 32.49 363 ARG A O 1
ATOM 2827 N N . ILE A 1 364 ? 166.640 -19.685 0.335 1.00 31.14 364 ILE A N 1
ATOM 2828 C CA . ILE A 1 364 ? 167.407 -18.952 1.290 1.00 28.01 364 ILE A CA 1
ATOM 2829 C C . ILE A 1 364 ? 167.348 -17.425 0.997 1.00 28.24 364 ILE A C 1
ATOM 2830 O O . ILE A 1 364 ? 167.082 -16.575 1.854 1.00 30.35 364 ILE A O 1
ATOM 2835 N N . LYS A 1 365 ? 167.590 -17.081 -0.240 1.00 28.26 365 LYS A N 1
ATOM 2836 C CA . LYS A 1 365 ? 167.481 -15.698 -0.668 1.00 34.10 365 LYS A CA 1
ATOM 2837 C C . LYS A 1 365 ? 166.125 -15.060 -0.389 1.00 32.62 365 LYS A C 1
ATOM 2838 O O . LYS A 1 365 ? 166.066 -13.950 0.097 1.00 32.44 365 LYS A O 1
ATOM 2844 N N . GLU A 1 366 ? 165.029 -15.802 -0.639 1.00 33.22 366 GLU A N 1
ATOM 2845 C CA . GLU A 1 366 ? 163.674 -15.275 -0.424 1.00 30.92 366 GLU A CA 1
ATOM 2846 C C . GLU A 1 366 ? 163.364 -15.096 1.037 1.00 29.91 366 GLU A C 1
ATOM 2847 O O . GLU A 1 366 ? 162.862 -14.048 1.426 1.00 28.80 366 GLU A O 1
ATOM 2853 N N . ALA A 1 367 ? 163.687 -16.118 1.869 1.00 28.05 367 ALA A N 1
ATOM 2854 C CA . ALA A 1 367 ? 163.458 -16.015 3.296 1.00 31.36 367 ALA A CA 1
ATOM 2855 C C . ALA A 1 367 ? 164.184 -14.842 3.920 1.00 28.74 367 ALA A C 1
ATOM 2856 O O . ALA A 1 367 ? 163.639 -14.190 4.813 1.00 28.51 367 ALA A O 1
ATOM 2858 N N . LEU A 1 368 ? 165.405 -14.572 3.486 1.00 32.43 368 LEU A N 1
ATOM 2859 C CA . LEU A 1 368 ? 166.215 -13.480 4.067 1.00 30.20 368 LEU A CA 1
ATOM 2860 C C . LEU A 1 368 ? 165.619 -12.118 3.620 1.00 27.25 368 LEU A C 1
ATOM 2861 O O . LEU A 1 368 ? 165.442 -11.180 4.426 1.00 32.59 368 LEU A O 1
ATOM 2866 N N . ALA A 1 369 ? 165.291 -12.014 2.344 1.00 32.07 369 ALA A N 1
ATOM 2867 C CA . ALA A 1 369 ? 164.642 -10.808 1.825 1.00 29.84 369 ALA A CA 1
ATOM 2868 C C . ALA A 1 369 ? 163.344 -10.501 2.544 1.00 30.05 369 ALA A C 1
ATOM 2869 O O . ALA A 1 369 ? 163.080 -9.364 2.915 1.00 31.08 369 ALA A O 1
ATOM 2871 N N . VAL A 1 370 ? 162.501 -11.515 2.770 1.00 26.04 370 VAL A N 1
ATOM 2872 C CA . VAL A 1 370 ? 161.210 -11.259 3.370 1.00 31.12 370 VAL A CA 1
ATOM 2873 C C . VAL A 1 370 ? 161.402 -10.909 4.841 1.00 33.23 370 VAL A C 1
ATOM 2874 O O . VAL A 1 370 ? 160.695 -10.061 5.428 1.00 29.98 370 VAL A O 1
ATOM 2878 N N . GLN A 1 371 ? 162.354 -11.569 5.483 1.00 33.76 371 GLN A N 1
ATOM 2879 C CA . GLN A 1 371 ? 162.572 -11.268 6.907 1.00 34.96 371 GLN A CA 1
ATOM 2880 C C . GLN A 1 371 ? 162.945 -9.774 7.077 1.00 38.85 371 GLN A C 1
ATOM 2881 O O . GLN A 1 371 ? 162.377 -9.103 7.922 1.00 48.57 371 GLN A O 1
ATOM 2887 N N . LYS A 1 372 ? 163.828 -9.278 6.241 1.00 41.15 372 LYS A N 1
ATOM 2888 C CA . LYS A 1 372 ? 164.229 -7.879 6.190 1.00 50.06 372 LYS A CA 1
ATOM 2889 C C . LYS A 1 372 ? 163.012 -7.010 5.829 1.00 54.55 372 LYS A C 1
ATOM 2890 O O . LYS A 1 372 ? 162.590 -6.164 6.630 1.00 52.65 372 LYS A O 1
ATOM 2896 N N . PHE A 1 373 ? 162.424 -7.258 4.657 1.00 51.96 373 PHE A N 1
ATOM 2897 C CA . PHE A 1 373 ? 161.219 -6.548 4.233 1.00 53.55 373 PHE A CA 1
ATOM 2898 C C . PHE A 1 373 ? 160.240 -6.411 5.413 1.00 51.47 373 PHE A C 1
ATOM 2899 O O . PHE A 1 373 ? 159.802 -5.301 5.775 1.00 52.51 373 PHE A O 1
ATOM 2907 N N . PHE A 1 374 ? 159.932 -7.527 6.059 1.00 46.45 374 PHE A N 1
ATOM 2908 C CA . PHE A 1 374 ? 159.033 -7.511 7.163 1.00 42.08 374 PHE A CA 1
ATOM 2909 C C . PHE A 1 374 ? 159.405 -6.546 8.296 1.00 53.01 374 PHE A C 1
ATOM 2910 O O . PHE A 1 374 ? 158.518 -5.945 8.899 1.00 54.51 374 PHE A O 1
ATOM 2918 N N . LEU A 1 375 ? 160.690 -6.456 8.646 1.00 52.42 375 LEU A N 1
ATOM 2919 C CA . LEU A 1 375 ? 161.160 -5.522 9.694 1.00 51.58 375 LEU A CA 1
ATOM 2920 C C . L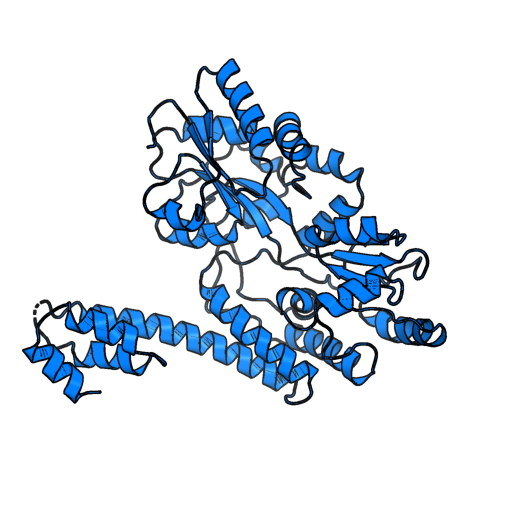EU A 1 375 ? 161.090 -4.096 9.176 1.00 46.07 375 LEU A C 1
ATOM 2921 O O . LEU A 1 375 ? 160.573 -3.192 9.823 1.00 51.98 375 LEU A O 1
ATOM 2926 N N . GLU A 1 376 ? 161.632 -3.892 7.990 1.00 50.90 376 GLU A N 1
ATOM 2927 C CA . GLU A 1 376 ? 161.631 -2.567 7.398 1.00 53.20 376 GLU A CA 1
ATOM 2928 C C . GLU A 1 376 ? 160.195 -2.017 7.280 1.00 56.92 376 GLU A C 1
ATOM 2929 O O . GLU A 1 376 ? 159.896 -0.926 7.800 1.00 57.50 376 GLU A O 1
ATOM 2935 N N . GLU A 1 377 ? 159.298 -2.782 6.654 1.00 51.20 377 GLU A N 1
ATOM 2936 C CA . GLU A 1 377 ? 157.911 -2.372 6.558 1.00 47.83 377 GLU A CA 1
ATOM 2937 C C . GLU A 1 377 ? 157.320 -2.090 7.928 1.00 48.24 377 GLU A C 1
ATOM 2938 O O . GLU A 1 377 ? 156.455 -1.203 8.057 1.00 50.25 377 GLU A O 1
ATOM 2944 N N . ILE A 1 378 ? 157.697 -2.846 8.951 1.00 46.59 378 ILE A N 1
ATOM 2945 C CA . ILE A 1 378 ? 157.134 -2.520 10.257 1.00 51.28 378 ILE A CA 1
ATOM 2946 C C . ILE A 1 378 ? 157.751 -1.213 10.800 1.00 64.53 378 ILE A C 1
ATOM 2947 O O . ILE A 1 378 ? 157.060 -0.413 11.458 1.00 68.21 378 ILE A O 1
ATOM 2952 N N . GLN A 1 379 ? 159.028 -0.960 10.539 1.00 64.00 379 GLN A N 1
ATOM 2953 C CA . GLN A 1 379 ? 159.596 0.289 11.077 1.00 66.85 379 GLN A CA 1
ATOM 2954 C C . GLN A 1 379 ? 158.928 1.532 10.479 1.00 65.14 379 GLN A C 1
ATOM 2955 O O . GLN A 1 379 ? 158.622 2.480 11.193 1.00 66.19 379 GLN A O 1
ATOM 2961 N N . LEU A 1 380 ? 158.649 1.511 9.186 1.00 60.21 380 LEU A N 1
ATOM 2962 C CA . LEU A 1 380 ? 157.861 2.582 8.600 1.00 65.76 380 LEU A CA 1
ATOM 2963 C C . LEU A 1 380 ? 156.507 2.638 9.274 1.00 69.97 380 LEU A C 1
ATOM 2964 O O . LEU A 1 380 ? 155.960 3.712 9.489 1.00 71.97 380 LEU A O 1
ATOM 2969 N N . GLY A 1 381 ? 155.971 1.462 9.586 1.00 75.65 381 GLY A N 1
ATOM 2970 C CA . GLY A 1 381 ? 154.806 1.327 10.430 1.00 71.25 381 GLY A CA 1
ATOM 2971 C C . GLY A 1 381 ? 154.929 2.088 11.725 1.00 72.16 381 GLY A C 1
ATOM 2972 O O . GLY A 1 381 ? 154.146 2.985 11.963 1.00 75.72 381 GLY A O 1
ATOM 2973 N N . GLU A 1 382 ? 155.906 1.744 12.560 1.00 78.05 382 GLU A N 1
ATOM 2974 C CA . GLU A 1 382 ? 156.032 2.367 13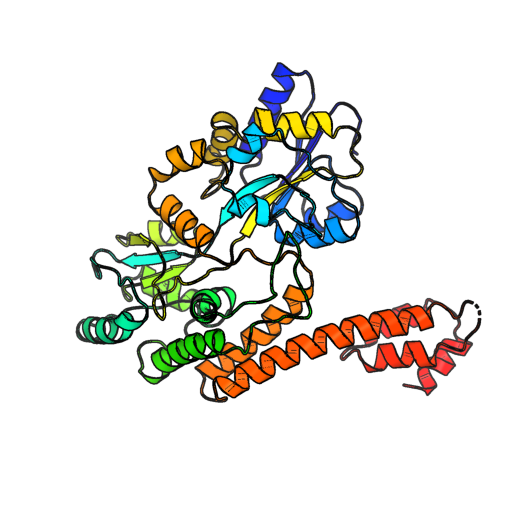.892 1.00 81.45 382 GLU A CA 1
ATOM 2975 C C . GLU A 1 382 ? 156.266 3.919 13.833 1.00 87.52 382 GLU A C 1
ATOM 2976 O O . GLU A 1 382 ? 155.886 4.630 14.765 1.00 86.02 382 GLU A O 1
ATOM 2982 N N . GLU A 1 383 ? 156.792 4.449 12.717 1.00 84.75 383 GLU A N 1
ATOM 2983 C CA . GLU A 1 383 ? 156.626 5.883 12.376 1.00 81.55 383 GLU A CA 1
ATOM 2984 C C . GLU A 1 383 ? 155.198 6.156 11.883 1.00 79.72 383 GLU A C 1
ATOM 2985 O O . GLU A 1 383 ? 154.971 6.471 10.710 1.00 71.50 383 GLU A O 1
ATOM 2991 N N . LEU A 1 384 ? 154.235 5.982 12.784 1.00 85.25 384 LEU A N 1
ATOM 2992 C CA . LEU A 1 384 ? 152.919 6.589 12.646 1.00 83.74 384 LEU A CA 1
ATOM 2993 C C . LEU A 1 384 ? 152.620 7.312 13.968 1.00 87.39 384 LEU A C 1
ATOM 2994 O O . LEU A 1 384 ? 151.491 7.313 14.465 1.00 88.69 384 LEU A O 1
ATOM 2999 N N . LEU A 1 385 ? 153.663 7.929 14.527 1.00 91.68 385 LEU A N 1
ATOM 3000 C CA . LEU A 1 385 ? 153.560 8.770 15.729 1.00 87.74 385 LEU A CA 1
ATOM 3001 C C . LEU A 1 385 ? 154.180 10.127 15.418 1.00 72.29 385 LEU A C 1
ATOM 3002 O O . LEU A 1 385 ? 154.052 10.617 14.298 1.00 67.59 385 LEU A O 1
ATOM 3007 N N . TYR A 1 390 ? 151.690 11.323 12.462 1.00 88.80 390 TYR A N 1
ATOM 3008 C CA . TYR A 1 390 ? 150.749 10.208 12.470 1.00 93.55 390 TYR A CA 1
ATOM 3009 C C . TYR A 1 390 ? 150.362 9.604 11.079 1.00 89.51 390 TYR A C 1
ATOM 3010 O O . TYR A 1 390 ? 150.327 10.283 10.053 1.00 79.46 390 TYR A O 1
ATOM 3019 N N . GLU A 1 391 ? 150.064 8.303 11.102 1.00 93.22 391 GLU A N 1
ATOM 3020 C CA . GLU A 1 391 ? 149.506 7.493 9.981 1.00 91.44 391 GLU A CA 1
ATOM 3021 C C . GLU A 1 391 ? 148.883 8.233 8.791 1.00 93.38 391 GLU A C 1
ATOM 3022 O O . GLU A 1 391 ? 148.277 9.283 8.998 1.00 90.67 391 GLU A O 1
ATOM 3028 N N . LYS A 1 392 ? 149.018 7.745 7.541 1.00 102.66 392 LYS A N 1
ATOM 3029 C CA . LYS A 1 392 ? 150.183 7.011 6.912 1.00 102.08 392 LYS A CA 1
ATOM 3030 C C . LYS A 1 392 ? 150.408 5.438 6.955 1.00 98.92 392 LYS A C 1
ATOM 3031 O O . LYS A 1 392 ? 150.037 4.721 6.000 1.00 96.16 392 LYS A O 1
ATOM 3037 N N . GLY A 1 393 ? 151.041 4.920 8.008 1.00 87.38 393 GLY A N 1
ATOM 3038 C CA . GLY A 1 393 ? 151.555 3.546 8.024 1.00 82.61 393 GLY A CA 1
ATOM 3039 C C . GLY A 1 393 ? 150.665 2.426 8.557 1.00 80.11 393 GLY A C 1
ATOM 3040 O O . GLY A 1 393 ? 151.057 1.647 9.448 1.00 80.35 393 GLY A O 1
ATOM 3041 N N . VAL A 1 394 ? 149.460 2.328 8.019 1.00 73.08 394 VAL A N 1
ATOM 3042 C CA . VAL A 1 394 ? 148.710 1.061 8.090 1.00 67.64 394 VAL A CA 1
ATOM 3043 C C . VAL A 1 394 ? 148.991 0.322 6.784 1.00 64.37 394 VAL A C 1
ATOM 3044 O O . VAL A 1 394 ? 149.126 -0.899 6.772 1.00 65.85 394 VAL A O 1
ATOM 3048 N N . ASP A 1 395 ? 149.120 1.051 5.679 1.00 55.50 395 ASP A N 1
ATOM 3049 C CA . ASP A 1 395 ? 149.575 0.406 4.460 1.00 60.35 395 ASP A CA 1
ATOM 3050 C C . ASP A 1 395 ? 150.872 -0.400 4.690 1.00 61.03 395 ASP A C 1
ATOM 3051 O O . ASP A 1 395 ? 151.068 -1.452 4.069 1.00 55.64 395 ASP A O 1
ATOM 3056 N N . HIS A 1 396 ? 151.748 0.106 5.571 1.00 67.79 396 HIS A N 1
ATOM 3057 C CA . HIS A 1 396 ? 153.066 -0.511 5.805 1.00 65.66 396 HIS A CA 1
ATOM 3058 C C . HIS A 1 396 ? 152.936 -1.752 6.637 1.00 58.92 396 HIS A C 1
ATOM 3059 O O . HIS A 1 396 ? 153.449 -2.797 6.253 1.00 49.55 396 HIS A O 1
ATOM 3066 N N . LEU A 1 397 ? 152.273 -1.603 7.779 1.00 49.86 397 LEU A N 1
ATOM 3067 C CA . LEU A 1 397 ? 151.754 -2.733 8.552 1.00 54.05 397 LEU A CA 1
ATOM 3068 C C . LEU A 1 397 ? 151.013 -3.841 7.766 1.00 50.71 397 LEU A C 1
ATOM 3069 O O . LEU A 1 397 ? 151.184 -5.029 8.031 1.00 47.04 397 LEU A O 1
ATOM 3074 N N . THR A 1 398 ? 150.201 -3.459 6.805 1.00 48.91 398 THR A N 1
ATOM 3075 C CA . THR A 1 398 ? 149.466 -4.456 6.058 1.00 53.04 398 THR A CA 1
ATOM 3076 C C . THR A 1 398 ? 150.405 -5.155 5.125 1.00 47.91 398 THR A C 1
ATOM 3077 O O . THR A 1 398 ? 150.210 -6.317 4.831 1.00 42.52 398 THR A O 1
ATOM 3081 N N . ASN A 1 399 ? 151.405 -4.426 4.626 1.00 47.83 399 ASN A N 1
ATOM 3082 C CA . ASN A 1 399 ? 152.456 -5.052 3.838 1.00 49.63 399 ASN A CA 1
ATOM 3083 C C . ASN A 1 399 ? 153.215 -6.082 4.660 1.00 46.23 399 ASN A C 1
ATOM 3084 O O . ASN A 1 399 ? 153.571 -7.119 4.135 1.00 42.34 399 ASN A O 1
ATOM 3089 N N . ALA A 1 400 ? 153.470 -5.775 5.931 1.00 44.20 400 ALA A N 1
ATOM 3090 C CA . ALA A 1 400 ? 154.219 -6.725 6.769 1.00 44.73 400 ALA A CA 1
ATOM 3091 C C . ALA A 1 400 ? 153.335 -7.926 7.050 1.00 40.43 400 ALA A C 1
ATOM 3092 O O . ALA A 1 400 ? 153.812 -9.052 7.013 1.00 40.35 400 ALA A O 1
ATOM 3094 N N . ILE A 1 401 ? 152.038 -7.697 7.290 1.00 38.76 401 ILE A N 1
ATOM 3095 C CA . ILE A 1 401 ? 151.130 -8.797 7.527 1.00 37.53 401 ILE A CA 1
ATOM 3096 C C . ILE A 1 401 ? 150.983 -9.683 6.299 1.00 38.17 401 ILE A C 1
ATOM 3097 O O . ILE A 1 401 ? 150.881 -10.890 6.457 1.00 40.00 401 ILE A O 1
ATOM 3102 N N . ALA A 1 402 ? 150.974 -9.092 5.097 1.00 38.68 402 ALA A N 1
ATOM 3103 C CA . ALA A 1 402 ? 150.761 -9.844 3.831 1.00 39.20 402 ALA A CA 1
ATOM 3104 C C . ALA A 1 402 ? 151.842 -10.877 3.619 1.00 38.20 402 ALA A C 1
ATOM 3105 O O . ALA A 1 402 ? 151.679 -11.939 3.031 1.00 42.27 402 ALA A O 1
ATOM 3107 N N . VAL A 1 403 ? 152.973 -10.601 4.204 1.00 39.56 403 VAL A N 1
ATOM 3108 C CA . VAL A 1 403 ? 154.093 -11.461 4.116 1.00 39.96 403 VAL A CA 1
ATOM 3109 C C . VAL A 1 403 ? 154.031 -12.665 5.048 1.00 40.16 403 VAL A C 1
ATOM 3110 O O . VAL A 1 403 ? 154.641 -13.652 4.732 1.00 42.52 403 VAL A O 1
ATOM 3114 N N . CYS A 1 404 ? 153.301 -12.627 6.167 1.00 38.45 404 CYS A N 1
ATOM 3115 C CA . CYS A 1 404 ? 153.389 -13.677 7.180 1.00 43.39 404 CYS A CA 1
ATOM 3116 C C . CYS A 1 404 ? 152.384 -14.775 6.722 1.00 45.80 404 CYS A C 1
ATOM 3117 O O . CYS A 1 404 ? 151.272 -14.488 6.335 1.00 41.07 404 CYS A O 1
ATOM 3120 N N . GLY A 1 405 ? 152.820 -16.030 6.637 1.00 42.75 405 GLY A N 1
ATOM 3121 C CA . GLY A 1 405 ? 151.912 -17.128 6.346 1.00 42.24 405 GLY A CA 1
ATOM 3122 C C . GLY A 1 405 ? 150.804 -17.261 7.340 1.00 46.65 405 GLY A C 1
ATOM 3123 O O . GLY A 1 405 ? 149.662 -17.523 6.970 1.00 42.70 405 GLY A O 1
ATOM 3124 N N . GLN A 1 406 ? 151.156 -16.975 8.596 1.00 51.58 406 GLN A N 1
ATOM 3125 C CA . GLN A 1 406 ? 150.374 -17.263 9.798 1.00 53.95 406 GLN A CA 1
ATOM 3126 C C . GLN A 1 406 ? 150.208 -16.001 10.668 1.00 46.47 406 GLN A C 1
ATOM 3127 O O . GLN A 1 406 ? 150.777 -15.906 11.730 1.00 56.45 406 GLN A O 1
ATOM 3133 N N . PRO A 1 407 ? 149.427 -15.034 10.229 1.00 44.23 407 PRO A N 1
ATOM 3134 C CA . PRO A 1 407 ? 149.373 -13.713 10.868 1.00 45.78 407 PRO A CA 1
ATOM 3135 C C . PRO A 1 407 ? 148.489 -13.543 12.133 1.00 48.27 407 PRO A C 1
ATOM 3136 O O . PRO A 1 407 ? 148.358 -12.402 12.624 1.00 43.71 407 PRO A O 1
ATOM 3140 N N . GLN A 1 408 ? 147.859 -14.610 12.639 1.00 46.71 408 GLN A N 1
ATOM 3141 C CA . GLN A 1 408 ? 146.995 -14.480 13.799 1.00 50.75 408 GLN A CA 1
ATOM 3142 C C . GLN A 1 408 ? 147.791 -13.847 14.972 1.00 50.58 408 GLN A C 1
ATOM 3143 O O . GLN A 1 408 ? 147.356 -12.827 15.573 1.00 47.21 408 GLN A O 1
ATOM 3149 N N . GLN A 1 409 ? 148.990 -14.381 15.228 1.00 48.16 409 GLN A N 1
ATOM 3150 C CA . GLN A 1 409 ? 149.767 -13.928 16.405 1.00 52.00 409 GLN A CA 1
ATOM 3151 C C . GLN A 1 409 ? 150.079 -12.469 16.288 1.00 47.94 409 GLN A C 1
ATOM 3152 O O . GLN A 1 409 ? 149.930 -11.678 17.223 1.00 52.50 409 GLN A O 1
ATOM 3158 N N . LEU A 1 410 ? 150.493 -12.089 15.103 1.00 44.11 410 LEU A N 1
ATOM 3159 C CA . LEU A 1 410 ? 150.760 -10.719 14.843 1.00 43.68 410 LEU A CA 1
ATOM 3160 C C . LEU A 1 410 ? 149.525 -9.806 14.917 1.00 46.74 410 LEU A C 1
ATOM 3161 O O . LEU A 1 410 ? 149.607 -8.662 15.405 1.00 44.21 410 LEU A O 1
ATOM 3166 N N . LEU A 1 411 ? 148.411 -10.261 14.355 1.00 41.84 411 LEU A N 1
ATOM 3167 C CA . LEU A 1 411 ? 147.124 -9.489 14.442 1.00 44.78 411 LEU A CA 1
ATOM 3168 C C . LEU A 1 411 ? 146.681 -9.208 15.921 1.00 40.92 411 LEU A C 1
ATOM 3169 O O . LEU A 1 411 ? 146.172 -8.123 16.239 1.00 47.45 411 LEU A O 1
ATOM 3174 N N . GLN A 1 412 ? 146.945 -10.155 16.802 1.00 47.13 412 GLN A N 1
ATOM 3175 C CA . GLN A 1 412 ? 146.658 -9.957 18.232 1.00 58.41 412 GLN A CA 1
ATOM 3176 C C . GLN A 1 412 ? 147.300 -8.720 18.817 1.00 63.35 412 GLN A C 1
ATOM 3177 O O . GLN A 1 412 ? 146.617 -7.843 19.376 1.00 67.12 412 GLN A O 1
ATOM 3183 N N . VAL A 1 413 ? 148.607 -8.613 18.636 1.00 56.86 413 VAL A N 1
ATOM 3184 C CA . VAL A 1 413 ? 149.373 -7.642 19.386 1.00 59.83 413 VAL A CA 1
ATOM 3185 C C . VAL A 1 413 ? 149.151 -6.278 18.735 1.00 64.36 413 VAL A C 1
ATOM 3186 O O . VAL A 1 413 ? 149.273 -5.221 19.382 1.00 66.19 413 VAL A O 1
ATOM 3190 N N . LEU A 1 414 ? 148.804 -6.311 17.451 1.00 60.10 414 LEU A N 1
ATOM 3191 C CA . LEU A 1 414 ? 148.522 -5.099 16.708 1.00 61.41 414 LEU A CA 1
ATOM 3192 C C . LEU A 1 414 ? 147.240 -4.469 17.197 1.00 64.42 414 LEU A C 1
ATOM 3193 O O . LEU A 1 414 ? 147.080 -3.242 17.098 1.00 55.45 414 LEU A O 1
ATOM 3198 N N . GLN A 1 415 ? 146.333 -5.297 17.728 1.00 65.55 415 GLN A N 1
ATOM 3199 C CA . GLN A 1 415 ? 145.075 -4.773 18.291 1.00 71.48 415 GLN A CA 1
ATOM 3200 C C . GLN A 1 415 ? 145.350 -4.016 19.613 1.00 70.37 415 GLN A C 1
ATOM 3201 O O . GLN A 1 415 ? 144.609 -3.073 19.949 1.00 56.79 415 GLN A O 1
ATOM 3207 N N . GLN A 1 416 ? 146.441 -4.381 20.300 1.00 72.53 416 GLN A N 1
ATOM 3208 C CA . GLN A 1 416 ? 146.979 -3.599 21.438 1.00 68.74 416 GLN A CA 1
ATOM 3209 C C . GLN A 1 416 ? 147.454 -2.226 20.955 1.00 72.07 416 GLN A C 1
ATOM 3210 O O . GLN A 1 416 ? 146.702 -1.246 21.048 1.00 70.24 416 GLN A O 1
ATOM 3216 N N . THR A 1 417 ? 148.671 -2.162 20.406 1.00 83.01 417 THR A N 1
ATOM 3217 C CA . THR A 1 417 ? 149.231 -0.917 19.851 1.00 84.52 417 THR A CA 1
ATOM 3218 C C . THR A 1 417 ? 148.527 -0.683 18.505 1.00 88.31 417 THR A C 1
ATOM 3219 O O . THR A 1 417 ? 148.859 -1.339 17.538 1.00 84.27 417 THR A O 1
ATOM 3223 N N . LEU A 1 418 ? 147.552 0.224 18.408 1.00 97.84 418 LEU A N 1
ATOM 3224 C CA . LEU A 1 418 ? 147.206 1.232 19.434 1.00 104.07 418 LEU A CA 1
ATOM 3225 C C . LEU A 1 418 ? 145.682 1.548 19.347 1.00 106.39 418 LEU A C 1
ATOM 3226 O O . LEU A 1 418 ? 144.934 1.230 20.295 1.00 96.68 418 LEU A O 1
ATOM 3231 N N . PRO A 1 419 ? 145.214 2.126 18.198 1.00 104.32 419 PRO A N 1
ATOM 3232 C CA . PRO A 1 419 ? 143.888 2.725 18.125 1.00 94.84 419 PRO A CA 1
ATOM 3233 C C . PRO A 1 419 ? 142.907 1.842 17.391 1.00 86.51 419 PRO A C 1
ATOM 3234 O O . PRO A 1 419 ? 143.148 1.508 16.216 1.00 75.33 419 PRO A O 1
ATOM 3238 N N . PRO A 1 420 ? 141.804 1.473 18.068 1.00 85.71 420 PRO A N 1
ATOM 3239 C CA . PRO A 1 420 ? 140.780 0.656 17.423 1.00 86.18 420 PRO A CA 1
ATOM 3240 C C . PRO A 1 420 ? 140.230 1.272 16.125 1.00 87.13 420 PRO A C 1
ATOM 3241 O O . PRO A 1 420 ? 139.975 0.534 15.167 1.00 83.60 420 PRO A O 1
ATOM 3245 N N . PRO A 1 421 ? 140.076 2.611 16.074 1.00 94.15 421 PRO A N 1
ATOM 3246 C CA . PRO A 1 421 ? 139.602 3.216 14.805 1.00 97.16 421 PRO A CA 1
ATOM 3247 C C . PRO A 1 421 ? 140.503 2.914 13.581 1.00 96.90 421 PRO A C 1
ATOM 3248 O O . PRO A 1 421 ? 140.023 2.864 12.438 1.00 87.11 421 PRO A O 1
ATOM 3252 N N . VAL A 1 422 ? 141.792 2.707 13.848 1.00 93.97 422 VAL A N 1
ATOM 3253 C CA . VAL A 1 422 ? 142.803 2.459 12.824 1.00 84.99 422 VAL A CA 1
ATOM 3254 C C . VAL A 1 422 ? 143.123 0.955 12.694 1.00 79.81 422 VAL A C 1
ATOM 3255 O O . VAL A 1 422 ? 143.446 0.490 11.590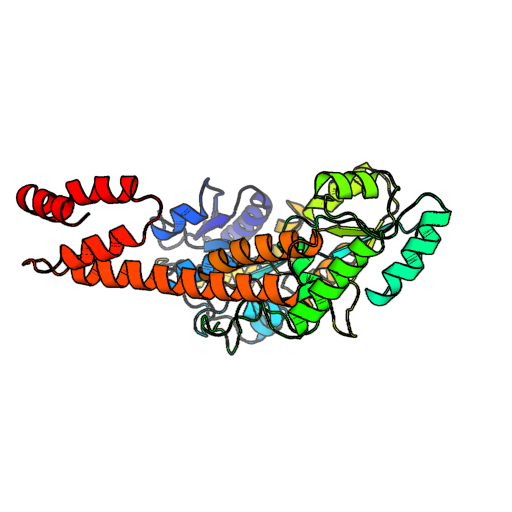 1.00 71.45 422 VAL A O 1
ATOM 3259 N N . PHE A 1 423 ? 143.024 0.199 13.795 1.00 69.40 423 PHE A N 1
ATOM 3260 C CA . PHE A 1 423 ? 142.876 -1.258 13.678 1.00 67.56 423 PHE A CA 1
ATOM 3261 C C . PHE A 1 423 ? 141.750 -1.564 12.656 1.00 72.69 423 PHE A C 1
ATOM 3262 O O . PHE A 1 423 ? 141.887 -2.431 11.764 1.00 60.44 423 PHE A O 1
ATOM 3270 N N . GLN A 1 424 ? 140.659 -0.808 12.765 1.00 61.24 424 GLN A N 1
ATOM 3271 C CA . GLN A 1 424 ? 139.567 -0.926 11.839 1.00 68.41 424 GLN A CA 1
ATOM 3272 C C . GLN A 1 424 ? 140.072 -0.772 10.398 1.00 78.39 424 GLN A C 1
ATOM 3273 O O . GLN A 1 424 ? 139.846 -1.644 9.518 1.00 75.35 424 GLN A O 1
ATOM 3279 N N . MET A 1 425 ? 140.778 0.333 10.170 1.00 80.70 425 MET A N 1
ATOM 3280 C CA . MET A 1 425 ? 141.344 0.638 8.859 1.00 77.53 425 MET A CA 1
ATOM 3281 C C . MET A 1 425 ? 142.209 -0.541 8.401 1.00 69.63 425 MET A C 1
ATOM 3282 O O . MET A 1 425 ? 141.980 -1.146 7.322 1.00 61.43 425 MET A O 1
ATOM 3287 N N . LEU A 1 426 ? 143.172 -0.882 9.257 1.00 65.08 426 LEU A N 1
ATOM 3288 C CA . LEU A 1 426 ? 144.000 -2.093 9.110 1.00 60.80 426 LEU A CA 1
ATOM 3289 C C . LEU A 1 426 ? 143.187 -3.266 8.533 1.00 55.18 426 LEU A C 1
ATOM 3290 O O . LEU A 1 426 ? 143.517 -3.819 7.448 1.00 58.07 426 LEU A O 1
ATOM 3295 N N . LEU A 1 427 ? 142.098 -3.591 9.215 1.00 60.32 427 LEU A N 1
ATOM 3296 C CA . LEU A 1 427 ? 141.244 -4.707 8.803 1.00 63.09 427 LEU A CA 1
ATOM 3297 C C . LEU A 1 427 ? 140.783 -4.575 7.344 1.00 65.53 427 LEU A C 1
ATOM 3298 O O . LEU A 1 427 ? 140.889 -5.548 6.571 1.00 64.91 427 LEU A O 1
ATOM 3303 N N . THR A 1 428 ? 140.365 -3.368 6.959 1.00 64.19 428 THR A N 1
ATOM 3304 C CA . THR A 1 428 ? 139.981 -3.063 5.566 1.00 66.77 428 THR A CA 1
ATOM 3305 C C . THR A 1 428 ? 140.929 -3.578 4.478 1.00 68.15 428 THR A C 1
ATOM 3306 O O . THR A 1 428 ? 140.491 -4.014 3.412 1.00 67.29 428 THR A O 1
ATOM 3310 N N . LYS A 1 429 ? 142.228 -3.523 4.765 1.00 68.26 429 LYS A N 1
ATOM 3311 C CA . LYS A 1 429 ? 143.250 -3.699 3.750 1.00 68.57 429 LYS A CA 1
ATOM 3312 C C . LYS A 1 429 ? 143.643 -5.153 3.652 1.00 63.17 429 LYS A C 1
ATOM 3313 O O . LYS A 1 429 ? 144.387 -5.560 2.746 1.00 54.76 429 LYS A O 1
ATOM 3319 N N . LEU A 1 430 ? 143.175 -5.934 4.608 1.00 57.03 430 LEU A N 1
ATOM 3320 C CA . LEU A 1 430 ? 143.570 -7.313 4.679 1.00 60.28 430 LEU A CA 1
ATOM 3321 C C . LEU A 1 430 ? 142.808 -8.132 3.640 1.00 62.24 430 LEU A C 1
ATOM 3322 O O . LEU A 1 430 ? 143.355 -8.464 2.600 1.00 62.93 430 LEU A O 1
#

Radius of gyration: 24.54 Å; Cα contacts (8 Å, |Δi|>4): 811; chains: 1; bounding box: 62×71×58 Å

Solvent-accessible surface area: 19773 Å² total; per-residue (Å²): 213,42,84,141,35,64,0,20,0,22,4,48,40,88,63,2,62,94,4,2,33,108,8,1,113,91,0,52,171,79,48,61,31,96,11,48,28,71,81,31,119,132,1,29,84,84,7,60,133,102,12,4,0,0,0,4,50,41,1,50,101,0,0,37,7,19,126,76,49,46,15,10,97,8,88,24,78,166,73,18,56,96,97,1,34,96,36,0,12,41,2,0,66,34,102,43,91,22,6,0,1,0,3,4,3,73,0,0,2,1,0,26,9,86,106,47,4,105,110,31,9,137,40,2,76,81,2,37,76,36,1,156,106,3,94,92,132,70,64,15,0,1,34,2,9,7,52,63,2,48,18,1,0,1,2,0,1,6,40,35,3,52,0,5,89,65,105,106,2,94,33,59,71,159,45,10,2,0,38,45,82,5,0,51,22,0,0,57,33,0,6,59,3,20,129,82,148,30,12,90,41,101,4,48,65,75,80,3,38,42,6,0,27,145,14,77,0,0,0,6,2,9,1,31,114,4,20,75,80,4,71,110,37,173,26,70,34,11,13,33,24,3,1,40,6,113,68,64,48,2,62,0,1,0,17,0,21,0,0,0,6,12,38,77,3,72,4,80,124,38,0,33,50,0,0,7,90,34,2,1,36,57,123,4,0,80,32,6,25,164,53,102,106,23,14,0,0,0,0,67,40,5,3,116,91,27,54,191,40,93,64,16,37,7,1,9,62,1,1,87,79,15,19,29,32,3,5,22,94,37,12,82,18,0,52,174,6,0,80,50,0,4,69,34,1,13,43,45,187,39,75,16,59,84,0,0,99,54,0,31,61,123,0,84,70,48,20,62,59,111,107,83,53,91,76,20,32,84,82,1,124,127,23,147,140,44,159,0,4,83,55,24,15,53,0,10,87,51,56,68,156,40,125,123,30,41,78,81,22,104,109,90,102,39,98,102,17,37,111,66,4,72,108,93,102

Organism: Rattus norvegicus (NCBI:txid10116)

InterPro domains:
  IPR002056 Protein import receptor MAS20 [PF02064] (8-136)
  IPR002056 Protein import receptor MAS20 [PIRSF037707] (5-140)
  IPR002056 Protein import receptor MAS20 [PR00351] (19-40)
  IPR002056 Protein import receptor MAS20 [PR00351] (58-80)
  IPR002056 Protein import receptor MAS20 [PR00351] (95-115)
  IPR002056 Protein import receptor MAS20 [PTHR12430] (1-138)
  IPR002056 Protein import receptor MAS20 [TIGR00985] (1-127)
  IPR022422 Protein import receptor MAS20, metazoan [PR01989] (3-20)
  IPR022422 Protein import receptor MAS20, metazoan [PR01989] (32-48)
  IPR022422 Protein import receptor MAS20, metazoan [PR01989] (58-71)
  IPR022422 Protein import receptor MAS20, metazoan [PR01989] (73-87)
  IPR022422 Protein import receptor MAS20, metazoan [PR01989] (92-101)
  IPR022422 Protein import receptor MAS20, metazoan [PR01989] (103-115)
  IPR022422 Protein import receptor MAS20, metazoan [PR01989] (119-136)
  IPR023392 Mitochondrial outer membrane translocase complex, Tom20 domain superfamily [G3DSA:1.20.960.10] (51-145)
  IPR023392 Mitochondrial outer membrane translocase complex, Tom20 domain superfamily [SSF47157] (52-144)

Sequence (425 aa):
KIEEGKLVIWINGDKGYNGLAEVGKKFEKDTGIKVTVEHPDKLEEKFPQVGPDIIFWAHDRFGGYAQSGLLAEITPDKAFQDKLYPFTWDAVRYNGKLIAYPIAVEALSLIYNKDLLPNPPKTWEEIPALDKELKAKGKSALMFNLQEPYFTWPLIAADGGYAFKYENGKYDIKDVGVDNAGAKAGLTFLVDLIKNKHMNADTDYSIAEAAFNKGETAMTINGPWAWSNIDTSKVNYGVTVLPTFKGQPSKPFVGVLSAGINAASPNKELAKEFLENYLLTDEGLEAVNKDKPLGAVALKSYEEELVKDPRIAATMENAQKGEIMPNIPQMSAFWYAVRTAVINAASGRQTVDEALKDAQTRIKEALAVQKFFLEEIQLGEELLYEKGVDHLTNAIAVCGQPQQLLQVLQQTLPPPVFQMLLTKL

Secondary structure (DSSP, 8-state):
---TTSEEEE--TTS-HHHHHHHHHHHHHHH---EEEE--TTHHHHTTTS--SEEEEEGGGHHHHHHTT-BPPP---HHHHTTB-HHHHTTSEETTEE-SEEEEEE--EEEEETTT-SS--SBGGGHHHHHHHHHTTT-EEE----SSHHHHHHHHHHTT-EEEEEETTEEEEEEEESSSHHHHHHHHHHHHHHHTTSS-TT--HHHHHHHHHTTSEEEEEE-GGGHHHHHHHT--EEEEPPPEETTEE---EEEEEEEEEBTT-TTHHHHHIIIIIIISSHHHHHHHHHHS---EESBHHHHHHHTTSHHHHHHHHHHHHSEEPP-STTHHHHHHHHHHHHHHHHHTSS-HHHHHHHHHHHHHHHHHHHHHHHHHHHHHH-----STHHHHHHHHHH-SSTHHHHHHHHHSS-HHHHHHHHHH-

Nearest PDB structures (foldseek):
  5az9-assembly1_A  TM=1.002E+00  e=1.912E-84  Escherichia coli K-12
  8dx4-assembly4_D  TM=9.490E-01  e=1.606E-68  Escherichia coli
  7t31-assembly4_D  TM=9.480E-01  e=1.270E-67  Clostridioides difficile R20291
  7fbb-assembly1_A  TM=8.965E-01  e=1.878E-67  Serratia sp. FS14
  7fbb-assembly2_B  TM=9.096E-01  e=4.297E-66  Serratia sp. FS14